Protein AF-0000000080700670 (afdb_homodimer)

InterPro domains:
  IPR000760 Inositol monophosphatase-like [PF00459] (9-253)
  IPR000760 Inositol monophosphatase-like [PR00377] (38-58)
  IPR000760 Inositol monophosphatase-like [PR00377] (60-76)
  IPR000760 Inositol monophosphatase-like [PR00377] (82-98)
  IPR000760 Inositol monophosphatase-like [PR00377] (174-195)
  IPR000760 Inositol monophosphatase-like [PR00377] (205-229)

Sequence (518 aa):
MLEARAALVKEWVEEAASYIHDQLNSEIQIESKSNRKDLVTNVDKEVELLFRNKIAANFPDDRYIGEEKMGDTPSSLAGGVWIVDPIDGTANFVLQQNHFAIMVAYYEDGLGKLGVVYDVMNDDYFEAIADQGIKRNGQVFQPPFKDKSLKDSLIAVNGGMIMTDAYKVQQLVKESMGLRIYGSAGIEIIALLKGEIAAYVSPRLQPWDIAAGQVLANEVGIQVSQFTGEPVDLLNQNRVLAAYPSAYRRMIENLKGPRMLEARAALVKEWVEEAASYIHDQLNSEIQIESKSNRKDLVTNVDKEVELLFRNKIAANFPDDRYIGEEKMGDTPSSLAGGVWIVDPIDGTANFVLQQNHFAIMVAYYEDGLGKLGVVYDVMNDDYFEAIADQGIKRNGQVFQPPFKDKSLKDSLIAVNGGMIMTDAYKVQQLVKESMGLRIYGSAGIEIIALLKGEIAAYVSPRLQPWDIAAGQVLANEVGIQVSQFTGEPVDLLNQNRVLAAYPSAYRRMIENLKGPR

Radius of gyration: 23.35 Å; Cα contacts (8 Å, |Δi|>4): 1159; chains: 2; bounding box: 47×71×57 Å

Structure (mmCIF, N/CA/C/O backbone):
data_AF-0000000080700670-model_v1
#
loop_
_entity.id
_entity.type
_entity.pdbx_description
1 polymer 'Inositol monophosphatase family protein'
#
loop_
_atom_site.group_PDB
_atom_site.id
_atom_site.type_symbol
_atom_site.label_atom_id
_atom_site.label_alt_id
_atom_site.label_comp_id
_atom_site.label_asym_id
_atom_site.label_entity_id
_atom_site.label_seq_id
_atom_site.pdbx_PDB_ins_code
_atom_site.Cartn_x
_atom_site.Cartn_y
_atom_site.Cartn_z
_atom_site.occupancy
_atom_site.B_iso_or_equiv
_atom_site.auth_seq_id
_atom_site.auth_comp_id
_atom_site.auth_asym_id
_atom_site.auth_atom_id
_atom_site.pdbx_PDB_model_num
ATOM 1 N N . MET A 1 1 ? 9.688 22.609 27.062 1 88.94 1 MET A N 1
ATOM 2 C CA . MET A 1 1 ? 8.297 22.969 26.797 1 88.94 1 MET A CA 1
ATOM 3 C C . MET A 1 1 ? 7.723 22.141 25.656 1 88.94 1 MET A C 1
ATOM 5 O O . MET A 1 1 ? 6.758 21.406 25.844 1 88.94 1 MET A O 1
ATOM 9 N N . LEU A 1 2 ? 8.453 21.969 24.562 1 96.12 2 LEU A N 1
ATOM 10 C CA . LEU A 1 2 ? 7.934 21.203 23.438 1 96.12 2 LEU A CA 1
ATOM 11 C C . LEU A 1 2 ? 7.949 19.719 23.734 1 96.12 2 LEU A C 1
ATOM 13 O O . LEU A 1 2 ? 7.055 18.984 23.297 1 96.12 2 LEU A O 1
ATOM 17 N N . GLU A 1 3 ? 8.867 19.297 24.578 1 96.94 3 GLU A N 1
ATOM 18 C CA . GLU A 1 3 ? 8.953 17.891 24.969 1 96.94 3 GLU A CA 1
ATOM 19 C C . GLU A 1 3 ? 7.746 17.453 25.781 1 96.94 3 GLU A C 1
ATOM 21 O O . GLU A 1 3 ? 7.258 16.328 25.641 1 96.94 3 GLU A O 1
ATOM 26 N N . ALA A 1 4 ? 7.375 18.297 26.625 1 97.06 4 ALA A N 1
ATOM 27 C CA . ALA A 1 4 ? 6.188 18.016 27.438 1 97.06 4 ALA A CA 1
ATOM 28 C C . ALA A 1 4 ? 4.941 17.922 26.547 1 97.06 4 ALA A C 1
ATOM 30 O O . ALA A 1 4 ? 4.082 17.062 26.781 1 97.06 4 ALA A O 1
ATOM 31 N N . ARG A 1 5 ? 4.832 18.859 25.562 1 97.94 5 ARG A N 1
ATOM 32 C CA . ARG A 1 5 ? 3.734 18.797 24.609 1 97.94 5 ARG A CA 1
ATOM 33 C C . ARG A 1 5 ? 3.748 17.484 23.844 1 97.94 5 ARG A C 1
ATOM 35 O O . ARG A 1 5 ? 2.703 16.859 23.656 1 97.94 5 ARG A O 1
ATOM 42 N N . ALA A 1 6 ? 4.945 17.094 23.469 1 98.5 6 ALA A N 1
ATOM 43 C CA . ALA A 1 6 ? 5.098 15.852 22.719 1 98.5 6 ALA A CA 1
ATOM 44 C C . ALA A 1 6 ? 4.656 14.641 23.531 1 98.5 6 ALA A C 1
ATOM 46 O O . ALA A 1 6 ? 4.035 13.719 23.016 1 98.5 6 ALA A O 1
ATOM 47 N N . ALA A 1 7 ? 5.004 14.641 24.781 1 98.38 7 ALA A N 1
ATOM 48 C CA . ALA A 1 7 ? 4.621 13.539 25.672 1 98.38 7 ALA A CA 1
ATOM 49 C C . ALA A 1 7 ? 3.105 13.453 25.812 1 98.38 7 ALA A C 1
ATOM 51 O O . ALA A 1 7 ? 2.541 12.352 25.828 1 98.38 7 ALA A O 1
ATOM 52 N N . LEU A 1 8 ? 2.492 14.562 25.922 1 98.62 8 LEU A N 1
ATOM 53 C CA . LEU A 1 8 ? 1.036 14.602 26 1 98.62 8 LEU A CA 1
ATOM 54 C C . LEU A 1 8 ? 0.407 14.094 24.703 1 98.62 8 LEU A C 1
ATOM 56 O O . LEU A 1 8 ? -0.545 13.312 24.734 1 98.62 8 LEU A O 1
ATOM 60 N N . VAL A 1 9 ? 0.936 14.547 23.578 1 98.81 9 VAL A N 1
ATOM 61 C CA . VAL A 1 9 ? 0.408 14.125 22.281 1 98.81 9 VAL A CA 1
ATOM 62 C C . VAL A 1 9 ? 0.492 12.609 22.156 1 98.81 9 VAL A C 1
ATOM 64 O O . VAL A 1 9 ? -0.44 11.969 21.672 1 98.81 9 VAL A O 1
ATOM 67 N N . LYS A 1 10 ? 1.6 12.062 22.578 1 98.75 10 LYS A N 1
ATOM 68 C CA . LYS A 1 10 ? 1.752 10.609 22.531 1 98.75 10 LYS A CA 1
ATOM 69 C C . LYS A 1 10 ? 0.648 9.906 23.312 1 98.75 10 LYS A C 1
ATOM 71 O O . LYS A 1 10 ? 0.048 8.945 22.828 1 98.75 10 LYS A O 1
ATOM 76 N N . GLU A 1 11 ? 0.384 10.414 24.469 1 98.69 11 GLU A N 1
ATOM 77 C CA . GLU A 1 11 ? -0.686 9.867 25.297 1 98.69 11 GLU A CA 1
ATOM 78 C C . GLU A 1 11 ? -2.039 9.984 24.609 1 98.69 11 GLU A C 1
ATOM 80 O O . GLU A 1 11 ? -2.838 9.047 24.625 1 98.69 11 GLU A O 1
ATOM 85 N N . TRP A 1 12 ? -2.271 11.148 24.031 1 98.88 12 TRP A N 1
ATOM 86 C CA . TRP A 1 12 ? -3.547 11.398 23.359 1 98.88 12 TRP A CA 1
ATOM 87 C C . TRP A 1 12 ? -3.715 10.492 22.156 1 98.88 12 TRP A C 1
ATOM 89 O O . TRP A 1 12 ? -4.805 9.969 21.906 1 98.88 12 TRP A O 1
ATOM 99 N N . VAL A 1 13 ? -2.643 10.281 21.391 1 98.88 13 VAL A N 1
ATOM 100 C CA . VAL A 1 13 ? -2.674 9.43 20.219 1 98.88 13 VAL A CA 1
ATOM 101 C C . VAL A 1 13 ? -2.93 7.98 20.625 1 98.88 13 VAL A C 1
ATOM 103 O O . VAL A 1 13 ? -3.701 7.27 19.984 1 98.88 13 VAL A O 1
ATOM 106 N N . GLU A 1 14 ? -2.32 7.547 21.688 1 98.69 14 GLU A N 1
ATOM 107 C CA . GLU A 1 14 ? -2.537 6.195 22.203 1 98.69 14 GLU A CA 1
ATOM 108 C C . GLU A 1 14 ? -3.988 5.992 22.625 1 98.69 14 GLU A C 1
ATOM 110 O O . GLU A 1 14 ? -4.578 4.941 22.359 1 98.69 14 GLU A O 1
ATOM 115 N N . GLU A 1 15 ? -4.504 6.977 23.297 1 98.75 15 GLU A N 1
ATOM 116 C CA . GLU A 1 15 ? -5.906 6.922 23.688 1 98.75 15 GLU A CA 1
ATOM 117 C C . GLU A 1 15 ? -6.824 6.867 22.469 1 98.75 15 GLU A C 1
ATOM 119 O O . GLU A 1 15 ? -7.762 6.066 22.438 1 98.75 15 GLU A O 1
ATOM 124 N N . ALA A 1 16 ? -6.57 7.742 21.531 1 98.81 16 ALA A N 1
ATOM 125 C CA . ALA A 1 16 ? -7.352 7.762 20.297 1 98.81 16 ALA A CA 1
ATOM 126 C C . ALA A 1 16 ? -7.258 6.426 19.562 1 98.81 16 ALA A C 1
ATOM 128 O O . ALA A 1 16 ? -8.266 5.902 19.078 1 98.81 16 ALA A O 1
ATOM 129 N N . ALA A 1 17 ? -6.051 5.879 19.484 1 98.69 17 ALA A N 1
ATOM 130 C CA . ALA A 1 17 ? -5.824 4.605 18.812 1 98.69 17 ALA A CA 1
ATOM 131 C C . ALA A 1 17 ? -6.602 3.477 19.484 1 98.69 17 ALA A C 1
ATOM 133 O O . ALA A 1 17 ? -7.188 2.629 18.812 1 98.69 17 ALA A O 1
ATOM 134 N N . SER A 1 18 ? -6.57 3.449 20.781 1 98.38 18 SER A N 1
ATOM 135 C CA . SER A 1 18 ? -7.332 2.453 21.516 1 98.38 18 SER A CA 1
ATOM 136 C C . SER A 1 18 ? -8.82 2.549 21.219 1 98.38 18 SER A C 1
ATOM 138 O O . SER A 1 18 ? -9.484 1.532 21 1 98.38 18 SER A O 1
ATOM 140 N N . TYR A 1 19 ? -9.328 3.75 21.25 1 98.31 19 TYR A N 1
ATOM 141 C CA . TYR A 1 19 ? -10.727 3.98 20.922 1 98.31 19 TYR A CA 1
ATOM 142 C C . TYR A 1 19 ? -11.039 3.492 19.516 1 98.31 19 TYR A C 1
ATOM 144 O O . TYR A 1 19 ? -12.039 2.807 19.281 1 98.31 19 TYR A O 1
ATOM 152 N N . ILE A 1 20 ? -10.195 3.793 18.531 1 98.56 20 ILE A N 1
ATOM 153 C CA . ILE A 1 20 ? -10.391 3.408 17.141 1 98.56 20 ILE A CA 1
ATOM 154 C C . ILE A 1 20 ? -10.422 1.886 17.031 1 98.56 20 ILE A C 1
ATOM 156 O O . ILE A 1 20 ? -11.297 1.327 16.359 1 98.56 20 ILE A O 1
ATOM 160 N N . HIS A 1 21 ? -9.469 1.195 17.656 1 97.94 21 HIS A N 1
ATOM 161 C CA . HIS A 1 21 ? -9.43 -0.262 17.641 1 97.94 21 HIS A CA 1
ATOM 162 C C . HIS A 1 21 ? -10.734 -0.859 18.156 1 97.94 21 HIS A C 1
ATOM 164 O O . HIS A 1 21 ? -11.242 -1.825 17.578 1 97.94 21 HIS A O 1
ATOM 170 N N . ASP A 1 22 ? -11.258 -0.253 19.188 1 96.94 22 ASP A N 1
ATOM 171 C CA . ASP A 1 22 ? -12.523 -0.726 19.75 1 96.94 22 ASP A CA 1
ATOM 172 C C . ASP A 1 22 ? -13.664 -0.574 18.75 1 96.94 22 ASP A C 1
ATOM 174 O O . ASP A 1 22 ? -14.57 -1.409 18.703 1 96.94 22 ASP A O 1
ATOM 178 N N . GLN A 1 23 ? -13.562 0.465 18.016 1 96.12 23 GLN A N 1
ATOM 179 C CA . GLN A 1 23 ? -14.648 0.773 17.094 1 96.12 23 GLN A CA 1
ATOM 180 C C . GLN A 1 23 ? -14.602 -0.133 15.867 1 96.12 23 GLN A C 1
ATOM 182 O O . GLN A 1 23 ? -15.609 -0.308 15.172 1 96.12 23 GLN A O 1
ATOM 187 N N . LEU A 1 24 ? -13.477 -0.738 15.562 1 93.62 24 LEU A N 1
ATOM 188 C CA . LEU A 1 24 ? -13.328 -1.586 14.383 1 93.62 24 LEU A CA 1
ATOM 189 C C . LEU A 1 24 ? -14.211 -2.82 14.492 1 93.62 24 LEU A C 1
ATOM 191 O O . LEU A 1 24 ? -14.578 -3.418 13.469 1 93.62 24 LEU A O 1
ATOM 195 N N . ASN A 1 25 ? -14.602 -3.186 15.625 1 89.75 25 ASN A N 1
ATOM 196 C CA . ASN A 1 25 ? -15.438 -4.359 15.852 1 89.75 25 ASN A CA 1
ATOM 197 C C . ASN A 1 25 ? -16.891 -3.969 16.109 1 89.75 25 ASN A C 1
ATOM 199 O O . ASN A 1 25 ? -17.703 -4.809 16.484 1 89.75 25 ASN A O 1
ATOM 203 N N . SER A 1 26 ? -17.156 -2.686 15.914 1 90.5 26 SER A N 1
ATOM 204 C CA . SER A 1 26 ? -18.5 -2.186 16.141 1 90.5 26 SER A CA 1
ATOM 205 C C . SER A 1 26 ? -19.109 -1.621 14.852 1 90.5 26 SER A C 1
ATOM 207 O O . SER A 1 26 ? -18.453 -1.623 13.805 1 90.5 26 SER A O 1
ATOM 209 N N . GLU A 1 27 ? -20.359 -1.234 15.023 1 91.62 27 GLU A N 1
ATOM 210 C CA . GLU A 1 27 ? -21 -0.6 13.883 1 91.62 27 GLU A CA 1
ATOM 211 C C . GLU A 1 27 ? -20.516 0.838 13.703 1 91.62 27 GLU A C 1
ATOM 213 O O . GLU A 1 27 ? -20.641 1.657 14.617 1 91.62 27 GLU A O 1
ATOM 218 N N . ILE A 1 28 ? -19.984 1.096 12.594 1 94.75 28 ILE A N 1
ATOM 219 C CA . ILE A 1 28 ? -19.469 2.422 12.266 1 94.75 28 ILE A CA 1
ATOM 220 C C . ILE A 1 28 ? -20.5 3.164 11.398 1 94.75 28 ILE A C 1
ATOM 222 O O . ILE A 1 28 ? -21.016 2.609 10.438 1 94.75 28 ILE A O 1
ATOM 226 N N . GLN A 1 29 ? -20.812 4.352 11.812 1 96.5 29 GLN A N 1
ATOM 227 C CA . GLN A 1 29 ? -21.688 5.199 11.008 1 96.5 29 GLN A CA 1
ATOM 228 C C . GLN A 1 29 ? -20.906 5.957 9.945 1 96.5 29 GLN A C 1
ATOM 230 O O . GLN A 1 29 ? -19.984 6.715 10.266 1 96.5 29 GLN A O 1
ATOM 235 N N . ILE A 1 30 ? -21.344 5.805 8.742 1 96.25 30 ILE A N 1
ATOM 236 C CA . ILE A 1 30 ? -20.609 6.371 7.617 1 96.25 30 ILE A CA 1
ATOM 237 C C . ILE A 1 30 ? -21.453 7.449 6.934 1 96.25 30 ILE A C 1
ATOM 239 O O . ILE A 1 30 ? -22.656 7.262 6.719 1 96.25 30 ILE A O 1
ATOM 243 N N . GLU A 1 31 ? -20.812 8.547 6.668 1 95.5 31 GLU A N 1
ATOM 244 C CA . GLU A 1 31 ? -21.406 9.641 5.914 1 95.5 31 GLU A CA 1
ATOM 245 C C . GLU A 1 31 ? -20.484 10.109 4.793 1 95.5 31 GLU A C 1
ATOM 247 O O . GLU A 1 31 ? -19.297 9.781 4.781 1 95.5 31 GLU A O 1
ATOM 252 N N . SER A 1 32 ? -21.062 10.812 3.893 1 94.12 32 SER A N 1
ATOM 253 C CA . SER A 1 32 ? -20.266 11.406 2.82 1 94.12 32 SER A CA 1
ATOM 254 C C . SER A 1 32 ? -20.141 12.914 3 1 94.12 32 SER A C 1
ATOM 256 O O . SER A 1 32 ? -21.094 13.578 3.402 1 94.12 32 SER A O 1
ATOM 258 N N . LYS A 1 33 ? -18.953 13.484 2.732 1 92.88 33 LYS A N 1
ATOM 259 C CA . LYS A 1 33 ? -18.719 14.922 2.777 1 92.88 33 LYS A CA 1
ATOM 260 C C . LYS A 1 33 ? -19.047 15.578 1.436 1 92.88 33 LYS A C 1
ATOM 262 O O . LYS A 1 33 ? -20.219 15.75 1.094 1 92.88 33 LYS A O 1
ATOM 267 N N . SER A 1 34 ? -18.156 15.734 0.579 1 87.62 34 SER A N 1
ATOM 268 C CA . SER A 1 34 ? -18.312 16.469 -0.677 1 87.62 34 SER A CA 1
ATOM 269 C C . SER A 1 34 ? -18.859 15.555 -1.773 1 87.62 34 SER A C 1
ATOM 271 O O . SER A 1 34 ? -19.547 16.016 -2.689 1 87.62 34 SER A O 1
ATOM 273 N N . ASN A 1 35 ? -18.516 14.258 -1.795 1 92.12 35 ASN A N 1
ATOM 274 C CA . ASN A 1 35 ? -18.969 13.25 -2.744 1 92.12 35 ASN A CA 1
ATOM 275 C C . ASN A 1 35 ? -18.969 11.852 -2.129 1 92.12 35 ASN A C 1
ATOM 277 O O . ASN A 1 35 ? -18.578 11.68 -0.968 1 92.12 35 ASN A O 1
ATOM 281 N N . ARG A 1 36 ? -19.359 10.883 -2.883 1 92.94 36 ARG A N 1
ATOM 282 C CA . ARG A 1 36 ? -19.562 9.539 -2.361 1 92.94 36 ARG A CA 1
ATOM 283 C C . ARG A 1 36 ? -18.25 8.93 -1.886 1 92.94 36 ARG A C 1
ATOM 285 O O . ARG A 1 36 ? -18.25 8.023 -1.045 1 92.94 36 ARG A O 1
ATOM 292 N N . LYS A 1 37 ? -17.188 9.414 -2.441 1 95.44 37 LYS A N 1
ATOM 293 C CA . LYS A 1 37 ? -15.883 8.828 -2.115 1 95.44 37 LYS A CA 1
ATOM 294 C C . LYS A 1 37 ? -15.234 9.547 -0.941 1 95.44 37 LYS A C 1
ATOM 296 O O . LYS A 1 37 ? -14.234 9.078 -0.396 1 95.44 37 LYS A O 1
ATOM 301 N N . ASP A 1 38 ? -15.711 10.711 -0.602 1 94.31 38 ASP A N 1
ATOM 302 C CA . ASP A 1 38 ? -15.25 11.523 0.517 1 94.31 38 ASP A CA 1
ATOM 303 C C . ASP A 1 38 ? -16.016 11.18 1.797 1 94.31 38 ASP A C 1
ATOM 305 O O . ASP A 1 38 ? -17.016 11.812 2.111 1 94.31 38 ASP A O 1
ATOM 309 N N . LEU A 1 39 ? -15.438 10.242 2.572 1 96.81 39 LEU A N 1
ATOM 310 C CA . LEU A 1 39 ? -16.172 9.648 3.682 1 96.81 39 LEU A CA 1
ATOM 311 C C . LEU A 1 39 ? -15.789 10.305 5.004 1 96.81 39 LEU A C 1
ATOM 313 O O . LEU A 1 39 ? -14.672 10.805 5.152 1 96.81 39 LEU A O 1
ATOM 317 N N . VAL A 1 40 ? -16.672 10.297 5.859 1 97 40 VAL A N 1
ATOM 318 C CA . VAL A 1 40 ? -16.469 10.617 7.27 1 97 40 VAL A CA 1
ATOM 319 C C . VAL A 1 40 ? -17.281 9.672 8.141 1 97 40 VAL A C 1
ATOM 321 O O . VAL A 1 40 ? -18.344 9.18 7.719 1 97 40 VAL A O 1
ATOM 324 N N . THR A 1 41 ? -16.766 9.328 9.305 1 97.75 41 THR A N 1
ATOM 325 C CA . THR A 1 41 ? -17.484 8.453 10.211 1 97.75 41 THR A CA 1
ATOM 326 C C . THR A 1 41 ? -17.656 9.109 11.578 1 97.75 41 THR A C 1
ATOM 328 O O . THR A 1 41 ? -17.047 10.141 11.859 1 97.75 41 THR A O 1
ATOM 331 N N . ASN A 1 42 ? -18.484 8.516 12.414 1 97.38 42 ASN A N 1
ATOM 332 C CA . ASN A 1 42 ? -18.609 8.953 13.805 1 97.38 42 ASN A CA 1
ATOM 333 C C . ASN A 1 42 ? -17.266 8.859 14.531 1 97.38 42 ASN A C 1
ATOM 335 O O . ASN A 1 42 ? -16.984 9.664 15.43 1 97.38 42 ASN A O 1
ATOM 339 N N . VAL A 1 43 ? -16.469 7.941 14.117 1 98.25 43 VAL A N 1
ATOM 340 C CA . VAL A 1 43 ? -15.18 7.738 14.766 1 98.25 43 VAL A CA 1
ATOM 341 C C . VAL A 1 43 ? -14.273 8.938 14.492 1 98.25 43 VAL A C 1
ATOM 343 O O . VAL A 1 43 ? -13.594 9.422 15.406 1 98.25 43 VAL A O 1
ATOM 346 N N . ASP A 1 44 ? -14.25 9.398 13.242 1 98.31 44 ASP A N 1
ATOM 347 C CA . ASP A 1 44 ? -13.5 10.609 12.906 1 98.31 44 ASP A CA 1
ATOM 348 C C . ASP A 1 44 ? -13.883 11.766 13.828 1 98.31 44 ASP A C 1
ATOM 350 O O . ASP A 1 44 ? -13.016 12.453 14.367 1 98.31 44 ASP A O 1
ATOM 354 N N . LYS A 1 45 ? -15.141 11.961 14 1 97.69 45 LYS A N 1
ATOM 355 C CA . LYS A 1 45 ? -15.672 13.07 14.781 1 97.69 45 LYS A CA 1
ATOM 356 C C . LYS A 1 45 ? -15.336 12.906 16.266 1 97.69 45 LYS A C 1
ATOM 358 O O . LYS A 1 45 ? -14.922 13.867 16.922 1 97.69 45 LYS A O 1
ATOM 363 N N . GLU A 1 46 ? -15.508 11.719 16.766 1 97.75 46 GLU A N 1
ATOM 364 C CA . GLU A 1 46 ? -15.227 11.461 18.172 1 97.75 46 GLU A CA 1
ATOM 365 C C . GLU A 1 46 ? -13.742 11.641 18.484 1 97.75 46 GLU A C 1
ATOM 367 O O . GLU A 1 46 ? -13.383 12.172 19.531 1 97.75 46 GLU A O 1
ATOM 372 N N . VAL A 1 47 ? -12.914 11.203 17.594 1 98.5 47 VAL A N 1
ATOM 373 C CA . VAL A 1 47 ? -11.477 11.352 17.797 1 98.5 47 VAL A CA 1
ATOM 374 C C . VAL A 1 47 ? -11.086 12.828 17.719 1 98.5 47 VAL A C 1
ATOM 376 O O . VAL A 1 47 ? -10.242 13.289 18.484 1 98.5 47 VAL A O 1
ATOM 379 N N . GLU A 1 48 ? -11.664 13.555 16.766 1 97.94 48 GLU A N 1
ATOM 380 C CA . GLU A 1 48 ? -11.406 14.992 16.719 1 97.94 48 GLU A CA 1
ATOM 381 C C . GLU A 1 48 ? -11.789 15.664 18.031 1 97.94 48 GLU A C 1
ATOM 383 O O . GLU A 1 48 ? -11.039 16.484 18.562 1 97.94 48 GLU A O 1
ATOM 388 N N . LEU A 1 49 ? -12.938 15.336 18.578 1 97.56 49 LEU A N 1
ATOM 389 C CA . LEU A 1 49 ? -13.398 15.914 19.828 1 97.56 49 LEU A CA 1
ATOM 390 C C . LEU A 1 49 ? -12.43 15.586 20.969 1 97.56 49 LEU A C 1
ATOM 392 O O . LEU A 1 49 ? -12.188 16.422 21.844 1 97.56 49 LEU A O 1
ATOM 396 N N . LEU A 1 50 ? -11.953 14.383 20.922 1 98.19 50 LEU A N 1
ATOM 397 C CA . LEU A 1 50 ? -10.961 13.984 21.922 1 98.19 50 LEU A CA 1
ATOM 398 C C . LEU A 1 50 ? -9.758 14.922 21.906 1 98.19 50 LEU A C 1
ATOM 400 O O . LEU A 1 50 ? -9.375 15.461 22.938 1 98.19 50 LEU A O 1
ATOM 404 N N . PHE A 1 51 ? -9.188 15.156 20.75 1 98.44 51 PHE A N 1
ATOM 405 C CA . PHE A 1 51 ? -8.016 16.016 20.625 1 98.44 51 PHE A CA 1
ATOM 406 C C . PHE A 1 51 ? -8.352 17.453 20.984 1 98.44 51 PHE A C 1
ATOM 408 O O . PHE A 1 51 ? -7.586 18.125 21.688 1 98.44 51 PHE A O 1
ATOM 415 N N . ARG A 1 52 ? -9.484 17.938 20.516 1 97.38 52 ARG A N 1
ATOM 416 C CA . ARG A 1 52 ? -9.898 19.297 20.828 1 97.38 52 ARG A CA 1
ATOM 417 C C . ARG A 1 52 ? -10.016 19.516 22.328 1 97.38 52 ARG A C 1
ATOM 419 O O . ARG A 1 52 ? -9.539 20.516 22.859 1 97.38 52 ARG A O 1
ATOM 426 N N . ASN A 1 53 ? -10.664 18.562 22.984 1 97.75 53 ASN A N 1
ATOM 427 C CA . ASN A 1 53 ? -10.859 18.656 24.422 1 97.75 53 ASN A CA 1
ATOM 428 C C . ASN A 1 53 ? -9.531 18.625 25.172 1 97.75 53 ASN A C 1
ATOM 430 O O . ASN A 1 53 ? -9.312 19.406 26.109 1 97.75 53 ASN A O 1
ATOM 434 N N . LYS A 1 54 ? -8.656 17.703 24.766 1 98.31 54 LYS A N 1
ATOM 435 C CA . LYS A 1 54 ? -7.344 17.594 25.391 1 98.31 54 LYS A CA 1
ATOM 436 C C . LYS A 1 54 ? -6.543 18.891 25.203 1 98.31 54 LYS A C 1
ATOM 438 O O . LYS A 1 54 ? -5.918 19.375 26.141 1 98.31 54 LYS A O 1
ATOM 443 N N . ILE A 1 55 ? -6.574 19.469 24.016 1 97.75 55 ILE A N 1
ATOM 444 C CA . ILE A 1 55 ? -5.801 20.656 23.703 1 97.75 55 ILE A CA 1
ATOM 445 C C . ILE A 1 55 ? -6.375 21.859 24.469 1 97.75 55 ILE A C 1
ATOM 447 O O . ILE A 1 55 ? -5.625 22.641 25.047 1 97.75 55 ILE A O 1
ATOM 451 N N . ALA A 1 56 ? -7.668 21.984 24.484 1 96.75 56 ALA A N 1
ATOM 452 C CA . ALA A 1 56 ? -8.312 23.078 25.203 1 96.75 56 ALA A CA 1
ATOM 453 C C . ALA A 1 56 ? -7.996 23.031 26.688 1 96.75 56 ALA A C 1
ATOM 455 O O . ALA A 1 56 ? -7.801 24.078 27.328 1 96.75 56 ALA A O 1
ATOM 456 N N . ALA A 1 57 ? -7.938 21.844 27.234 1 98.12 57 ALA A N 1
ATOM 457 C CA . ALA A 1 57 ? -7.707 21.656 28.656 1 98.12 57 ALA A CA 1
ATOM 458 C C . ALA A 1 57 ? -6.258 21.969 29.031 1 98.12 57 ALA A C 1
ATOM 460 O O . ALA A 1 57 ? -5.98 22.516 30.094 1 98.12 57 ALA A O 1
ATOM 461 N N . ASN A 1 58 ? -5.336 21.656 28.172 1 98.12 58 ASN A N 1
ATOM 462 C CA . ASN A 1 58 ? -3.918 21.766 28.5 1 98.12 58 ASN A CA 1
ATOM 463 C C . ASN A 1 58 ? -3.307 23.047 27.953 1 98.12 58 ASN A C 1
ATOM 465 O O . ASN A 1 58 ? -2.342 23.578 28.516 1 98.12 58 ASN A O 1
ATOM 469 N N . PHE A 1 59 ? -3.865 23.516 26.828 1 98 59 PHE A N 1
ATOM 470 C CA . PHE A 1 59 ? -3.35 24.688 26.141 1 98 59 PHE A CA 1
ATOM 471 C C . PHE A 1 59 ? -4.488 25.609 25.703 1 98 59 PHE A C 1
ATOM 473 O O . PHE A 1 59 ? -4.691 25.812 24.5 1 98 59 PHE A O 1
ATOM 480 N N . PRO A 1 60 ? -5.113 26.297 26.625 1 97.19 60 PRO A N 1
ATOM 481 C CA . PRO A 1 60 ? -6.34 27.047 26.344 1 97.19 60 PRO A CA 1
ATOM 482 C C . PRO A 1 60 ? -6.117 28.203 25.359 1 97.19 60 PRO A C 1
ATOM 484 O O . PRO A 1 60 ? -7.062 28.641 24.703 1 97.19 60 PRO A O 1
ATOM 487 N N . ASP A 1 61 ? -4.906 28.672 25.219 1 96.88 61 ASP A N 1
ATOM 488 C CA . ASP A 1 61 ? -4.637 29.812 24.344 1 96.88 61 ASP A CA 1
ATOM 489 C C . ASP A 1 61 ? -4.344 29.359 22.922 1 96.88 61 ASP A C 1
ATOM 491 O O . ASP A 1 61 ? -4.301 30.172 22 1 96.88 61 ASP A O 1
ATOM 495 N N . ASP A 1 62 ? -4.094 28.094 22.734 1 97.19 62 ASP A N 1
ATOM 496 C CA . ASP A 1 62 ? -3.812 27.562 21.406 1 97.19 62 ASP A CA 1
ATOM 497 C C . ASP A 1 62 ? -5.098 27.406 20.594 1 97.19 62 ASP A C 1
ATOM 499 O O . ASP A 1 62 ? -6.188 27.312 21.172 1 97.19 62 ASP A O 1
ATOM 503 N N . ARG A 1 63 ? -4.93 27.438 19.312 1 96.5 63 ARG A N 1
ATOM 504 C CA . ARG A 1 63 ? -6.059 27.281 18.406 1 96.5 63 ARG A CA 1
ATOM 505 C C . ARG A 1 63 ? -5.977 25.938 17.672 1 96.5 63 ARG A C 1
ATOM 507 O O . ARG A 1 63 ? -4.988 25.219 17.781 1 96.5 63 ARG A O 1
ATOM 514 N N . TYR A 1 64 ? -7.148 25.625 16.984 1 96.31 64 TYR A N 1
ATOM 515 C CA . TYR A 1 64 ? -7.273 24.266 16.438 1 96.31 64 TYR A CA 1
ATOM 516 C C . TYR A 1 64 ? -7.832 24.297 15.016 1 96.31 64 TYR A C 1
ATOM 518 O O . TYR A 1 64 ? -8.875 24.906 14.773 1 96.31 64 TYR A O 1
ATOM 526 N N . ILE A 1 65 ? -7.082 23.719 14.102 1 95.38 65 ILE A N 1
ATOM 527 C CA . ILE A 1 65 ? -7.559 23.453 12.75 1 95.38 65 ILE A CA 1
ATOM 528 C C . ILE A 1 65 ? -7.773 21.953 12.57 1 95.38 65 ILE A C 1
ATOM 530 O O . ILE A 1 65 ? -6.844 21.156 12.734 1 95.38 65 ILE A O 1
ATOM 534 N N . GLY A 1 66 ? -9.008 21.578 12.211 1 93.31 66 GLY A N 1
ATOM 535 C CA . GLY A 1 66 ? -9.305 20.156 12.062 1 93.31 66 GLY A CA 1
ATOM 536 C C . GLY A 1 66 ? -10.156 19.844 10.844 1 93.31 66 GLY A C 1
ATOM 537 O O . GLY A 1 66 ? -10.828 20.734 10.312 1 93.31 66 GLY A O 1
ATOM 538 N N . GLU A 1 67 ? -10.133 18.641 10.438 1 88.5 67 GLU A N 1
ATOM 539 C CA . GLU A 1 67 ? -10.828 18.156 9.25 1 88.5 67 GLU A CA 1
ATOM 540 C C . GLU A 1 67 ? -12.344 18.203 9.445 1 88.5 67 GLU A C 1
ATOM 542 O O . GLU A 1 67 ? -13.078 18.625 8.547 1 88.5 67 GLU A O 1
ATOM 547 N N . GLU A 1 68 ? -12.844 17.781 10.633 1 87.5 68 GLU A N 1
ATOM 548 C CA . GLU A 1 68 ? -14.266 17.531 10.82 1 87.5 68 GLU A CA 1
ATOM 549 C C . GLU A 1 68 ? -14.992 18.766 11.328 1 87.5 68 GLU A C 1
ATOM 551 O O . GLU A 1 68 ? -16.203 18.75 11.547 1 87.5 68 GLU A O 1
ATOM 556 N N . LYS A 1 69 ? -14.328 19.875 11.539 1 83.12 69 LYS A N 1
ATOM 557 C CA . LYS A 1 69 ? -14.883 21.172 11.867 1 83.12 69 LYS A CA 1
ATOM 55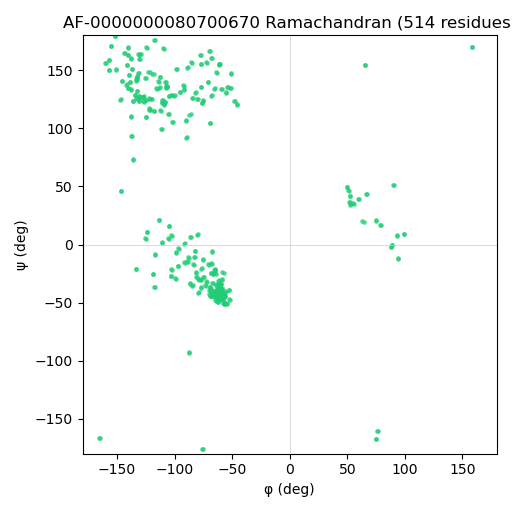8 C C . LYS A 1 69 ? -15.844 21.094 13.047 1 83.12 69 LYS A C 1
ATOM 560 O O . LYS A 1 69 ? -16.953 21.625 12.984 1 83.12 69 LYS A O 1
ATOM 565 N N . MET A 1 70 ? -15.352 20.375 14.039 1 83.44 70 MET A N 1
ATOM 566 C CA . MET A 1 70 ? -16.156 20.234 15.25 1 83.44 70 MET A CA 1
ATOM 567 C C . MET A 1 70 ? -16.031 21.469 16.141 1 83.44 70 MET A C 1
ATOM 569 O O . MET A 1 70 ? -16.469 21.453 17.281 1 83.44 70 MET A O 1
ATOM 573 N N . GLY A 1 71 ? -15.406 22.547 15.68 1 82.81 71 GLY A N 1
ATOM 574 C CA . GLY A 1 71 ? -15.195 23.812 16.375 1 82.81 71 GLY A CA 1
ATOM 575 C C . GLY A 1 71 ? -14.758 24.938 15.453 1 82.81 71 GLY A C 1
ATOM 576 O O . GLY A 1 71 ? -14.828 24.812 14.234 1 82.81 71 GLY A O 1
ATOM 577 N N . ASP A 1 72 ? -14.312 25.953 16.125 1 85.88 72 ASP A N 1
ATOM 578 C CA . ASP A 1 72 ? -13.875 27.109 15.352 1 85.88 72 ASP A CA 1
ATOM 579 C C . ASP A 1 72 ? -12.578 26.812 14.609 1 85.88 72 ASP A C 1
ATOM 581 O O . ASP A 1 72 ? -11.711 26.094 15.117 1 85.88 72 ASP A O 1
ATOM 585 N N . THR A 1 73 ? -12.57 27.328 13.367 1 87.56 73 THR A N 1
ATOM 586 C CA . THR A 1 73 ? -11.352 27.219 12.57 1 87.56 73 THR A CA 1
ATOM 587 C C . THR A 1 73 ? -10.68 28.578 12.414 1 87.56 73 THR A C 1
ATOM 589 O O . THR A 1 73 ? -11.266 29.516 11.859 1 87.56 73 THR A O 1
ATOM 592 N N . PRO A 1 74 ? -9.516 28.609 12.875 1 90.94 74 PRO A N 1
ATOM 593 C CA . PRO A 1 74 ? -8.836 29.906 12.781 1 90.94 74 PRO A CA 1
ATOM 594 C C . PRO A 1 74 ? -8.531 30.312 11.344 1 90.94 74 PRO A C 1
ATOM 596 O O . PRO A 1 74 ? -8.383 29.453 10.469 1 90.94 74 PRO A O 1
ATOM 599 N N . SER A 1 75 ? -8.305 31.609 11.148 1 92.5 75 SER A N 1
ATOM 600 C CA . SER A 1 75 ? -8 32.156 9.836 1 92.5 75 SER A CA 1
ATOM 601 C C . SER A 1 75 ? -6.559 32.625 9.758 1 92.5 75 SER A C 1
ATOM 603 O O . SER A 1 75 ? -6.156 33.25 8.758 1 92.5 75 SER A O 1
ATOM 605 N N . SER A 1 76 ? -5.898 32.438 10.812 1 94.81 76 SER A N 1
ATOM 606 C CA . SER A 1 76 ? -4.492 32.844 10.836 1 94.81 76 SER A CA 1
ATOM 607 C C . SER A 1 76 ? -3.658 31.844 11.641 1 94.81 76 SER A C 1
ATOM 609 O O . SER A 1 76 ? -4.199 31.062 12.43 1 94.81 76 SER A O 1
ATOM 611 N N . LEU A 1 77 ? -2.414 31.938 11.461 1 97 77 LEU A N 1
ATOM 612 C CA . LEU A 1 77 ? -1.498 31.047 12.148 1 97 77 LEU A CA 1
ATOM 613 C C . LEU A 1 77 ? -0.781 31.766 13.289 1 97 77 LEU A C 1
ATOM 615 O O . LEU A 1 77 ? 0.24 31.281 13.781 1 97 77 LEU A O 1
ATOM 619 N N . ALA A 1 78 ? -1.298 32.906 13.68 1 96.88 78 ALA A N 1
ATOM 620 C CA . ALA A 1 78 ? -0.713 33.625 14.797 1 96.88 78 ALA A CA 1
ATOM 621 C C . ALA A 1 78 ? -0.851 32.844 16.109 1 96.88 78 ALA A C 1
ATOM 623 O O . ALA A 1 78 ? -1.913 32.281 16.391 1 96.88 78 ALA A O 1
ATOM 624 N N . GLY A 1 79 ? 0.243 32.781 16.875 1 97.62 79 GLY A N 1
ATOM 625 C CA . GLY A 1 79 ? 0.236 32.031 18.125 1 97.62 79 GLY A CA 1
ATOM 626 C C . GLY A 1 79 ? 0.325 30.547 17.922 1 97.62 79 GLY A C 1
ATOM 627 O O . GLY A 1 79 ? 0.94 30.078 16.953 1 97.62 79 GLY A O 1
ATOM 628 N N . GLY A 1 80 ? -0.069 29.797 18.938 1 97.94 80 GLY A N 1
ATOM 629 C CA . GLY A 1 80 ? -0.059 28.344 18.859 1 97.94 80 GLY A CA 1
ATOM 630 C C . GLY A 1 80 ? -1.258 27.781 18.109 1 97.94 80 GLY A C 1
ATOM 631 O O . GLY A 1 80 ? -2.402 28.094 18.438 1 97.94 80 GLY A O 1
ATOM 632 N N . VAL A 1 81 ? -1.018 27 17.109 1 98.5 81 VAL A N 1
ATOM 633 C CA . VAL A 1 81 ? -2.088 26.391 16.328 1 98.5 81 VAL A CA 1
ATOM 634 C C . VAL A 1 81 ? -1.828 24.891 16.172 1 98.5 81 VAL A C 1
ATOM 636 O O . VAL A 1 81 ? -0.754 24.484 15.727 1 98.5 81 VAL A O 1
ATOM 639 N N . TRP A 1 82 ? -2.797 24.094 16.594 1 98.56 82 TRP A N 1
ATOM 640 C CA . TRP A 1 82 ? -2.789 22.656 16.359 1 98.56 82 TRP A CA 1
ATOM 641 C C . TRP A 1 82 ? -3.521 22.312 15.07 1 98.56 82 TRP A C 1
ATOM 643 O O . TRP A 1 82 ? -4.57 22.891 14.773 1 98.56 82 TRP A O 1
ATOM 653 N N . ILE A 1 83 ? -2.938 21.5 14.266 1 98.56 83 ILE A N 1
ATOM 654 C CA . ILE A 1 83 ? -3.539 21 13.031 1 98.56 83 ILE A CA 1
ATOM 655 C C . ILE A 1 83 ? -3.613 19.484 13.062 1 98.56 83 ILE A C 1
ATOM 657 O O . ILE A 1 83 ? -2.582 18.797 13.094 1 98.56 83 ILE A O 1
ATOM 661 N N . VAL A 1 84 ? -4.852 18.906 13.031 1 98.5 84 VAL A N 1
ATOM 662 C CA . VAL A 1 84 ? -5.012 17.5 13.352 1 98.5 84 VAL A CA 1
ATOM 663 C C . VAL A 1 84 ? -5.918 16.828 12.32 1 98.5 84 VAL A C 1
ATOM 665 O O . VAL A 1 84 ? -6.957 17.375 11.953 1 98.5 84 VAL A O 1
ATOM 668 N N . ASP A 1 85 ? -5.488 15.75 11.758 1 98.69 85 ASP A N 1
ATOM 669 C CA . ASP A 1 85 ? -6.32 14.789 11.047 1 98.69 85 ASP A CA 1
ATOM 670 C C . ASP A 1 85 ? -6.605 13.562 11.906 1 98.69 85 ASP A C 1
ATOM 672 O O . ASP A 1 85 ? -5.727 12.727 12.109 1 98.69 85 ASP A O 1
ATOM 676 N N . PRO A 1 86 ? -7.793 13.438 12.414 1 98.31 86 PRO A N 1
ATOM 677 C CA . PRO A 1 86 ? -8.102 12.312 13.297 1 98.31 86 PRO A CA 1
ATOM 678 C C . PRO A 1 86 ? -7.875 10.953 12.633 1 98.31 86 PRO A C 1
ATOM 680 O O . PRO A 1 86 ? -7.324 10.039 13.25 1 98.31 86 PRO A O 1
ATOM 683 N N . ILE A 1 87 ? -8.352 10.82 11.453 1 98.5 87 ILE A N 1
ATOM 684 C CA . ILE A 1 87 ? -8.164 9.617 10.648 1 98.5 87 ILE A CA 1
ATOM 685 C C . ILE A 1 87 ? -7.848 10.008 9.203 1 98.5 87 ILE A C 1
ATOM 687 O O . ILE A 1 87 ? -8.758 10.242 8.406 1 98.5 87 ILE A O 1
ATOM 691 N N . ASP A 1 88 ? -6.609 10.086 8.914 1 98.62 88 ASP A N 1
ATOM 692 C CA . ASP A 1 88 ? -6.215 10.25 7.52 1 98.62 88 ASP A CA 1
ATOM 693 C C . ASP A 1 88 ? -6.359 8.938 6.75 1 98.62 88 ASP A C 1
ATOM 695 O O . ASP A 1 88 ? -5.73 7.934 7.098 1 98.62 88 ASP A O 1
ATOM 699 N N . GLY A 1 89 ? -7.109 8.969 5.68 1 98.25 89 GLY A N 1
ATOM 700 C CA . GLY A 1 89 ? -7.465 7.746 4.977 1 98.25 89 GLY A CA 1
ATOM 701 C C . GLY A 1 89 ? -8.742 7.113 5.492 1 98.25 89 GLY A C 1
ATOM 702 O O . GLY A 1 89 ? -8.773 5.922 5.805 1 98.25 89 GLY A O 1
ATOM 703 N N . THR A 1 90 ? -9.797 7.953 5.559 1 98.25 90 THR A N 1
ATOM 704 C CA . THR A 1 90 ? -11.086 7.465 6.043 1 98.25 90 THR A CA 1
ATOM 705 C C . THR A 1 90 ? -11.594 6.328 5.164 1 98.25 90 THR A C 1
ATOM 707 O O . THR A 1 90 ? -12.164 5.355 5.668 1 98.25 90 THR A O 1
ATOM 710 N N . ALA A 1 91 ? -11.406 6.414 3.869 1 98.06 91 ALA A N 1
ATOM 711 C CA . ALA A 1 91 ? -11.797 5.324 2.982 1 98.06 91 ALA A CA 1
ATOM 712 C C . ALA A 1 91 ? -11.07 4.031 3.352 1 98.06 91 ALA A C 1
ATOM 714 O O . ALA A 1 91 ? -11.68 2.959 3.385 1 98.06 91 ALA A O 1
ATOM 715 N N . ASN A 1 92 ? -9.781 4.152 3.602 1 98.62 92 ASN A N 1
ATOM 716 C CA . ASN A 1 92 ? -9.023 2.988 4.051 1 98.62 92 ASN A CA 1
ATOM 717 C C . ASN A 1 92 ? -9.562 2.439 5.367 1 98.62 92 ASN A C 1
ATOM 719 O O . ASN A 1 92 ? -9.695 1.226 5.531 1 98.62 92 ASN A O 1
ATOM 723 N N . PHE A 1 93 ? -9.867 3.387 6.285 1 98.62 93 PHE A N 1
ATOM 724 C CA . PHE A 1 93 ? -10.422 3.008 7.578 1 98.62 93 PHE A CA 1
ATOM 725 C C . PHE A 1 93 ? -11.711 2.213 7.41 1 98.62 93 PHE A C 1
ATOM 727 O O . PHE A 1 93 ? -11.867 1.14 7.992 1 98.62 93 PHE A O 1
ATOM 734 N N . VAL A 1 94 ? -12.531 2.646 6.566 1 97.5 94 VAL A N 1
ATOM 735 C CA . VAL A 1 94 ? -13.859 2.082 6.387 1 97.5 94 VAL A CA 1
ATOM 736 C C . VAL A 1 94 ? -13.773 0.808 5.551 1 97.5 94 VAL A C 1
ATOM 738 O O . VAL A 1 94 ? -14.391 -0.206 5.883 1 97.5 94 VAL A O 1
ATOM 741 N N . LEU A 1 95 ? -12.969 0.813 4.527 1 97.81 95 LEU A N 1
ATOM 742 C CA . LEU A 1 95 ? -13.086 -0.21 3.494 1 97.81 95 LEU A CA 1
ATOM 743 C C . LEU A 1 95 ? -12.008 -1.271 3.65 1 97.81 95 LEU A C 1
ATOM 745 O O . LEU A 1 95 ? -12.125 -2.375 3.117 1 97.81 95 LEU A O 1
ATOM 749 N N . GLN A 1 96 ? -10.922 -0.904 4.336 1 98.19 96 GLN A N 1
ATOM 750 C CA . GLN A 1 96 ? -9.812 -1.842 4.473 1 98.19 96 GLN A CA 1
ATOM 751 C C . GLN A 1 96 ? -9.562 -2.184 5.941 1 98.19 96 GLN A C 1
ATOM 753 O O . GLN A 1 96 ? -8.93 -3.199 6.246 1 98.19 96 GLN A O 1
ATOM 758 N N . GLN A 1 97 ? -9.945 -1.282 6.793 1 97.88 97 GLN A N 1
ATOM 759 C CA . GLN A 1 97 ? -9.562 -1.354 8.203 1 97.88 97 GLN A CA 1
ATOM 760 C C . GLN A 1 97 ? -8.055 -1.499 8.352 1 97.88 97 GLN A C 1
ATOM 762 O O . GLN A 1 97 ? -7.578 -2.318 9.148 1 97.88 97 GLN A O 1
ATOM 767 N N . ASN A 1 98 ? -7.344 -0.877 7.469 1 98.12 98 ASN A N 1
ATOM 768 C CA . ASN A 1 98 ? -5.887 -0.859 7.387 1 98.12 98 ASN A CA 1
ATOM 769 C C . ASN A 1 98 ? -5.383 0.365 6.625 1 98.12 98 ASN A C 1
ATOM 771 O O . ASN A 1 98 ? -6.164 1.053 5.965 1 98.12 98 ASN A O 1
ATOM 775 N N . HIS A 1 99 ? -4.117 0.779 6.82 1 98.5 99 HIS A N 1
ATOM 776 C CA . HIS A 1 99 ? -3.441 1.804 6.035 1 98.5 99 HIS A CA 1
ATOM 777 C C . HIS A 1 99 ? -4.074 3.174 6.254 1 98.5 99 HIS A C 1
ATOM 779 O O . HIS A 1 99 ? -4.359 3.893 5.289 1 98.5 99 HIS A O 1
ATOM 785 N N . PHE A 1 100 ? -4.359 3.482 7.5 1 98.81 100 PHE A N 1
ATOM 786 C CA . PHE A 1 100 ? -4.785 4.828 7.867 1 98.81 100 PHE A CA 1
ATOM 787 C C . PHE A 1 100 ? -3.971 5.352 9.047 1 98.81 100 PHE A C 1
ATOM 789 O O . PHE A 1 100 ? -3.283 4.586 9.719 1 98.81 100 PHE A O 1
ATOM 796 N N . ALA A 1 101 ? -4.047 6.68 9.227 1 98.94 101 ALA A N 1
ATOM 797 C CA . ALA A 1 101 ? -3.121 7.273 10.188 1 98.94 101 ALA A CA 1
ATOM 798 C C . ALA A 1 101 ? -3.803 8.375 10.992 1 98.94 101 ALA A C 1
ATOM 800 O O . ALA A 1 101 ? -4.809 8.945 10.555 1 98.94 101 ALA A O 1
ATOM 801 N N . ILE A 1 102 ? -3.295 8.609 12.18 1 98.94 102 ILE A N 1
ATOM 802 C CA . ILE A 1 102 ? -3.539 9.844 12.93 1 98.94 102 ILE A CA 1
ATOM 803 C C . ILE A 1 102 ? -2.402 10.828 12.688 1 98.94 102 ILE A C 1
ATOM 805 O O . ILE A 1 102 ? -1.227 10.461 12.734 1 98.94 102 ILE A O 1
ATOM 809 N N . MET A 1 103 ? -2.742 12.047 12.375 1 98.94 103 MET A N 1
ATOM 810 C CA . MET A 1 103 ? -1.731 13.07 12.133 1 98.94 103 MET A CA 1
ATOM 811 C C . MET A 1 103 ? -1.968 14.289 13.023 1 98.94 103 MET A C 1
ATOM 813 O O . MET A 1 103 ? -3.061 14.859 13.023 1 98.94 103 MET A O 1
ATOM 817 N N . VAL A 1 104 ? -0.96 14.688 13.805 1 98.94 104 VAL A N 1
ATOM 818 C CA . VAL A 1 104 ? -1.043 15.805 14.734 1 98.94 104 VAL A CA 1
ATOM 819 C C . VAL A 1 104 ? 0.156 16.734 14.539 1 98.94 104 VAL A C 1
ATOM 821 O O . VAL A 1 104 ? 1.305 16.281 14.562 1 98.94 104 VAL A O 1
ATOM 824 N N . ALA A 1 105 ? -0.143 17.969 14.359 1 98.88 105 ALA A N 1
ATOM 825 C CA . ALA A 1 105 ? 0.929 18.953 14.242 1 98.88 105 ALA A CA 1
ATOM 826 C C . ALA A 1 105 ? 0.677 20.156 15.148 1 98.88 105 ALA A C 1
ATOM 828 O O . ALA A 1 105 ? -0.474 20.484 15.43 1 98.88 105 ALA A O 1
ATOM 829 N N . TYR A 1 106 ? 1.761 20.734 15.641 1 98.88 106 TYR A N 1
ATOM 830 C CA . TYR A 1 106 ? 1.728 22 16.375 1 98.88 106 TYR A CA 1
ATOM 831 C C . TYR A 1 106 ? 2.623 23.031 15.703 1 98.88 106 TYR A C 1
ATOM 833 O O . TYR A 1 106 ? 3.793 22.766 15.43 1 98.88 106 TYR A O 1
ATOM 841 N N . TYR A 1 107 ? 2.004 24.141 15.414 1 98.75 107 TYR A N 1
ATOM 842 C CA . TYR A 1 107 ? 2.715 25.266 14.82 1 98.75 107 TYR A CA 1
ATOM 843 C C . TYR A 1 107 ? 2.664 26.484 15.734 1 98.75 107 TYR A C 1
ATOM 845 O O . TYR A 1 107 ? 1.678 26.703 16.453 1 98.75 107 TYR A O 1
ATOM 853 N N . GLU A 1 108 ? 3.707 27.281 15.727 1 98.31 108 GLU A N 1
ATOM 854 C CA . GLU A 1 108 ? 3.779 28.594 16.375 1 98.31 108 GLU A CA 1
ATOM 855 C C . GLU A 1 108 ? 4.105 29.688 15.359 1 98.31 108 GLU A C 1
ATOM 857 O O . GLU A 1 108 ? 5.199 29.703 14.789 1 98.31 108 GLU A O 1
ATOM 862 N N . ASP A 1 109 ? 3.15 30.594 15.195 1 98.06 109 ASP A N 1
ATOM 863 C CA . ASP A 1 109 ? 3.316 31.688 14.242 1 98.06 109 ASP A CA 1
ATOM 864 C C . ASP A 1 109 ? 3.73 31.156 12.867 1 98.06 109 ASP A C 1
ATOM 866 O O . ASP A 1 109 ? 4.656 31.688 12.25 1 98.06 109 ASP A O 1
ATOM 870 N N . GLY A 1 110 ? 3.17 30.016 12.539 1 97.56 110 GLY A N 1
ATOM 871 C CA . GLY A 1 110 ? 3.354 29.453 11.211 1 97.56 110 GLY A CA 1
ATOM 872 C C . GLY A 1 110 ? 4.578 28.562 11.094 1 97.56 110 GLY A C 1
ATOM 873 O O . GLY A 1 110 ? 4.836 27.984 10.039 1 97.56 110 GLY A O 1
ATOM 874 N N . LEU A 1 111 ? 5.289 28.422 12.148 1 98.38 111 LEU A N 1
ATOM 875 C CA . LEU A 1 111 ? 6.48 27.578 12.148 1 98.38 111 LEU A CA 1
ATOM 876 C C . LEU A 1 111 ? 6.203 26.234 12.805 1 98.38 111 LEU A C 1
ATOM 878 O O . LEU A 1 111 ? 5.688 26.172 13.922 1 98.38 111 LEU A O 1
ATOM 882 N N . GLY A 1 112 ? 6.539 25.188 12.125 1 98.69 112 GLY A N 1
ATOM 883 C CA . GLY A 1 112 ? 6.301 23.844 12.648 1 98.69 112 GLY A CA 1
ATOM 884 C C . GLY A 1 112 ? 7.164 23.516 13.852 1 98.69 112 GLY A C 1
ATOM 885 O O . GLY A 1 112 ? 8.391 23.656 13.805 1 98.69 112 GLY A O 1
ATOM 886 N N . LYS A 1 113 ? 6.516 23.062 14.938 1 98.88 113 LYS A N 1
ATOM 887 C CA . LYS A 1 113 ? 7.246 22.797 16.172 1 98.88 113 LYS A CA 1
ATOM 888 C C . LYS A 1 113 ? 7.18 21.328 16.547 1 98.88 113 LYS A C 1
ATOM 890 O O . LYS A 1 113 ? 8.102 20.797 17.156 1 98.88 113 LYS A O 1
ATOM 895 N N . LEU A 1 114 ? 6.031 20.734 16.281 1 98.88 114 LEU A N 1
ATOM 896 C CA . LEU A 1 114 ? 5.785 19.328 16.594 1 98.88 114 LEU A CA 1
ATOM 897 C C . LEU A 1 114 ? 4.996 18.672 15.469 1 98.88 114 LEU A C 1
ATOM 899 O O . LEU A 1 114 ? 4.047 19.25 14.945 1 98.88 114 LEU A O 1
ATOM 903 N N . GLY A 1 115 ? 5.395 17.469 15.039 1 98.94 115 GLY A N 1
ATOM 904 C CA . GLY A 1 115 ? 4.676 16.656 14.07 1 98.94 115 GLY A CA 1
ATOM 905 C C . GLY A 1 115 ? 4.637 15.188 14.43 1 98.94 115 GLY A C 1
ATOM 906 O O . GLY A 1 115 ? 5.648 14.617 14.836 1 98.94 115 GLY A O 1
ATOM 907 N N . VAL A 1 116 ? 3.436 14.602 14.328 1 98.94 116 VAL A N 1
ATOM 908 C CA . VAL A 1 116 ? 3.244 13.18 14.602 1 98.94 116 VAL A CA 1
ATOM 909 C C . VAL A 1 116 ? 2.414 12.539 13.492 1 98.94 116 VAL A C 1
ATOM 911 O O . VAL A 1 116 ? 1.372 13.078 13.102 1 98.94 116 VAL A O 1
ATOM 914 N N . VAL A 1 117 ? 2.939 11.516 12.93 1 99 117 VAL A N 1
ATOM 915 C CA . VAL A 1 117 ? 2.174 10.625 12.062 1 99 117 VAL A CA 1
ATOM 916 C C . VAL A 1 117 ? 2.178 9.211 12.641 1 99 117 VAL A C 1
ATOM 918 O O . VAL A 1 117 ? 3.242 8.641 12.898 1 99 117 VAL A O 1
ATOM 921 N N . TYR A 1 118 ? 0.978 8.664 12.844 1 98.94 118 TYR A N 1
ATOM 922 C CA . TYR A 1 118 ? 0.852 7.359 13.484 1 98.94 118 TYR A CA 1
ATOM 923 C C . TYR A 1 118 ? 0.051 6.402 12.602 1 98.94 118 TYR A C 1
ATOM 925 O O . TYR A 1 118 ? -1.139 6.621 12.367 1 98.94 118 TYR A O 1
ATOM 933 N N . ASP A 1 119 ? 0.731 5.379 12.023 1 98.88 119 ASP A N 1
ATOM 934 C CA . ASP A 1 119 ? 0.051 4.254 11.383 1 98.88 119 ASP A CA 1
ATOM 935 C C . ASP A 1 119 ? -0.647 3.377 12.422 1 98.88 119 ASP A C 1
ATOM 937 O O . ASP A 1 119 ? -0.001 2.582 13.109 1 98.88 119 ASP A O 1
ATOM 941 N N . VAL A 1 120 ? -1.921 3.469 12.508 1 98.88 120 VAL A N 1
ATOM 942 C CA . VAL A 1 120 ? -2.695 2.945 13.625 1 98.88 120 VAL A CA 1
ATOM 943 C C . VAL A 1 120 ? -2.611 1.421 13.648 1 98.88 120 VAL A C 1
ATOM 945 O O . VAL A 1 120 ? -2.365 0.819 14.695 1 98.88 120 VAL A O 1
ATOM 948 N N . MET A 1 121 ? -2.732 0.838 12.539 1 98.06 121 MET A N 1
ATOM 949 C CA . MET A 1 121 ? -2.885 -0.613 12.492 1 98.06 121 MET A CA 1
ATOM 950 C C . MET A 1 121 ? -1.532 -1.307 12.617 1 98.06 121 MET A C 1
ATOM 952 O O . MET A 1 121 ? -1.46 -2.461 13.039 1 98.06 121 MET A O 1
ATOM 956 N N . ASN A 1 122 ? -0.472 -0.608 12.266 1 97.44 122 ASN A N 1
ATOM 957 C CA . ASN A 1 122 ? 0.851 -1.218 12.352 1 97.44 122 ASN A CA 1
ATOM 958 C C . ASN A 1 122 ? 1.643 -0.683 13.539 1 97.44 122 ASN A C 1
ATOM 960 O O . ASN A 1 122 ? 2.82 -1.005 13.703 1 97.44 122 ASN A O 1
ATOM 964 N N . ASP A 1 123 ? 1.035 0.113 14.336 1 98.12 123 ASP A N 1
ATOM 965 C CA . ASP A 1 123 ? 1.671 0.686 15.516 1 98.12 123 ASP A CA 1
ATOM 966 C C . ASP A 1 123 ? 3.023 1.302 15.172 1 98.12 123 ASP A C 1
ATOM 968 O O . ASP A 1 123 ? 4.043 0.957 15.773 1 98.12 123 ASP A O 1
ATOM 972 N N . ASP A 1 124 ? 3.059 2.078 14.203 1 98.69 124 ASP A N 1
ATOM 973 C CA . ASP A 1 124 ? 4.25 2.764 13.711 1 98.69 124 ASP A CA 1
ATOM 974 C C . ASP A 1 124 ? 4.16 4.27 13.953 1 98.69 124 ASP A C 1
ATOM 976 O O . ASP A 1 124 ? 3.465 4.98 13.227 1 98.69 124 ASP A O 1
ATOM 980 N N . TYR A 1 125 ? 4.809 4.754 15.016 1 98.88 125 TYR A N 1
ATOM 981 C CA . TYR A 1 125 ? 4.68 6.105 15.555 1 98.88 125 TYR A CA 1
ATOM 982 C C . TYR A 1 125 ? 5.906 6.945 15.211 1 98.88 125 TYR A C 1
ATOM 984 O O . TYR A 1 125 ? 7 6.699 15.727 1 98.88 125 TYR A O 1
ATOM 992 N N . PHE A 1 126 ? 5.711 7.965 14.359 1 98.94 126 PHE A N 1
ATOM 993 C CA . PHE A 1 126 ? 6.766 8.914 14.016 1 98.94 126 PHE A CA 1
ATOM 994 C C . PHE A 1 126 ? 6.52 10.258 14.68 1 98.94 126 PHE A C 1
ATOM 996 O O . PHE A 1 126 ? 5.395 10.766 14.672 1 98.94 126 PHE A O 1
ATOM 1003 N N . GLU A 1 127 ? 7.555 10.805 15.219 1 98.88 127 GLU A N 1
ATOM 1004 C CA . GLU A 1 127 ? 7.469 12.078 15.93 1 98.88 127 GLU A CA 1
ATOM 1005 C C . GLU A 1 127 ? 8.656 12.969 15.602 1 98.88 127 GLU A C 1
ATOM 1007 O O . GLU A 1 127 ? 9.789 12.5 15.492 1 98.88 127 GLU A O 1
ATOM 1012 N N . ALA A 1 128 ? 8.367 14.219 15.453 1 98.81 128 ALA A N 1
ATOM 1013 C CA . ALA A 1 128 ? 9.414 15.219 15.305 1 98.81 128 ALA A CA 1
ATOM 1014 C C . ALA A 1 128 ? 9.164 16.422 16.219 1 98.81 128 ALA A C 1
ATOM 1016 O O . ALA A 1 128 ? 8.031 16.875 16.359 1 98.81 128 ALA A O 1
ATOM 1017 N N . ILE A 1 129 ? 10.133 16.828 16.906 1 98.62 129 ILE A N 1
ATOM 1018 C CA . ILE A 1 129 ? 10.234 18.125 17.562 1 98.62 129 ILE A CA 1
ATOM 1019 C C . ILE A 1 129 ? 11.242 19 16.828 1 98.62 129 ILE A C 1
ATOM 1021 O O . ILE A 1 129 ? 12.328 18.531 16.453 1 98.62 129 ILE A O 1
ATOM 1025 N N . ALA A 1 130 ? 10.875 20.234 16.609 1 98.12 130 ALA A N 1
ATOM 1026 C CA . ALA A 1 130 ? 11.703 21.125 15.805 1 98.12 130 ALA A CA 1
ATOM 1027 C C . ALA A 1 130 ? 13.164 21.078 16.25 1 98.12 130 ALA A C 1
ATOM 1029 O O . ALA A 1 130 ? 13.461 21.188 17.438 1 98.12 130 ALA A O 1
ATOM 1030 N N . ASP A 1 131 ? 14.016 20.766 15.328 1 97.75 131 ASP A N 1
ATOM 1031 C CA . ASP A 1 131 ? 15.469 20.812 15.43 1 97.75 131 ASP A CA 1
ATOM 1032 C C . ASP A 1 131 ? 15.992 19.641 16.266 1 97.75 131 ASP A C 1
ATOM 1034 O O . ASP A 1 131 ? 17.109 19.703 16.781 1 97.75 131 ASP A O 1
ATOM 1038 N N . GLN A 1 132 ? 15.188 18.578 16.391 1 98.06 132 GLN A N 1
ATOM 1039 C CA . GLN A 1 132 ? 15.664 17.469 17.203 1 98.06 132 GLN A CA 1
ATOM 1040 C C . GLN A 1 132 ? 15.664 16.156 16.422 1 98.06 132 GLN A C 1
ATOM 1042 O O . GLN A 1 132 ? 15.828 15.078 16.984 1 98.06 132 GLN A O 1
ATOM 1047 N N . GLY A 1 133 ? 15.477 16.203 15.156 1 98.19 133 GLY A N 1
ATOM 1048 C CA . GLY A 1 133 ? 15.367 14.977 14.383 1 98.19 133 GLY A CA 1
ATOM 1049 C C . GLY A 1 133 ? 14.039 14.273 14.57 1 98.19 133 GLY A C 1
ATOM 1050 O O . GLY A 1 133 ? 13.062 14.883 15.016 1 98.19 133 GLY A O 1
ATOM 1051 N N . ILE A 1 134 ? 13.953 13.062 14.125 1 98.44 134 ILE A N 1
ATOM 1052 C CA . ILE A 1 134 ? 12.695 12.344 14.258 1 98.44 134 ILE A CA 1
ATOM 1053 C C . ILE A 1 134 ? 12.914 11.062 15.055 1 98.44 134 ILE A C 1
ATOM 1055 O O . ILE A 1 134 ? 14.023 10.539 15.109 1 98.44 134 ILE A O 1
ATOM 1059 N N . LYS A 1 135 ? 11.891 10.664 15.797 1 98.81 135 LYS A N 1
ATOM 1060 C CA . LYS A 1 135 ? 11.844 9.383 16.5 1 98.81 135 LYS A CA 1
ATOM 1061 C C . LYS A 1 135 ? 10.773 8.469 15.891 1 98.81 135 LYS A C 1
ATOM 1063 O O . LYS A 1 135 ? 9.75 8.953 15.391 1 98.81 135 LYS A O 1
ATOM 1068 N N . ARG A 1 136 ? 11.086 7.215 15.875 1 98.81 136 ARG A N 1
ATOM 1069 C CA . ARG A 1 136 ? 10.148 6.152 15.523 1 98.81 136 ARG A CA 1
ATOM 1070 C C . ARG A 1 136 ? 9.938 5.199 16.688 1 98.81 136 ARG A C 1
ATOM 1072 O O . ARG A 1 136 ? 10.891 4.57 17.172 1 98.81 136 ARG A O 1
ATOM 1079 N N . ASN A 1 137 ? 8.758 5.207 17.156 1 98.62 137 ASN A N 1
ATOM 1080 C CA . ASN A 1 137 ? 8.422 4.391 18.328 1 98.62 137 ASN A CA 1
ATOM 1081 C C . ASN A 1 137 ? 9.383 4.652 19.484 1 98.62 137 ASN A C 1
ATOM 1083 O O . ASN A 1 137 ? 9.883 3.711 20.094 1 98.62 137 ASN A O 1
ATOM 1087 N N . GLY A 1 138 ? 9.656 5.871 19.641 1 98.06 138 GLY A N 1
ATOM 1088 C CA . GLY A 1 138 ? 10.406 6.324 20.797 1 98.06 138 GLY A CA 1
ATOM 1089 C C . GLY A 1 138 ? 11.906 6.281 20.594 1 98.06 138 GLY A C 1
ATOM 1090 O O . GLY A 1 138 ? 12.664 6.766 21.438 1 98.06 138 GLY A O 1
ATOM 1091 N N . GLN A 1 139 ? 12.367 5.816 19.453 1 98.5 139 GLN A N 1
ATOM 1092 C CA . GLN A 1 139 ? 13.797 5.715 19.172 1 98.5 139 GLN A CA 1
ATOM 1093 C C . GLN A 1 139 ? 14.195 6.664 18.047 1 98.5 139 GLN A C 1
ATOM 1095 O O . GLN A 1 139 ? 13.438 6.855 17.078 1 98.5 139 GLN A O 1
ATOM 1100 N N . VAL A 1 140 ? 15.352 7.23 18.266 1 98.44 140 VAL A N 1
ATOM 1101 C CA . VAL A 1 140 ? 15.859 8.094 17.203 1 98.44 140 VAL A CA 1
ATOM 1102 C C . VAL A 1 140 ? 15.844 7.352 15.875 1 98.44 140 VAL A C 1
ATOM 1104 O O . VAL A 1 140 ? 16.234 6.184 15.805 1 98.44 140 VAL A O 1
ATOM 1107 N N . PHE A 1 141 ? 15.375 8.016 14.891 1 98.38 141 PHE A N 1
ATOM 1108 C CA . PHE A 1 141 ? 15.266 7.395 13.57 1 98.38 141 PHE A CA 1
ATOM 1109 C C . PHE A 1 141 ? 15.945 8.25 12.516 1 98.38 141 PHE A C 1
ATOM 1111 O O . PHE A 1 141 ? 15.672 9.445 12.398 1 98.38 141 PHE A O 1
ATOM 1118 N N . GLN A 1 142 ? 16.812 7.676 11.766 1 96.81 142 GLN A N 1
ATOM 1119 C CA . GLN A 1 142 ? 17.391 8.289 10.578 1 96.81 142 GLN A CA 1
ATOM 1120 C C . GLN A 1 142 ? 16.922 7.59 9.312 1 96.81 142 GLN A C 1
ATOM 1122 O O . GLN A 1 142 ? 17.047 6.367 9.18 1 96.81 142 GLN A O 1
ATOM 1127 N N . PRO A 1 143 ? 16.359 8.375 8.43 1 96.69 143 PRO A N 1
ATOM 1128 C CA . PRO A 1 143 ? 16.047 7.719 7.156 1 96.69 143 PRO A CA 1
ATOM 1129 C C . PRO A 1 143 ? 17.234 6.965 6.566 1 96.69 143 PRO A C 1
ATOM 1131 O O . PRO A 1 143 ? 18.375 7.398 6.719 1 96.69 143 PRO A O 1
ATOM 1134 N N . PRO A 1 144 ? 16.969 5.871 5.875 1 95.75 144 PRO A N 1
ATOM 1135 C CA . PRO A 1 144 ? 18.062 5.035 5.359 1 95.75 144 PRO A CA 1
ATOM 1136 C C . PRO A 1 144 ? 18.859 5.723 4.262 1 95.75 144 PRO A C 1
ATOM 1138 O O . PRO A 1 144 ? 19.984 5.293 3.947 1 95.75 144 PRO A O 1
ATOM 1141 N N . PHE A 1 145 ? 18.266 6.824 3.693 1 96.12 145 PHE A N 1
ATOM 1142 C CA . PHE A 1 145 ? 18.938 7.555 2.627 1 96.12 145 PHE A CA 1
ATOM 1143 C C . PHE A 1 145 ? 18.891 9.055 2.881 1 96.12 145 PHE A C 1
ATOM 1145 O O . PHE A 1 145 ? 17.875 9.578 3.346 1 96.12 145 PHE A O 1
ATOM 1152 N N . LYS A 1 146 ? 19.984 9.672 2.568 1 96.56 146 LYS A N 1
ATOM 1153 C CA . LYS A 1 146 ? 19.984 11.133 2.604 1 96.56 146 LYS A CA 1
ATOM 1154 C C . LYS A 1 146 ? 19.359 11.711 1.345 1 96.56 146 LYS A C 1
ATOM 1156 O O . LYS A 1 146 ? 18.844 12.836 1.363 1 96.56 146 LYS A O 1
ATOM 1161 N N . ASP A 1 147 ? 19.469 10.938 0.286 1 98.25 147 ASP A N 1
ATOM 1162 C CA . ASP A 1 147 ? 18.953 11.359 -1.006 1 98.25 147 ASP A CA 1
ATOM 1163 C C . ASP A 1 147 ? 18.531 10.156 -1.854 1 98.25 147 ASP A C 1
ATOM 1165 O O . ASP A 1 147 ? 19.031 9.055 -1.658 1 98.25 147 ASP A O 1
ATOM 1169 N N . LYS A 1 148 ? 17.531 10.375 -2.717 1 98.19 148 LYS A N 1
ATOM 1170 C CA . LYS A 1 148 ? 17.047 9.383 -3.674 1 98.19 148 LYS A CA 1
ATOM 1171 C C . LYS A 1 148 ? 16.703 10.039 -5.012 1 98.19 148 LYS A C 1
ATOM 1173 O O . LYS A 1 148 ? 16.094 11.109 -5.047 1 98.19 148 LYS A O 1
ATOM 1178 N N . SER A 1 149 ? 17.094 9.359 -6.082 1 98.19 149 SER A N 1
ATOM 1179 C CA . SER A 1 149 ? 16.75 9.852 -7.414 1 98.19 149 SER A CA 1
ATOM 1180 C C . SER A 1 149 ? 15.398 9.32 -7.875 1 98.19 149 SER A C 1
ATOM 1182 O O . SER A 1 149 ? 14.969 8.25 -7.441 1 98.19 149 SER A O 1
ATOM 1184 N N . LEU A 1 150 ? 14.797 10.094 -8.711 1 98.38 150 LEU A N 1
ATOM 1185 C CA . LEU A 1 150 ? 13.539 9.664 -9.312 1 98.38 150 LEU A CA 1
ATOM 1186 C C . LEU A 1 150 ? 13.734 8.367 -10.102 1 98.38 150 LEU A C 1
ATOM 1188 O O . LEU A 1 150 ? 12.969 7.414 -9.93 1 98.38 150 LEU A O 1
ATOM 1192 N N . LYS A 1 151 ? 14.773 8.242 -10.93 1 98.06 151 LYS A N 1
ATOM 1193 C CA . LYS A 1 151 ? 14.984 7.18 -11.906 1 98.06 151 LYS A CA 1
ATOM 1194 C C . LYS A 1 151 ? 15.219 5.84 -11.211 1 98.06 151 LYS A C 1
ATOM 1196 O O . LYS A 1 151 ? 14.922 4.785 -11.773 1 98.06 151 LYS A O 1
ATOM 1201 N N . ASP A 1 152 ? 15.695 5.848 -9.984 1 97.88 152 ASP A N 1
ATOM 1202 C CA . ASP A 1 152 ? 16.062 4.609 -9.305 1 97.88 152 ASP A CA 1
ATOM 1203 C C . ASP A 1 152 ? 15.141 4.34 -8.117 1 97.88 152 ASP A C 1
ATOM 1205 O O . ASP A 1 152 ? 15.523 3.635 -7.18 1 97.88 152 ASP A O 1
ATOM 1209 N N . SER A 1 153 ? 13.922 4.992 -8.172 1 98.75 153 SER A N 1
ATOM 1210 C CA . SER A 1 153 ? 13.055 4.875 -7.012 1 98.75 153 SER A CA 1
ATOM 1211 C C . SER A 1 153 ? 11.594 4.707 -7.43 1 98.75 153 SER A C 1
ATOM 1213 O O . SER A 1 153 ? 11.234 4.98 -8.578 1 98.75 153 SER A O 1
ATOM 1215 N N . LEU A 1 154 ? 10.844 4.258 -6.465 1 98.88 154 LEU A N 1
ATOM 1216 C CA . LEU A 1 154 ? 9.398 4.285 -6.594 1 98.88 154 LEU A CA 1
ATOM 1217 C C . LEU A 1 154 ? 8.836 5.637 -6.168 1 98.88 154 LEU A C 1
ATOM 1219 O O . LEU A 1 154 ? 9.477 6.367 -5.406 1 98.88 154 LEU A O 1
ATOM 1223 N N . ILE A 1 155 ? 7.652 5.961 -6.688 1 98.88 155 ILE A N 1
ATOM 1224 C CA . ILE A 1 155 ? 6.996 7.191 -6.254 1 98.88 155 ILE A CA 1
ATOM 1225 C C . ILE A 1 155 ? 5.508 6.926 -6.023 1 98.88 155 ILE A C 1
ATOM 1227 O O . ILE A 1 155 ? 4.934 6.012 -6.621 1 98.88 155 ILE A O 1
ATOM 1231 N N . ALA A 1 156 ? 4.922 7.652 -5.141 1 98.88 156 ALA A N 1
ATOM 1232 C CA . ALA A 1 156 ? 3.482 7.617 -4.895 1 98.88 156 ALA A CA 1
ATOM 1233 C C . ALA A 1 156 ? 2.799 8.852 -5.473 1 98.88 156 ALA A C 1
ATOM 1235 O O . ALA A 1 156 ? 3.256 9.977 -5.262 1 98.88 156 ALA A O 1
ATOM 1236 N N . VAL A 1 157 ? 1.783 8.602 -6.25 1 98.5 157 VAL A N 1
ATOM 1237 C CA . VAL A 1 157 ? 1.059 9.68 -6.91 1 98.5 157 VAL A CA 1
ATOM 1238 C C . VAL A 1 157 ? -0.445 9.477 -6.738 1 98.5 157 VAL A C 1
ATOM 1240 O O . VAL A 1 157 ? -0.925 8.344 -6.73 1 98.5 157 VAL A O 1
ATOM 1243 N N . ASN A 1 158 ? -1.116 10.555 -6.598 1 98.25 158 ASN A N 1
ATOM 1244 C CA . ASN A 1 158 ? -2.574 10.531 -6.535 1 98.25 158 ASN A CA 1
ATOM 1245 C C . ASN A 1 158 ? -3.174 9.805 -7.742 1 98.25 158 ASN A C 1
ATOM 1247 O O . ASN A 1 158 ? -2.777 10.062 -8.883 1 98.25 158 ASN A O 1
ATOM 1251 N N . GLY A 1 159 ? -4.145 8.961 -7.457 1 97.56 159 GLY A N 1
ATOM 1252 C CA . GLY A 1 159 ? -4.754 8.156 -8.508 1 97.56 159 GLY A CA 1
ATOM 1253 C C . GLY A 1 159 ? -5.434 8.984 -9.578 1 97.56 159 GLY A C 1
ATOM 1254 O O . GLY A 1 159 ? -5.34 8.68 -10.766 1 97.56 159 GLY A O 1
ATOM 1255 N N . GLY A 1 160 ? -6.156 10.023 -9.141 1 96.81 160 GLY A N 1
ATOM 1256 C CA . GLY A 1 160 ? -6.805 10.898 -10.102 1 96.81 160 GLY A CA 1
ATOM 1257 C C . GLY A 1 160 ? -5.828 11.57 -11.047 1 96.81 160 GLY A C 1
ATOM 1258 O O . GLY A 1 160 ? -6.094 11.68 -12.25 1 96.81 160 GLY A O 1
ATOM 1259 N N . MET A 1 161 ? -4.719 11.977 -10.539 1 96.75 161 MET A N 1
ATOM 1260 C CA . MET A 1 161 ? -3.691 12.617 -11.344 1 96.75 161 MET A CA 1
ATOM 1261 C C . MET A 1 161 ? -3.135 11.656 -12.391 1 96.75 161 MET A C 1
ATOM 1263 O O . MET A 1 161 ? -2.922 12.039 -13.539 1 96.75 161 MET A O 1
ATOM 1267 N N . ILE A 1 162 ? -2.922 10.438 -11.969 1 97.62 162 ILE A N 1
ATOM 1268 C CA . ILE A 1 162 ? -2.354 9.438 -12.875 1 97.62 162 ILE A CA 1
ATOM 1269 C C . ILE A 1 162 ? -3.334 9.148 -14 1 97.62 162 ILE A C 1
ATOM 1271 O O . ILE A 1 162 ? -2.941 9.062 -15.172 1 97.62 162 ILE A O 1
ATOM 1275 N N . MET A 1 163 ? -4.598 9.023 -13.664 1 97.5 163 MET A N 1
ATOM 1276 C CA . MET A 1 163 ? -5.613 8.648 -14.648 1 97.5 163 MET A CA 1
ATOM 1277 C C . MET A 1 163 ? -5.793 9.758 -15.68 1 97.5 163 MET A C 1
ATOM 1279 O O . MET A 1 163 ? -6.008 9.477 -16.859 1 97.5 163 MET A O 1
ATOM 1283 N N . THR A 1 164 ? -5.625 11.008 -15.25 1 96.62 164 THR A N 1
ATOM 1284 C CA . THR A 1 164 ? -5.859 12.133 -16.156 1 96.62 164 THR A CA 1
ATOM 1285 C C . THR A 1 164 ? -4.547 12.641 -16.734 1 96.62 164 THR A C 1
ATOM 1287 O O . THR A 1 164 ? -4.547 13.539 -17.578 1 96.62 164 THR A O 1
ATOM 1290 N N . ASP A 1 165 ? -3.42 12.133 -16.266 1 96.81 165 ASP A N 1
ATOM 1291 C CA . ASP A 1 165 ? -2.084 12.625 -16.594 1 96.81 165 ASP A CA 1
ATOM 1292 C C . ASP A 1 165 ? -1.957 14.117 -16.266 1 96.81 165 ASP A C 1
ATOM 1294 O O . ASP A 1 165 ? -1.435 14.883 -17.078 1 96.81 165 ASP A O 1
ATOM 1298 N N . ALA A 1 166 ? -2.641 14.508 -15.188 1 95.5 166 ALA A N 1
ATOM 1299 C CA . ALA A 1 166 ? -2.512 15.898 -14.742 1 95.5 166 ALA A CA 1
ATOM 1300 C C . ALA A 1 166 ? -1.049 16.266 -14.508 1 95.5 166 ALA A C 1
ATOM 1302 O O . ALA A 1 166 ? -0.288 15.477 -13.938 1 95.5 166 ALA A O 1
ATOM 1303 N N . TYR A 1 167 ? -0.598 17.469 -15.117 1 95.12 167 TYR A N 1
ATOM 1304 C CA . TYR A 1 167 ? 0.76 17.984 -14.984 1 95.12 167 TYR A CA 1
ATOM 1305 C C . TYR A 1 167 ? 1.769 17.031 -15.617 1 95.12 167 TYR A C 1
ATOM 1307 O O . TYR A 1 167 ? 2.918 16.953 -15.172 1 95.12 167 TYR A O 1
ATOM 1315 N N . LYS A 1 168 ? 1.276 16.125 -16.516 1 95.06 168 LYS A N 1
ATOM 1316 C CA . LYS A 1 168 ? 2.125 15.164 -17.219 1 95.06 168 LYS A CA 1
ATOM 1317 C C . LYS A 1 168 ? 2.84 14.25 -16.219 1 95.06 168 LYS A C 1
ATOM 1319 O O . LYS A 1 168 ? 4.02 13.938 -16.406 1 95.06 168 LYS A O 1
ATOM 1324 N N . VAL A 1 169 ? 2.146 13.891 -15.227 1 97.25 169 VAL A N 1
ATOM 1325 C CA . VAL A 1 169 ? 2.746 13.125 -14.133 1 97.25 169 VAL A CA 1
ATOM 1326 C C . VAL A 1 169 ? 3.111 11.727 -14.625 1 97.25 169 VAL A C 1
ATOM 1328 O O . VAL A 1 169 ? 3.951 11.055 -14.023 1 97.25 169 VAL A O 1
ATOM 1331 N N . GLN A 1 170 ? 2.455 11.242 -15.664 1 97.75 170 GLN A N 1
ATOM 1332 C CA . GLN A 1 170 ? 2.742 9.898 -16.172 1 97.75 170 GLN A CA 1
ATOM 1333 C C . GLN A 1 170 ? 4.191 9.789 -16.641 1 97.75 170 GLN A C 1
ATOM 1335 O O . GLN A 1 170 ? 4.809 8.727 -16.516 1 97.75 170 GLN A O 1
ATOM 1340 N N . GLN A 1 171 ? 4.707 10.852 -17.172 1 97.12 171 GLN A N 1
ATOM 1341 C CA . GLN A 1 171 ? 6.102 10.852 -17.594 1 97.12 171 GLN A CA 1
ATOM 1342 C C . GLN A 1 171 ? 7.039 10.625 -16.406 1 97.12 171 GLN A C 1
ATOM 1344 O O . GLN A 1 171 ? 8.055 9.938 -16.531 1 97.12 171 GLN A O 1
ATOM 1349 N N . LEU A 1 172 ? 6.727 11.258 -15.297 1 98 172 LEU A N 1
ATOM 1350 C CA . LEU A 1 172 ? 7.527 11.086 -14.094 1 98 172 LEU A CA 1
ATOM 1351 C C . LEU A 1 172 ? 7.465 9.648 -13.594 1 98 172 LEU A C 1
ATOM 1353 O O . LEU A 1 172 ? 8.484 9.094 -13.164 1 98 172 LEU A O 1
ATOM 1357 N N . VAL A 1 173 ? 6.285 9.062 -13.68 1 98.44 173 VAL A N 1
ATOM 1358 C CA . VAL A 1 173 ? 6.133 7.664 -13.273 1 98.44 173 VAL A CA 1
ATOM 1359 C C . VAL A 1 173 ? 6.938 6.762 -14.203 1 98.44 173 VAL A C 1
ATOM 1361 O O . VAL A 1 173 ? 7.625 5.848 -13.75 1 98.44 173 VAL A O 1
ATOM 1364 N N . LYS A 1 174 ? 6.887 7 -15.484 1 97.94 174 LYS A N 1
ATOM 1365 C CA . LYS A 1 174 ? 7.641 6.219 -16.453 1 97.94 174 LYS A CA 1
ATOM 1366 C C . LYS A 1 174 ? 9.141 6.324 -16.203 1 97.94 174 LYS A C 1
ATOM 1368 O O . LYS A 1 174 ? 9.883 5.363 -16.422 1 97.94 174 LYS A O 1
ATOM 1373 N N . GLU A 1 175 ? 9.531 7.488 -15.781 1 97.94 175 GLU A N 1
ATOM 1374 C CA . GLU A 1 175 ? 10.945 7.711 -15.477 1 97.94 175 GLU A CA 1
ATOM 1375 C C . GLU A 1 175 ? 11.352 6.992 -14.195 1 97.94 175 GLU A C 1
ATOM 1377 O O . GLU A 1 175 ? 12.508 6.574 -14.055 1 97.94 175 GLU A O 1
ATOM 1382 N N . SER A 1 176 ? 10.484 6.859 -13.273 1 98.69 176 SER A N 1
ATOM 1383 C CA . SER A 1 176 ? 10.758 6.188 -12.008 1 98.69 176 SER A CA 1
ATOM 1384 C C . SER A 1 176 ? 10.797 4.676 -12.18 1 98.69 176 SER A C 1
ATOM 1386 O O . SER A 1 176 ? 10.711 4.168 -13.297 1 98.69 176 SER A O 1
ATOM 1388 N N . MET A 1 177 ? 10.953 3.932 -11.039 1 98.5 177 MET A N 1
ATOM 1389 C CA . MET A 1 177 ? 10.961 2.471 -11.055 1 98.5 177 MET A CA 1
ATOM 1390 C C . MET A 1 177 ? 9.547 1.919 -10.93 1 98.5 177 MET A C 1
ATOM 1392 O O . MET A 1 177 ? 9.32 0.722 -11.117 1 98.5 177 MET A O 1
ATOM 1396 N N . GLY A 1 178 ? 8.602 2.84 -10.586 1 98.38 178 GLY A N 1
ATOM 1397 C CA . GLY A 1 178 ? 7.238 2.342 -10.492 1 98.38 178 GLY A CA 1
ATOM 1398 C C . GLY A 1 178 ? 6.344 3.217 -9.633 1 98.38 178 GLY A C 1
ATOM 1399 O O . GLY A 1 178 ? 6.824 4.117 -8.938 1 98.38 178 GLY A O 1
ATOM 1400 N N . LEU A 1 179 ? 5.086 2.922 -9.703 1 98.81 179 LEU A N 1
ATOM 1401 C CA . LEU A 1 179 ? 4.023 3.689 -9.062 1 98.81 179 LEU A CA 1
ATOM 1402 C C . LEU A 1 179 ? 3.457 2.941 -7.863 1 98.81 179 LEU A C 1
ATOM 1404 O O . LEU A 1 179 ? 3.264 1.725 -7.918 1 98.81 179 LEU A O 1
ATOM 1408 N N . ARG A 1 180 ? 3.252 3.656 -6.773 1 98.88 180 ARG A N 1
ATOM 1409 C CA . ARG A 1 180 ? 2.525 3.141 -5.617 1 98.88 180 ARG A CA 1
ATOM 1410 C C . ARG A 1 180 ? 1.369 4.062 -5.242 1 98.88 180 ARG A C 1
ATOM 1412 O O . ARG A 1 180 ? 1.476 5.285 -5.367 1 98.88 180 ARG A O 1
ATOM 1419 N N . ILE A 1 181 ? 0.252 3.51 -4.805 1 98.81 181 ILE A N 1
ATOM 1420 C CA . ILE A 1 181 ? -0.918 4.219 -4.293 1 98.81 181 ILE A CA 1
ATOM 1421 C C . ILE A 1 181 ? -1.457 3.498 -3.059 1 98.81 181 ILE A C 1
ATOM 1423 O O . ILE A 1 181 ? -2.047 2.42 -3.168 1 98.81 181 ILE A O 1
ATOM 1427 N N . TYR A 1 182 ? -1.29 4.148 -1.91 1 98.56 182 TYR A N 1
ATOM 1428 C CA . TYR A 1 182 ? -1.672 3.514 -0.653 1 98.56 182 TYR A CA 1
ATOM 1429 C C . TYR A 1 182 ? -2.992 4.074 -0.139 1 98.56 182 TYR A C 1
ATOM 1431 O O . TYR A 1 182 ? -3.664 3.441 0.681 1 98.56 182 TYR A O 1
ATOM 1439 N N . GLY A 1 183 ? -3.34 5.305 -0.468 1 98.25 183 GLY A N 1
ATOM 1440 C CA . GLY A 1 183 ? -4.676 5.816 -0.203 1 98.25 183 GLY A CA 1
ATOM 1441 C C . GLY A 1 183 ? -4.75 6.672 1.049 1 98.25 183 GLY A C 1
ATOM 1442 O O . GLY A 1 183 ? -5.84 7.035 1.496 1 98.25 183 GLY A O 1
ATOM 1443 N N . SER A 1 184 ? -3.604 7.004 1.642 1 98.69 184 SER A N 1
ATOM 1444 C CA . SER A 1 184 ? -3.504 7.836 2.838 1 98.69 184 SER A CA 1
ATOM 1445 C C . SER A 1 184 ? -2.24 8.688 2.818 1 98.69 184 SER A C 1
ATOM 1447 O O . SER A 1 184 ? -1.139 8.164 2.627 1 98.69 184 SER A O 1
ATOM 1449 N N . ALA A 1 185 ? -2.436 10.008 2.959 1 98.75 185 ALA A N 1
ATOM 1450 C CA . ALA A 1 185 ? -1.282 10.906 2.984 1 98.75 185 ALA A CA 1
ATOM 1451 C C . ALA A 1 185 ? -0.306 10.508 4.09 1 98.75 185 ALA A C 1
ATOM 1453 O O . ALA A 1 185 ? 0.907 10.469 3.869 1 98.75 185 ALA A O 1
ATOM 1454 N N . GLY A 1 186 ? -0.851 10.211 5.258 1 98.88 186 GLY A N 1
ATOM 1455 C CA . GLY A 1 186 ? -0.008 9.797 6.371 1 98.88 186 GLY A CA 1
ATOM 1456 C C . GLY A 1 186 ? 0.819 8.562 6.062 1 98.88 186 GLY A C 1
ATOM 1457 O O . GLY A 1 186 ? 2.014 8.523 6.363 1 98.88 186 GLY A O 1
ATOM 1458 N N . ILE A 1 187 ? 0.199 7.594 5.43 1 98.94 187 ILE A N 1
ATOM 1459 C CA . ILE A 1 187 ? 0.878 6.344 5.094 1 98.94 187 ILE A CA 1
ATOM 1460 C C . ILE A 1 187 ? 1.941 6.605 4.031 1 98.94 187 ILE A C 1
ATOM 1462 O O . ILE A 1 187 ? 3.039 6.043 4.09 1 98.94 187 ILE A O 1
ATOM 1466 N N . GLU A 1 188 ? 1.643 7.465 3.109 1 98.81 188 GLU A N 1
ATOM 1467 C CA . GLU A 1 188 ? 2.607 7.805 2.068 1 98.81 188 GLU A CA 1
ATOM 1468 C C . GLU A 1 188 ? 3.779 8.602 2.639 1 98.81 188 GLU A C 1
ATOM 1470 O O . GLU A 1 188 ? 4.926 8.414 2.225 1 98.81 188 GLU A O 1
ATOM 1475 N N . ILE A 1 189 ? 3.529 9.438 3.559 1 98.88 189 ILE A N 1
ATOM 1476 C CA . ILE A 1 189 ? 4.59 10.195 4.215 1 98.88 189 ILE A CA 1
ATOM 1477 C C . ILE A 1 189 ? 5.5 9.242 4.988 1 98.88 189 ILE A C 1
ATOM 1479 O O . ILE A 1 189 ? 6.727 9.375 4.945 1 98.88 189 ILE A O 1
ATOM 1483 N N . ILE A 1 190 ? 4.898 8.281 5.691 1 98.88 190 ILE A N 1
ATOM 1484 C CA . ILE A 1 190 ? 5.691 7.281 6.402 1 98.88 190 ILE A CA 1
ATOM 1485 C C . ILE A 1 190 ? 6.57 6.52 5.414 1 98.88 190 ILE A C 1
ATOM 1487 O O . ILE A 1 190 ? 7.75 6.277 5.676 1 98.88 190 ILE A O 1
ATOM 1491 N N . ALA A 1 191 ? 6 6.137 4.254 1 98.88 191 ALA A N 1
ATOM 1492 C CA . ALA A 1 191 ? 6.777 5.461 3.219 1 98.88 191 ALA A CA 1
ATOM 1493 C C . ALA A 1 191 ? 7.949 6.324 2.76 1 98.88 191 ALA A C 1
ATOM 1495 O O . ALA A 1 191 ? 9.039 5.812 2.49 1 98.88 191 ALA A O 1
ATOM 1496 N N . LEU A 1 192 ? 7.723 7.582 2.688 1 98.75 192 LEU A N 1
ATOM 1497 C CA . LEU A 1 192 ? 8.766 8.531 2.328 1 98.75 192 LEU A CA 1
ATOM 1498 C C . LEU A 1 192 ? 9.867 8.562 3.389 1 98.75 192 LEU A C 1
ATOM 1500 O O . LEU A 1 192 ? 11.047 8.453 3.066 1 98.75 192 LEU A O 1
ATOM 1504 N N . LEU A 1 193 ? 9.484 8.664 4.629 1 98.81 193 LEU A N 1
ATOM 1505 C CA . LEU A 1 193 ? 10.445 8.719 5.73 1 98.81 193 LEU A CA 1
ATOM 1506 C C . LEU A 1 193 ? 11.266 7.441 5.797 1 98.81 193 LEU A C 1
ATOM 1508 O O . LEU A 1 193 ? 12.469 7.488 6.066 1 98.81 193 LEU A O 1
ATOM 1512 N N . LYS A 1 194 ? 10.641 6.348 5.457 1 98.62 194 LYS A N 1
ATOM 1513 C CA . LYS A 1 194 ? 11.297 5.047 5.531 1 98.62 194 LYS A CA 1
ATOM 1514 C C . LYS A 1 194 ? 12.156 4.793 4.297 1 98.62 194 LYS A C 1
ATOM 1516 O O . LYS A 1 194 ? 12.828 3.768 4.203 1 98.62 194 LYS A O 1
ATOM 1521 N N . GLY A 1 195 ? 12.078 5.684 3.377 1 98.5 195 GLY A N 1
ATOM 1522 C CA . GLY A 1 195 ? 12.859 5.543 2.162 1 98.5 195 GLY A CA 1
ATOM 1523 C C . GLY A 1 195 ? 12.266 4.559 1.175 1 98.5 195 GLY A C 1
ATOM 1524 O O . GLY A 1 195 ? 12.938 4.117 0.243 1 98.5 195 GLY A O 1
ATOM 1525 N N . GLU A 1 196 ? 11.047 4.215 1.332 1 98.75 196 GLU A N 1
ATOM 1526 C CA . GLU A 1 196 ? 10.383 3.254 0.456 1 98.75 196 GLU A CA 1
ATOM 1527 C C . GLU A 1 196 ? 10 3.891 -0.878 1 98.75 196 GLU A C 1
ATOM 1529 O O . GLU A 1 196 ? 9.883 3.197 -1.891 1 98.75 196 GLU A O 1
ATOM 1534 N N . ILE A 1 197 ? 9.742 5.164 -0.831 1 98.88 197 ILE A N 1
ATOM 1535 C CA . ILE A 1 197 ? 9.5 5.953 -2.035 1 98.88 197 ILE A CA 1
ATOM 1536 C C . ILE A 1 197 ? 10.359 7.215 -2.004 1 98.88 197 ILE A C 1
ATOM 1538 O O . ILE A 1 197 ? 10.781 7.66 -0.935 1 98.88 197 ILE A O 1
ATOM 1542 N N . ALA A 1 198 ? 10.57 7.816 -3.186 1 98.88 198 ALA A N 1
ATOM 1543 C CA . ALA A 1 198 ? 11.398 9.016 -3.266 1 98.88 198 ALA A CA 1
ATOM 1544 C C . ALA A 1 198 ? 10.539 10.273 -3.271 1 98.88 198 ALA A C 1
ATOM 1546 O O . ALA A 1 198 ? 11.039 11.375 -3.004 1 98.88 198 ALA A O 1
ATOM 1547 N N . ALA A 1 199 ? 9.242 10.008 -3.607 1 98.94 199 ALA A N 1
ATOM 1548 C CA . ALA A 1 199 ? 8.375 11.172 -3.736 1 98.94 199 ALA A CA 1
ATOM 1549 C C . ALA A 1 199 ? 6.914 10.789 -3.545 1 98.94 199 ALA A C 1
ATOM 1551 O O . ALA A 1 199 ? 6.516 9.664 -3.836 1 98.94 199 ALA A O 1
ATOM 1552 N N . TYR A 1 200 ? 6.223 11.75 -3.049 1 98.94 200 TYR A N 1
ATOM 1553 C CA . TYR A 1 200 ? 4.77 11.719 -2.934 1 98.94 200 TYR A CA 1
ATOM 1554 C C . TYR A 1 200 ? 4.148 12.969 -3.549 1 98.94 200 TYR A C 1
ATOM 1556 O O . TYR A 1 200 ? 4.52 14.094 -3.201 1 98.94 200 TYR A O 1
ATOM 1564 N N . VAL A 1 201 ? 3.143 12.742 -4.512 1 98.75 201 VAL A N 1
ATOM 1565 C CA . VAL A 1 201 ? 2.527 13.836 -5.262 1 98.75 201 VAL A CA 1
ATOM 1566 C C . VAL A 1 201 ? 1.008 13.758 -5.129 1 98.75 201 VAL A C 1
ATOM 1568 O O . VAL A 1 201 ? 0.397 12.75 -5.492 1 98.75 201 VAL A O 1
ATOM 1571 N N . SER A 1 202 ? 0.45 14.836 -4.645 1 98.56 202 SER A N 1
ATOM 1572 C CA . SER A 1 202 ? -1.002 14.883 -4.512 1 98.56 202 SER A CA 1
ATOM 1573 C C . SER A 1 202 ? -1.531 16.297 -4.762 1 98.56 202 SER A C 1
ATOM 1575 O O . SER A 1 202 ? -0.964 17.266 -4.273 1 98.56 202 SER A O 1
ATOM 1577 N N . PRO A 1 203 ? -2.656 16.453 -5.43 1 97.25 203 PRO A N 1
ATOM 1578 C CA . PRO A 1 203 ? -3.104 17.766 -5.898 1 97.25 203 PRO A CA 1
ATOM 1579 C C . PRO A 1 203 ? -4.102 18.422 -4.945 1 97.25 203 PRO A C 1
ATOM 1581 O O . PRO A 1 203 ? -4.52 19.562 -5.172 1 97.25 203 PRO A O 1
ATOM 1584 N N . ARG A 1 204 ? -4.504 17.75 -3.883 1 96.38 204 ARG A N 1
ATOM 1585 C CA . ARG A 1 204 ? -5.617 18.297 -3.111 1 96.38 204 ARG A CA 1
ATOM 1586 C C . ARG A 1 204 ? -5.457 17.984 -1.626 1 96.38 204 ARG A C 1
ATOM 1588 O O . ARG A 1 204 ? -6.398 17.531 -0.978 1 96.38 204 ARG A O 1
ATOM 1595 N N . LEU A 1 205 ? -4.293 18.188 -1.138 1 98.25 205 LEU A N 1
ATOM 1596 C CA . LEU A 1 205 ? -4.105 17.922 0.285 1 98.25 205 LEU A CA 1
ATOM 1597 C C . LEU A 1 205 ? -4.59 19.109 1.123 1 98.25 205 LEU A C 1
ATOM 1599 O O . LEU A 1 205 ? -4.281 20.25 0.815 1 98.25 205 LEU A O 1
ATOM 1603 N N . GLN A 1 206 ? -5.363 18.812 2.086 1 98 206 GLN A N 1
ATOM 1604 C CA . GLN A 1 206 ? -5.727 19.812 3.088 1 98 206 GLN A CA 1
ATOM 1605 C C . GLN A 1 206 ? -4.594 20.016 4.09 1 98 206 GLN A C 1
ATOM 1607 O O . GLN A 1 206 ? -3.682 19.203 4.184 1 98 206 GLN A O 1
ATOM 1612 N N . PRO A 1 207 ? -4.656 21.125 4.832 1 98.19 207 PRO A N 1
ATOM 1613 C CA . PRO A 1 207 ? -3.6 21.391 5.812 1 98.19 207 PRO A CA 1
ATOM 1614 C C . PRO A 1 207 ? -3.379 20.219 6.766 1 98.19 207 PRO A C 1
ATOM 1616 O O . PRO A 1 207 ? -2.236 19.844 7.039 1 98.19 207 PRO A O 1
ATOM 1619 N N . TRP A 1 208 ? -4.438 19.547 7.195 1 98.5 208 TRP A N 1
ATOM 1620 C CA . TRP A 1 208 ? -4.332 18.469 8.172 1 98.5 208 TRP A CA 1
ATOM 1621 C C . TRP A 1 208 ? -3.764 17.203 7.539 1 98.5 208 TRP A C 1
ATOM 1623 O O . TRP A 1 208 ? -3.318 16.297 8.242 1 98.5 208 TRP A O 1
ATOM 1633 N N . ASP A 1 209 ? -3.705 17.156 6.215 1 98.62 209 ASP A N 1
ATOM 1634 C CA . ASP A 1 209 ? -3.145 16.016 5.504 1 98.62 209 ASP A CA 1
ATOM 1635 C C . ASP A 1 209 ? -1.623 16.109 5.418 1 98.62 209 ASP A C 1
ATOM 1637 O O . ASP A 1 209 ? -0.947 15.117 5.129 1 98.62 209 ASP A O 1
ATOM 1641 N N . ILE A 1 210 ? -1.036 17.328 5.648 1 98.81 210 ILE A N 1
ATOM 1642 C CA . ILE A 1 210 ? 0.364 17.484 5.27 1 98.81 210 ILE A CA 1
ATOM 1643 C C . ILE A 1 210 ? 1.135 18.156 6.402 1 98.81 210 ILE A C 1
ATOM 1645 O O . ILE A 1 210 ? 2.359 18.016 6.492 1 98.81 210 ILE A O 1
ATOM 1649 N N . ALA A 1 211 ? 0.467 18.875 7.336 1 98.88 211 ALA A N 1
ATOM 1650 C CA . ALA A 1 211 ? 1.132 19.688 8.344 1 98.88 211 ALA A CA 1
ATOM 1651 C C . ALA A 1 211 ? 2.096 18.859 9.18 1 98.88 211 ALA A C 1
ATOM 1653 O O . ALA A 1 211 ? 3.262 19.219 9.344 1 98.88 211 ALA A O 1
ATOM 1654 N N . ALA A 1 212 ? 1.586 17.734 9.688 1 98.94 212 ALA A N 1
ATOM 1655 C CA . ALA A 1 212 ? 2.422 16.859 10.516 1 98.94 212 ALA A CA 1
ATOM 1656 C C . ALA A 1 212 ? 3.596 16.312 9.719 1 98.94 212 ALA A C 1
ATOM 1658 O O . ALA A 1 212 ? 4.734 16.312 10.188 1 98.94 212 ALA A O 1
ATOM 1659 N N . GLY A 1 213 ? 3.301 15.852 8.523 1 98.94 213 GLY A N 1
ATOM 1660 C CA . GLY A 1 213 ? 4.328 15.297 7.66 1 98.94 213 GLY A CA 1
ATOM 1661 C C . GLY A 1 213 ? 5.418 16.297 7.312 1 98.94 213 GLY A C 1
ATOM 1662 O O . GLY A 1 213 ? 6.59 15.938 7.195 1 98.94 213 GLY A O 1
ATOM 1663 N N . GLN A 1 214 ? 5.023 17.531 7.125 1 98.88 214 GLN A N 1
ATOM 1664 C CA . GLN A 1 214 ? 5.988 18.578 6.793 1 98.88 214 GLN A CA 1
ATOM 1665 C C . GLN A 1 214 ? 6.988 18.781 7.922 1 98.88 214 GLN A C 1
ATOM 1667 O O . GLN A 1 214 ? 8.18 18.984 7.676 1 98.88 214 GLN A O 1
ATOM 1672 N N . VAL A 1 215 ? 6.547 18.797 9.18 1 98.88 215 VAL A N 1
ATOM 1673 C CA . VAL A 1 215 ? 7.453 18.938 10.312 1 98.88 215 VAL A CA 1
ATOM 167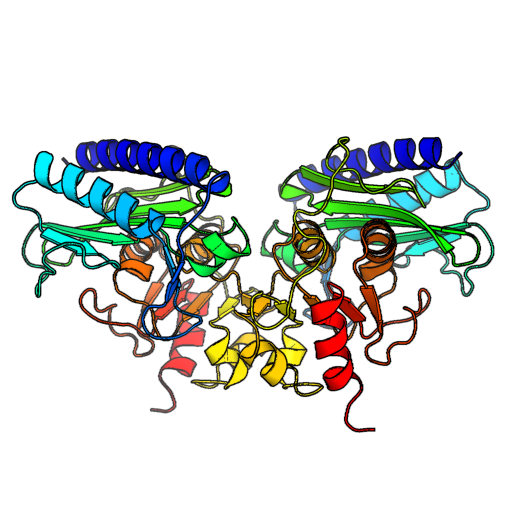4 C C . VAL A 1 215 ? 8.453 17.781 10.336 1 98.88 215 VAL A C 1
ATOM 1676 O O . VAL A 1 215 ? 9.656 18 10.5 1 98.88 215 VAL A O 1
ATOM 1679 N N . LEU A 1 216 ? 7.949 16.578 10.125 1 98.94 216 LEU A N 1
ATOM 1680 C CA . LEU A 1 216 ? 8.805 15.398 10.086 1 98.94 216 LEU A CA 1
ATOM 1681 C C . LEU A 1 216 ? 9.805 15.492 8.945 1 98.94 216 LEU A C 1
ATOM 1683 O O . LEU A 1 216 ? 11.008 15.289 9.148 1 98.94 216 LEU A O 1
ATOM 1687 N N . ALA A 1 217 ? 9.328 15.797 7.77 1 98.81 217 ALA A N 1
ATOM 1688 C CA . ALA A 1 217 ? 10.156 15.867 6.57 1 98.81 217 ALA A CA 1
ATOM 1689 C C . ALA A 1 217 ? 11.281 16.891 6.734 1 98.81 217 ALA A C 1
ATOM 1691 O O . ALA A 1 217 ? 12.43 16.609 6.387 1 98.81 217 ALA A O 1
ATOM 1692 N N . ASN A 1 218 ? 10.961 18 7.277 1 98.12 218 ASN A N 1
ATOM 1693 C CA . ASN A 1 218 ? 11.93 19.062 7.453 1 98.12 218 ASN A CA 1
ATOM 1694 C C . ASN A 1 218 ? 13.109 18.625 8.32 1 98.12 218 ASN A C 1
ATOM 1696 O O . ASN A 1 218 ? 14.25 19.031 8.086 1 98.12 218 ASN A O 1
ATOM 1700 N N . GLU A 1 219 ? 12.859 17.781 9.281 1 98.56 219 GLU A N 1
ATOM 1701 C CA . GLU A 1 219 ? 13.891 17.359 10.219 1 98.56 219 GLU A CA 1
ATOM 1702 C C . GLU A 1 219 ? 14.914 16.438 9.539 1 98.56 219 GLU A C 1
ATOM 1704 O O . GLU A 1 219 ? 16.016 16.234 10.055 1 98.56 219 GLU A O 1
ATOM 1709 N N . VAL A 1 220 ? 14.539 15.891 8.359 1 98.25 220 VAL A N 1
ATOM 1710 C CA . VAL A 1 220 ? 15.414 14.867 7.809 1 98.25 220 VAL A CA 1
ATOM 1711 C C . VAL A 1 220 ? 15.812 15.234 6.383 1 98.25 220 VAL A C 1
ATOM 1713 O O . VAL A 1 220 ? 16.359 14.414 5.652 1 98.25 220 VAL A O 1
ATOM 1716 N N . GLY A 1 221 ? 15.445 16.359 5.941 1 97.62 221 GLY A N 1
ATOM 1717 C CA . GLY A 1 221 ? 15.953 16.875 4.684 1 97.62 221 GLY A CA 1
ATOM 1718 C C . GLY A 1 221 ? 15.062 16.531 3.498 1 97.62 221 GLY A C 1
ATOM 1719 O O . GLY A 1 221 ? 15.453 16.734 2.346 1 97.62 221 GLY A O 1
ATOM 1720 N N . ILE A 1 222 ? 13.953 16 3.711 1 98.69 222 ILE A N 1
ATOM 1721 C CA . ILE A 1 222 ? 12.969 15.812 2.654 1 98.69 222 ILE A CA 1
ATOM 1722 C C . ILE A 1 222 ? 12.266 17.125 2.348 1 98.69 222 ILE A C 1
ATOM 1724 O O . ILE A 1 222 ? 11.867 17.859 3.262 1 98.69 222 ILE A O 1
ATOM 1728 N N . GLN A 1 223 ? 12.117 17.406 1.078 1 98.69 223 GLN A N 1
ATOM 1729 C CA . GLN A 1 223 ? 11.547 18.672 0.66 1 98.69 223 GLN A CA 1
ATOM 1730 C C . GLN A 1 223 ? 10.031 18.578 0.483 1 98.69 223 GLN A C 1
ATOM 1732 O O . GLN A 1 223 ? 9.531 17.578 -0.036 1 98.69 223 GLN A O 1
ATOM 1737 N N . VAL A 1 224 ? 9.367 19.562 0.959 1 98.81 224 VAL A N 1
ATOM 1738 C CA . VAL A 1 224 ? 7.918 19.641 0.817 1 98.81 224 VAL A CA 1
ATOM 1739 C C . VAL A 1 224 ? 7.527 21.031 0.288 1 98.81 224 VAL A C 1
ATOM 1741 O O . VAL A 1 224 ? 7.945 22.047 0.835 1 98.81 224 VAL A O 1
ATOM 1744 N N . SER A 1 225 ? 6.773 21.094 -0.787 1 98.5 225 SER A N 1
ATOM 1745 C CA . SER A 1 225 ? 6.277 22.344 -1.337 1 98.5 225 SER A CA 1
ATOM 1746 C C . SER A 1 225 ? 5.004 22.125 -2.148 1 98.5 225 SER A C 1
ATOM 1748 O O . SER A 1 225 ? 4.594 20.984 -2.375 1 98.5 225 SER A O 1
ATOM 1750 N N . GLN A 1 226 ? 4.426 23.203 -2.498 1 98.06 226 GLN A N 1
ATOM 1751 C CA . GLN A 1 226 ? 3.418 23.156 -3.553 1 98.06 226 GLN A CA 1
ATOM 1752 C C . GLN A 1 226 ? 4.055 22.859 -4.906 1 98.06 226 GLN A C 1
ATOM 1754 O O . GLN A 1 226 ? 5.277 22.938 -5.055 1 98.06 226 GLN A O 1
ATOM 1759 N N . PHE A 1 227 ? 3.195 22.516 -5.875 1 97.81 227 PHE A N 1
ATOM 1760 C CA . PHE A 1 227 ? 3.674 22.219 -7.223 1 97.81 227 PHE A CA 1
ATOM 1761 C C . PHE A 1 227 ? 4.422 23.422 -7.801 1 97.81 227 PHE A C 1
ATOM 1763 O O . PHE A 1 227 ? 5.316 23.25 -8.633 1 97.81 227 PHE A O 1
ATOM 1770 N N . THR A 1 228 ? 4.148 24.609 -7.309 1 95.62 228 THR A N 1
ATOM 1771 C CA . THR A 1 228 ? 4.75 25.844 -7.809 1 95.62 228 THR A CA 1
ATOM 1772 C C . THR A 1 228 ? 6.125 26.078 -7.188 1 95.62 228 THR A C 1
ATOM 1774 O O . THR A 1 228 ? 6.871 26.953 -7.621 1 95.62 228 THR A O 1
ATOM 1777 N N . GLY A 1 229 ? 6.473 25.312 -6.18 1 96.56 229 GLY A N 1
ATOM 1778 C CA . GLY A 1 229 ? 7.699 25.531 -5.43 1 96.56 229 GLY A CA 1
ATOM 1779 C C . GLY A 1 229 ? 7.492 26.375 -4.188 1 96.56 229 GLY A C 1
ATOM 1780 O O . GLY A 1 229 ? 8.375 26.453 -3.328 1 96.56 229 GLY A O 1
ATOM 1781 N N . GLU A 1 230 ? 6.332 26.984 -4.113 1 97.25 230 GLU A N 1
ATOM 1782 C CA . GLU A 1 230 ? 6.012 27.797 -2.943 1 97.25 230 GLU A CA 1
ATOM 1783 C C . GLU A 1 230 ? 5.758 26.938 -1.716 1 97.25 230 GLU A C 1
ATOM 1785 O O . GLU A 1 230 ? 5.457 25.75 -1.842 1 97.25 230 GLU A O 1
ATOM 1790 N N . PRO A 1 231 ? 5.926 27.5 -0.539 1 97.81 231 PRO A N 1
ATOM 1791 C CA . PRO A 1 231 ? 5.648 26.734 0.68 1 97.81 231 PRO A CA 1
ATOM 1792 C C . PRO A 1 231 ? 4.195 26.281 0.773 1 97.81 231 PRO A C 1
ATOM 1794 O O . PRO A 1 231 ? 3.309 26.891 0.174 1 97.81 231 PRO A O 1
ATOM 1797 N N . VAL A 1 232 ? 3.977 25.234 1.501 1 98.19 232 VAL A N 1
ATOM 1798 C CA . VAL A 1 232 ? 2.635 24.734 1.784 1 98.19 232 VAL A CA 1
ATOM 1799 C C . VAL A 1 232 ? 1.819 25.812 2.496 1 98.19 232 VAL A C 1
ATOM 1801 O O . VAL A 1 232 ? 2.328 26.5 3.381 1 98.19 232 VAL A O 1
ATOM 1804 N N . ASP A 1 233 ? 0.583 26 2.014 1 97.88 233 ASP A N 1
ATOM 1805 C CA . ASP A 1 233 ? -0.386 26.859 2.672 1 97.88 233 ASP A CA 1
ATOM 1806 C C . ASP A 1 233 ? -1.152 26.109 3.758 1 97.88 233 ASP A C 1
ATOM 1808 O O . ASP A 1 233 ? -2.012 25.281 3.457 1 97.88 233 ASP A O 1
ATOM 1812 N N . LEU A 1 234 ? -0.956 26.453 5.023 1 98 234 LEU A N 1
ATOM 1813 C CA . LEU A 1 234 ? -1.506 25.672 6.137 1 98 234 LEU A CA 1
ATOM 1814 C C . LEU A 1 234 ? -2.932 26.125 6.449 1 98 234 LEU A C 1
ATOM 1816 O O . LEU A 1 234 ? -3.531 25.656 7.422 1 98 234 LEU A O 1
ATOM 1820 N N . LEU A 1 235 ? -3.48 26.984 5.645 1 97.38 235 LEU A N 1
ATOM 1821 C CA . LEU A 1 235 ? -4.844 27.453 5.867 1 97.38 235 LEU A CA 1
ATOM 1822 C C . LEU A 1 235 ? -5.754 27.047 4.711 1 97.38 235 LEU A C 1
ATOM 1824 O O . LEU A 1 235 ? -6.977 27.172 4.805 1 97.38 235 LEU A O 1
ATOM 1828 N N . ASN A 1 236 ? -5.137 26.531 3.648 1 96.81 236 ASN A N 1
ATOM 1829 C CA . ASN A 1 236 ? -5.91 26.203 2.457 1 96.81 236 ASN A CA 1
ATOM 1830 C C . ASN A 1 236 ? -5.43 24.891 1.832 1 96.81 236 ASN A C 1
ATOM 1832 O O . ASN A 1 236 ? -4.406 24.344 2.24 1 96.81 236 ASN A O 1
ATOM 1836 N N . GLN A 1 237 ? -6.207 24.391 0.865 1 97.44 237 GLN A N 1
ATOM 1837 C CA . GLN A 1 237 ? -5.855 23.188 0.115 1 97.44 237 GLN A CA 1
ATOM 1838 C C . GLN A 1 237 ? -4.582 23.391 -0.701 1 97.44 237 GLN A C 1
ATOM 1840 O O . GLN A 1 237 ? -4.316 24.5 -1.164 1 97.44 237 GLN A O 1
ATOM 1845 N N . ASN A 1 238 ? -3.791 22.297 -0.896 1 97.75 238 ASN A N 1
ATOM 1846 C CA . ASN A 1 238 ? -2.465 22.391 -1.498 1 97.75 238 ASN A CA 1
ATOM 1847 C C . ASN A 1 238 ? -2.262 21.328 -2.574 1 97.75 238 ASN A C 1
ATOM 1849 O O . ASN A 1 238 ? -2.758 20.203 -2.445 1 97.75 238 ASN A O 1
ATOM 1853 N N . ARG A 1 239 ? -1.571 21.703 -3.639 1 97.94 239 ARG A N 1
ATOM 1854 C CA . ARG A 1 239 ? -0.929 20.75 -4.543 1 97.94 239 ARG A CA 1
ATOM 1855 C C . ARG A 1 239 ? 0.5 20.453 -4.102 1 97.94 239 ARG A C 1
ATOM 1857 O O . ARG A 1 239 ? 1.405 21.266 -4.324 1 97.94 239 ARG A O 1
ATOM 1864 N N . VAL A 1 240 ? 0.711 19.297 -3.586 1 98.75 240 VAL A N 1
ATOM 1865 C CA . VAL A 1 240 ? 1.914 19.094 -2.785 1 98.75 240 VAL A CA 1
ATOM 1866 C C . VAL A 1 240 ? 2.85 18.125 -3.49 1 98.75 240 VAL A C 1
ATOM 1868 O O . VAL A 1 240 ? 2.402 17.094 -4.023 1 98.75 240 VAL A O 1
ATOM 1871 N N . LEU A 1 241 ? 4.094 18.453 -3.523 1 98.81 241 LEU A N 1
ATOM 1872 C CA . LEU A 1 241 ? 5.215 17.547 -3.785 1 98.81 241 LEU A CA 1
ATOM 1873 C C . LEU A 1 241 ? 6.082 17.391 -2.541 1 98.81 241 LEU A C 1
ATOM 1875 O O . LEU A 1 241 ? 6.605 18.375 -2.008 1 98.81 241 LEU A O 1
ATOM 1879 N N . ALA A 1 242 ? 6.168 16.234 -1.981 1 98.88 242 ALA A N 1
ATOM 1880 C CA . ALA A 1 242 ? 7.129 15.844 -0.953 1 98.88 242 ALA A CA 1
ATOM 1881 C C . ALA A 1 242 ? 8.133 14.828 -1.494 1 98.88 242 ALA A C 1
ATOM 1883 O O . ALA A 1 242 ? 7.742 13.766 -1.979 1 98.88 242 ALA A O 1
ATOM 1884 N N . ALA A 1 243 ? 9.461 15.188 -1.41 1 98.94 243 ALA A N 1
ATOM 1885 C CA . ALA A 1 243 ? 10.414 14.312 -2.098 1 98.94 243 ALA A CA 1
ATOM 1886 C C . ALA A 1 243 ? 11.828 14.508 -1.551 1 98.94 243 ALA A C 1
ATOM 1888 O O . ALA A 1 243 ? 12.148 15.555 -0.991 1 98.94 243 ALA A O 1
ATOM 1889 N N . TYR A 1 244 ? 12.633 13.469 -1.726 1 98.88 244 TYR A N 1
ATOM 1890 C CA . TYR A 1 244 ? 14.07 13.602 -1.518 1 98.88 244 TYR A CA 1
ATOM 1891 C C . TYR A 1 244 ? 14.664 14.641 -2.467 1 98.88 244 TYR A C 1
ATOM 1893 O O . TYR A 1 244 ? 14.109 14.891 -3.541 1 98.88 244 TYR A O 1
ATOM 1901 N N . PRO A 1 245 ? 15.742 15.195 -2.074 1 9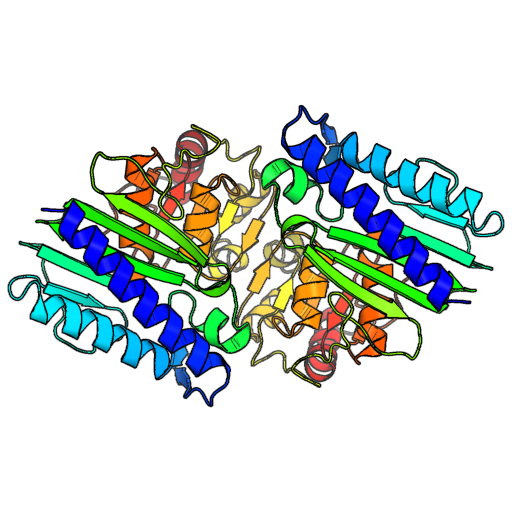8.56 245 PRO A N 1
ATOM 1902 C CA . PRO A 1 245 ? 16.25 16.375 -2.766 1 98.56 245 PRO A CA 1
ATOM 1903 C C . PRO A 1 245 ? 16.422 16.156 -4.266 1 98.56 245 PRO A C 1
ATOM 1905 O O . PRO A 1 245 ? 15.945 16.969 -5.074 1 98.56 245 PRO A O 1
ATOM 1908 N N . SER A 1 246 ? 17.078 15.102 -4.734 1 98.62 246 SER A N 1
ATOM 1909 C CA . SER A 1 246 ? 17.328 14.859 -6.152 1 98.62 246 SER A CA 1
ATOM 1910 C C . SER A 1 246 ? 16.016 14.609 -6.898 1 98.62 246 SER A C 1
ATOM 1912 O O . SER A 1 246 ? 15.812 15.133 -7.996 1 98.62 246 SER A O 1
ATOM 1914 N N . ALA A 1 247 ? 15.164 13.82 -6.285 1 98.81 247 ALA A N 1
ATOM 1915 C CA . ALA A 1 247 ? 13.859 13.586 -6.898 1 98.81 247 ALA A CA 1
ATOM 1916 C C . ALA A 1 247 ? 13.055 14.883 -6.984 1 98.81 247 ALA A C 1
ATOM 1918 O O . ALA A 1 247 ? 12.398 15.148 -7.996 1 98.81 247 ALA A O 1
ATOM 1919 N N . TYR A 1 248 ? 13.102 15.68 -5.953 1 98.62 248 TYR A N 1
ATOM 1920 C CA . TYR A 1 248 ? 12.406 16.953 -5.914 1 98.62 248 TYR A CA 1
ATOM 1921 C C . TYR A 1 248 ? 12.844 17.844 -7.066 1 98.62 248 TYR A C 1
ATOM 1923 O O . TYR A 1 248 ? 12.008 18.375 -7.805 1 98.62 248 TYR A O 1
ATOM 1931 N N . ARG A 1 249 ? 14.125 18 -7.211 1 97.81 249 ARG A N 1
ATOM 1932 C CA . ARG A 1 249 ? 14.656 18.859 -8.258 1 97.81 249 ARG A CA 1
ATOM 1933 C C . ARG A 1 249 ? 14.172 18.422 -9.633 1 97.81 249 ARG A C 1
ATOM 1935 O O . ARG A 1 249 ? 13.758 19.25 -10.445 1 97.81 249 ARG A O 1
ATOM 1942 N N . ARG A 1 250 ? 14.164 17.141 -9.828 1 97.5 250 ARG A N 1
ATOM 1943 C CA . ARG A 1 250 ? 13.727 16.625 -11.117 1 97.5 250 ARG A CA 1
ATOM 1944 C C . ARG A 1 250 ? 12.227 16.828 -11.312 1 97.5 250 ARG A C 1
ATOM 1946 O O . ARG A 1 250 ? 11.789 17.234 -12.391 1 97.5 250 ARG A O 1
ATOM 1953 N N . MET A 1 251 ? 11.484 16.656 -10.305 1 98 251 MET A N 1
ATOM 1954 C CA . MET A 1 251 ? 10.031 16.562 -10.453 1 98 251 MET A CA 1
ATOM 1955 C C . MET A 1 251 ? 9.406 17.969 -10.477 1 98 251 MET A C 1
ATOM 1957 O O . MET A 1 251 ? 8.43 18.203 -11.18 1 98 251 MET A O 1
ATOM 1961 N N . ILE A 1 252 ? 9.984 18.844 -9.695 1 96.88 252 ILE A N 1
ATOM 1962 C CA . ILE A 1 252 ? 9.406 20.188 -9.57 1 96.88 252 ILE A CA 1
ATOM 1963 C C . ILE A 1 252 ? 9.414 20.875 -10.93 1 96.88 252 ILE A C 1
ATOM 1965 O O . ILE A 1 252 ? 8.508 21.656 -11.242 1 96.88 252 ILE A O 1
ATOM 1969 N N . GLU A 1 253 ? 10.344 20.609 -11.805 1 90.75 253 GLU A N 1
ATOM 1970 C CA . GLU A 1 253 ? 10.43 21.172 -13.148 1 90.75 253 GLU A CA 1
ATOM 1971 C C . GLU A 1 253 ? 9.219 20.766 -13.992 1 90.75 253 GLU A C 1
ATOM 1973 O O . GLU A 1 253 ? 8.719 21.562 -14.789 1 90.75 253 GLU A O 1
ATOM 1978 N N . ASN A 1 254 ? 8.812 19.594 -13.805 1 88.19 254 ASN A N 1
ATOM 1979 C CA . ASN A 1 254 ? 7.688 19.047 -14.547 1 88.19 254 ASN A CA 1
ATOM 1980 C C . ASN A 1 254 ? 6.355 19.562 -14.008 1 88.19 254 ASN A C 1
ATOM 1982 O O . ASN A 1 254 ? 5.43 19.828 -14.773 1 88.19 254 ASN A O 1
ATOM 1986 N N . LEU A 1 255 ? 6.266 19.703 -12.711 1 92.94 255 LEU A N 1
ATOM 1987 C CA . LEU A 1 255 ? 4.996 20.016 -12.062 1 92.94 255 LEU A CA 1
ATOM 1988 C C . LEU A 1 255 ? 4.668 21.5 -12.203 1 92.94 255 LEU A C 1
ATOM 1990 O O . LEU A 1 255 ? 3.494 21.875 -12.195 1 92.94 255 LEU A O 1
ATOM 1994 N N . LYS A 1 256 ? 5.637 22.312 -12.266 1 86.5 256 LYS A N 1
ATOM 1995 C CA . LYS A 1 256 ? 5.438 23.75 -12.438 1 86.5 256 LYS A CA 1
ATOM 1996 C C . LYS A 1 256 ? 4.863 24.062 -13.82 1 86.5 256 LYS A C 1
ATOM 1998 O O . LYS A 1 256 ? 4.184 25.078 -14 1 86.5 256 LYS A O 1
ATOM 2003 N N . GLY A 1 257 ? 4.746 23.016 -14.742 1 70.56 257 GLY A N 1
ATOM 2004 C CA . GLY A 1 257 ? 4.332 23.281 -16.109 1 70.56 257 GLY A CA 1
ATOM 2005 C C . GLY A 1 257 ? 5.332 24.109 -16.891 1 70.56 257 GLY A C 1
ATOM 2006 O O . GLY A 1 257 ? 6.344 24.547 -16.344 1 70.56 257 GLY A O 1
ATOM 2007 N N . PRO A 1 258 ? 5.316 23.969 -18.25 1 52.97 258 PRO A N 1
ATOM 2008 C CA . PRO A 1 258 ? 6.137 24.906 -19.016 1 52.97 258 PRO A CA 1
ATOM 2009 C C . PRO A 1 258 ? 5.973 26.344 -18.547 1 52.97 258 PRO A C 1
ATOM 2011 O O . PRO A 1 258 ? 4.883 26.75 -18.109 1 52.97 258 PRO A O 1
ATOM 2014 N N . ARG A 1 259 ? 7.164 27 -18.094 1 40.91 259 ARG A N 1
ATOM 2015 C CA . ARG A 1 259 ? 7.184 28.453 -17.969 1 40.91 259 ARG A CA 1
ATOM 2016 C C . ARG A 1 259 ? 6.719 29.141 -19.25 1 40.91 259 ARG A C 1
ATOM 2018 O O . ARG A 1 259 ? 7.012 28.656 -20.344 1 40.91 259 ARG A O 1
ATOM 2025 N N . MET B 1 1 ? -1.802 -36.906 2.844 1 89.12 1 MET B N 1
ATOM 2026 C CA . MET B 1 1 ? -0.706 -36.719 1.897 1 89.12 1 MET B CA 1
ATOM 2027 C C . MET B 1 1 ? -0.493 -35.25 1.602 1 89.12 1 MET B C 1
ATOM 2029 O O . MET B 1 1 ? 0.582 -34.688 1.866 1 89.12 1 MET B O 1
ATOM 2033 N N . LEU B 1 2 ? -1.54 -34.469 1.384 1 96.06 2 LEU B N 1
ATOM 2034 C CA . LEU B 1 2 ? -1.379 -33.062 1.075 1 96.06 2 LEU B CA 1
ATOM 2035 C C . LEU B 1 2 ? -1.013 -32.281 2.326 1 96.06 2 LEU B C 1
ATOM 2037 O O . LEU B 1 2 ? -0.242 -31.312 2.256 1 96.06 2 LEU B O 1
ATOM 2041 N N . GLU B 1 3 ? -1.427 -32.75 3.484 1 96.88 3 GLU B N 1
ATOM 2042 C CA . GLU B 1 3 ? -1.11 -32.094 4.75 1 96.88 3 GLU B CA 1
ATOM 2043 C C . GLU B 1 3 ? 0.381 -32.188 5.059 1 96.88 3 GLU B C 1
ATOM 2045 O O . GLU B 1 3 ? 0.966 -31.25 5.598 1 96.88 3 GLU B O 1
ATOM 2050 N N . ALA B 1 4 ? 0.899 -33.281 4.793 1 97 4 ALA B N 1
ATOM 2051 C CA . ALA B 1 4 ? 2.336 -33.469 4.992 1 97 4 ALA B CA 1
ATOM 2052 C C . ALA B 1 4 ? 3.135 -32.562 4.07 1 97 4 ALA B C 1
ATOM 2054 O O . ALA B 1 4 ? 4.148 -31.984 4.48 1 97 4 ALA B O 1
ATOM 2055 N N . ARG B 1 5 ? 2.674 -32.438 2.785 1 97.88 5 ARG B N 1
ATOM 2056 C CA . ARG B 1 5 ? 3.303 -31.516 1.849 1 97.88 5 ARG B CA 1
ATOM 2057 C C . ARG B 1 5 ? 3.225 -30.094 2.361 1 97.88 5 ARG B C 1
ATOM 2059 O O . ARG B 1 5 ? 4.207 -29.344 2.301 1 97.88 5 ARG B O 1
ATOM 2066 N N . ALA B 1 6 ? 2.07 -29.781 2.908 1 98.56 6 ALA B N 1
ATOM 2067 C CA . ALA B 1 6 ? 1.852 -28.422 3.418 1 98.56 6 ALA B CA 1
ATOM 2068 C C . ALA B 1 6 ? 2.783 -28.125 4.59 1 98.56 6 ALA B C 1
ATOM 2070 O O . ALA B 1 6 ? 3.305 -27.016 4.707 1 98.56 6 ALA B O 1
ATOM 2071 N N . ALA B 1 7 ? 2.959 -29.078 5.445 1 98.38 7 ALA B N 1
ATOM 2072 C CA . ALA B 1 7 ? 3.842 -28.906 6.594 1 98.38 7 ALA B CA 1
ATOM 2073 C C . ALA B 1 7 ? 5.285 -28.672 6.148 1 98.38 7 ALA B C 1
ATOM 2075 O O . ALA B 1 7 ? 5.988 -27.844 6.727 1 98.38 7 ALA B O 1
ATOM 2076 N N . LEU B 1 8 ? 5.688 -29.391 5.172 1 98.62 8 LEU B N 1
ATOM 2077 C CA . LEU B 1 8 ? 7.031 -29.219 4.625 1 98.62 8 LEU B CA 1
ATOM 2078 C C . LEU B 1 8 ? 7.184 -27.828 3.998 1 98.62 8 LEU B C 1
ATOM 2080 O O . LEU B 1 8 ? 8.195 -27.156 4.207 1 98.62 8 LEU B O 1
ATOM 2084 N N . VAL B 1 9 ? 6.18 -27.422 3.23 1 98.81 9 VAL B N 1
ATOM 2085 C CA . VAL B 1 9 ? 6.227 -26.109 2.578 1 98.81 9 VAL B CA 1
ATOM 2086 C C . VAL B 1 9 ? 6.367 -25.016 3.629 1 98.81 9 VAL B C 1
ATOM 2088 O O . VAL B 1 9 ? 7.129 -24.062 3.441 1 98.81 9 VAL B O 1
ATOM 2091 N N . LYS B 1 10 ? 5.629 -25.156 4.695 1 98.75 10 LYS B N 1
ATOM 2092 C CA . LYS B 1 10 ? 5.727 -24.172 5.766 1 98.75 10 LYS B CA 1
ATOM 2093 C C . LYS B 1 10 ? 7.152 -24.062 6.293 1 98.75 10 LYS B C 1
ATOM 2095 O O . LYS B 1 10 ? 7.676 -22.969 6.473 1 98.75 10 LYS B O 1
ATOM 2100 N N . GLU B 1 11 ? 7.762 -25.172 6.5 1 98.69 11 GLU B N 1
ATOM 2101 C CA . GLU B 1 11 ? 9.148 -25.219 6.957 1 98.69 11 GLU B CA 1
ATOM 2102 C C . GLU B 1 11 ? 10.078 -24.562 5.941 1 98.69 11 GLU B C 1
ATOM 2104 O O . GLU B 1 11 ? 10.969 -23.797 6.312 1 98.69 11 GLU B O 1
ATOM 2109 N N . TRP B 1 12 ? 9.867 -24.875 4.676 1 98.88 12 TRP B N 1
ATOM 2110 C CA . TRP B 1 12 ? 10.711 -24.344 3.617 1 98.88 12 TRP B CA 1
ATOM 2111 C C . TRP B 1 12 ? 10.555 -22.828 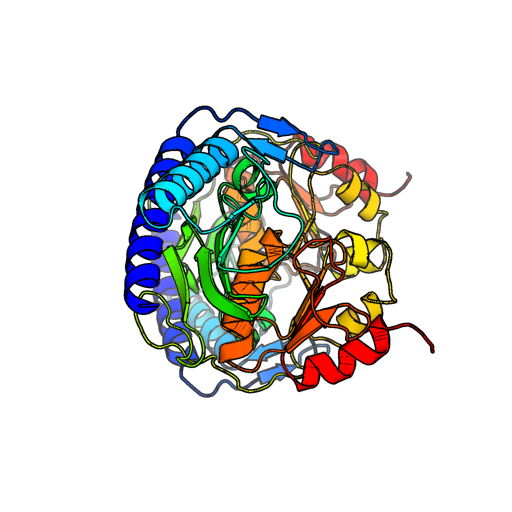3.508 1 98.88 12 TRP B C 1
ATOM 2113 O O . TRP B 1 12 ? 11.531 -22.109 3.318 1 98.88 12 TRP B O 1
ATOM 2123 N N . VAL B 1 13 ? 9.32 -22.344 3.639 1 98.88 13 VAL B N 1
ATOM 2124 C CA . VAL B 1 13 ? 9.039 -20.922 3.557 1 98.88 13 VAL B CA 1
ATOM 2125 C C . VAL B 1 13 ? 9.688 -20.203 4.734 1 98.88 13 VAL B C 1
ATOM 2127 O O . VAL B 1 13 ? 10.258 -19.109 4.566 1 98.88 13 VAL B O 1
ATOM 2130 N N . GLU B 1 14 ? 9.625 -20.766 5.898 1 98.69 14 GLU B N 1
ATOM 2131 C CA . GLU B 1 14 ? 10.258 -20.188 7.078 1 98.69 14 GLU B CA 1
ATOM 2132 C C . GLU B 1 14 ? 11.773 -20.094 6.906 1 98.69 14 GLU B C 1
ATOM 2134 O O . GLU B 1 14 ? 12.383 -19.094 7.281 1 98.69 14 GLU B O 1
ATOM 2139 N N . GLU B 1 15 ? 12.328 -21.156 6.395 1 98.75 15 GLU B N 1
ATOM 2140 C CA . GLU B 1 15 ? 13.766 -21.141 6.117 1 98.75 15 GLU B CA 1
ATOM 2141 C C . GLU B 1 15 ? 14.125 -20.078 5.098 1 98.75 15 GLU B C 1
ATOM 2143 O O . GLU B 1 15 ? 15.094 -19.328 5.281 1 98.75 15 GLU B O 1
ATOM 2148 N N . ALA B 1 16 ? 13.367 -20.016 4.02 1 98.81 16 ALA B N 1
ATOM 2149 C CA . ALA B 1 16 ? 13.594 -19.016 2.986 1 98.81 16 ALA B CA 1
ATOM 2150 C C . ALA B 1 16 ? 13.461 -17.609 3.562 1 98.81 16 ALA B C 1
ATOM 2152 O O . ALA B 1 16 ? 14.281 -16.734 3.271 1 98.81 16 ALA B O 1
ATOM 2153 N N . ALA B 1 17 ? 12.438 -17.391 4.375 1 98.69 17 ALA B N 1
ATOM 2154 C CA . ALA B 1 17 ? 12.188 -16.094 4.988 1 98.69 17 ALA B CA 1
ATOM 2155 C C . ALA B 1 17 ? 13.352 -15.68 5.883 1 98.69 17 ALA B C 1
ATOM 2157 O O . ALA B 1 17 ? 13.766 -14.516 5.871 1 98.69 17 ALA B O 1
ATOM 2158 N N . SER B 1 18 ? 13.828 -16.594 6.66 1 98.38 18 SER B N 1
ATOM 2159 C CA . SER B 1 18 ? 14.984 -16.328 7.516 1 98.38 18 SER B CA 1
ATOM 2160 C C . SER B 1 18 ? 16.203 -15.906 6.691 1 98.38 18 SER B C 1
ATOM 2162 O O . SER B 1 18 ? 16.891 -14.938 7.035 1 98.38 18 SER B O 1
ATOM 2164 N N . TYR B 1 19 ? 16.453 -16.641 5.656 1 98.31 19 TYR B N 1
ATOM 2165 C CA . TYR B 1 19 ? 17.547 -16.312 4.754 1 98.31 19 TYR B CA 1
ATOM 2166 C C . TYR B 1 19 ? 17.359 -14.914 4.168 1 98.31 19 TYR B C 1
ATOM 2168 O O . TYR B 1 19 ? 18.297 -14.117 4.145 1 98.31 19 TYR B O 1
ATOM 2176 N N . ILE B 1 20 ? 16.172 -14.578 3.713 1 98.56 20 ILE B N 1
ATOM 2177 C CA . ILE B 1 20 ? 15.875 -13.281 3.111 1 98.56 20 ILE B CA 1
ATOM 2178 C C . ILE B 1 20 ? 16.125 -12.164 4.125 1 98.56 20 ILE B C 1
ATOM 2180 O O . ILE B 1 20 ? 16.766 -11.156 3.799 1 98.56 20 ILE B O 1
ATOM 2184 N N . HIS B 1 21 ? 15.633 -12.328 5.348 1 97.94 21 HIS B N 1
ATOM 2185 C CA . HIS B 1 21 ? 15.844 -11.336 6.398 1 97.94 21 HIS B CA 1
ATOM 2186 C C . HIS B 1 21 ? 17.328 -11.07 6.621 1 97.94 21 HIS B C 1
ATOM 2188 O O . HIS B 1 21 ? 17.734 -9.922 6.785 1 97.94 21 HIS B O 1
ATOM 2194 N N . ASP B 1 22 ? 18.109 -12.125 6.582 1 96.94 22 ASP B N 1
ATOM 2195 C CA . ASP B 1 22 ? 19.547 -11.992 6.762 1 96.94 22 ASP B CA 1
ATOM 2196 C C . ASP B 1 22 ? 20.172 -11.18 5.629 1 96.94 22 ASP B C 1
ATOM 2198 O O . ASP B 1 22 ? 21.109 -10.422 5.852 1 96.94 22 ASP B O 1
ATOM 2202 N N . GLN B 1 23 ? 19.609 -11.359 4.496 1 96.19 23 GLN B N 1
ATOM 2203 C CA . GLN B 1 23 ? 20.172 -10.711 3.32 1 96.19 23 GLN B CA 1
ATOM 2204 C C . GLN B 1 23 ? 19.812 -9.234 3.281 1 96.19 23 GLN B C 1
ATOM 2206 O O . GLN B 1 23 ? 20.484 -8.438 2.619 1 96.19 23 GLN B O 1
ATOM 2211 N N . LEU B 1 24 ? 18.781 -8.812 3.973 1 93.75 24 LEU B N 1
ATOM 2212 C CA . LEU B 1 24 ? 18.328 -7.422 3.957 1 93.75 24 LEU B CA 1
ATOM 2213 C C . LEU B 1 24 ? 19.391 -6.508 4.559 1 93.75 24 LEU B C 1
ATOM 2215 O O . LEU B 1 24 ? 19.438 -5.312 4.262 1 93.75 24 LEU B O 1
ATOM 2219 N N . ASN B 1 25 ? 20.234 -7.02 5.332 1 89.69 25 ASN B N 1
ATOM 2220 C CA . ASN B 1 25 ? 21.297 -6.242 5.984 1 89.69 25 ASN B CA 1
ATOM 2221 C C . ASN B 1 25 ? 22.641 -6.43 5.289 1 89.69 25 ASN B C 1
ATOM 2223 O O . ASN B 1 25 ? 23.672 -5.988 5.801 1 89.69 25 ASN B O 1
ATOM 2227 N N . SER B 1 26 ? 22.578 -7.117 4.164 1 90.5 26 SER B N 1
ATOM 2228 C CA . SER B 1 26 ? 23.797 -7.375 3.414 1 90.5 26 SER B CA 1
ATOM 2229 C C . SER B 1 26 ? 23.75 -6.73 2.031 1 90.5 26 SER B C 1
ATOM 2231 O O . SER B 1 26 ? 22.75 -6.098 1.673 1 90.5 26 SER B O 1
ATOM 2233 N N . GLU B 1 27 ? 24.875 -6.887 1.38 1 91.75 27 GLU B N 1
ATOM 2234 C CA . GLU B 1 27 ? 24.906 -6.383 0.011 1 91.75 27 GLU B CA 1
ATOM 2235 C C . GLU B 1 27 ? 24.156 -7.309 -0.938 1 91.75 27 GLU B C 1
ATOM 2237 O O . GLU B 1 27 ? 24.484 -8.492 -1.046 1 91.75 27 GLU B O 1
ATOM 2242 N N . ILE B 1 28 ? 23.203 -6.773 -1.571 1 94.94 28 ILE B N 1
ATOM 2243 C CA . ILE B 1 28 ? 22.375 -7.516 -2.52 1 94.94 28 ILE B CA 1
ATOM 2244 C C . ILE B 1 28 ? 22.828 -7.219 -3.945 1 94.94 28 ILE B C 1
ATOM 2246 O O . ILE B 1 28 ? 23.031 -6.055 -4.309 1 94.94 28 ILE B O 1
ATOM 2250 N N . GLN B 1 29 ? 23.078 -8.25 -4.688 1 96.56 29 GLN B N 1
ATOM 2251 C CA . GLN B 1 29 ? 23.406 -8.086 -6.098 1 96.56 29 GLN B CA 1
ATOM 2252 C C . GLN B 1 29 ? 22.156 -7.973 -6.953 1 96.56 29 GLN B C 1
ATOM 2254 O O . GLN B 1 29 ? 21.312 -8.875 -6.957 1 96.56 29 GLN B O 1
ATOM 2259 N N . ILE B 1 30 ? 22.109 -6.934 -7.715 1 96.44 30 ILE B N 1
ATOM 2260 C CA . ILE B 1 30 ? 20.906 -6.641 -8.484 1 96.44 30 ILE B CA 1
ATOM 2261 C C . ILE B 1 30 ? 21.219 -6.727 -9.977 1 96.44 30 ILE B C 1
ATOM 2263 O O . ILE B 1 30 ? 22.25 -6.238 -10.438 1 96.44 30 ILE B O 1
ATOM 2267 N N . GLU B 1 31 ? 20.328 -7.391 -10.672 1 95.62 31 GLU B N 1
ATOM 2268 C CA . GLU B 1 31 ? 20.391 -7.48 -12.133 1 95.62 31 GLU B CA 1
ATOM 2269 C C . GLU B 1 31 ? 19.047 -7.16 -12.758 1 95.62 31 GLU B C 1
ATOM 2271 O O . GLU B 1 31 ? 18.016 -7.141 -12.07 1 95.62 31 GLU B O 1
ATOM 2276 N N . SER B 1 32 ? 19.078 -6.891 -14.008 1 94.19 32 SER B N 1
ATOM 2277 C CA . SER B 1 32 ? 17.844 -6.668 -14.75 1 94.19 32 SER B CA 1
ATOM 2278 C C . SER B 1 32 ? 17.547 -7.836 -15.68 1 94.19 32 SER B C 1
ATOM 2280 O O . SER B 1 32 ? 18.453 -8.398 -16.297 1 94.19 32 SER B O 1
ATOM 2282 N N . LYS B 1 33 ? 16.281 -8.234 -15.789 1 92.94 33 LYS B N 1
ATOM 2283 C CA . LYS B 1 33 ? 15.836 -9.281 -16.703 1 92.94 33 LYS B CA 1
ATOM 2284 C C . LYS B 1 33 ? 15.5 -8.711 -18.078 1 92.94 33 LYS B C 1
ATOM 2286 O O . LYS B 1 33 ? 16.391 -8.375 -18.844 1 92.94 33 LYS B O 1
ATOM 2291 N N . SER B 1 34 ? 14.312 -8.367 -18.344 1 87.62 34 SER B N 1
ATOM 2292 C CA . SER B 1 34 ? 13.852 -7.93 -19.656 1 87.62 34 SER B CA 1
ATOM 2293 C C . SER B 1 34 ? 14.07 -6.434 -19.859 1 87.62 34 SER B C 1
ATOM 2295 O O . SER B 1 34 ? 14.258 -5.973 -20.984 1 87.62 34 SER B O 1
ATOM 2297 N N . ASN B 1 35 ? 13.969 -5.605 -18.812 1 92.19 35 ASN B N 1
ATOM 2298 C CA . ASN B 1 35 ? 14.188 -4.164 -18.812 1 92.19 35 ASN B CA 1
ATOM 2299 C C . ASN B 1 35 ? 14.656 -3.656 -17.453 1 92.19 35 ASN B C 1
ATOM 2301 O O . ASN B 1 35 ? 14.797 -4.438 -16.516 1 92.19 35 ASN B O 1
ATOM 2305 N N . ARG B 1 36 ? 14.891 -2.402 -17.359 1 92.88 36 ARG B N 1
ATOM 2306 C CA . ARG B 1 36 ? 15.508 -1.815 -16.172 1 92.88 36 ARG B CA 1
ATOM 2307 C C . ARG B 1 36 ? 14.609 -1.987 -14.953 1 92.88 36 ARG B C 1
ATOM 2309 O O . ARG B 1 36 ? 15.094 -1.988 -13.82 1 92.88 36 ARG B O 1
ATOM 2316 N N . LYS B 1 37 ? 13.352 -2.115 -15.203 1 95.56 37 LYS B N 1
ATOM 2317 C CA . LYS B 1 37 ? 12.406 -2.18 -14.086 1 95.56 37 LYS B CA 1
ATOM 2318 C C . LYS B 1 37 ? 12.148 -3.625 -13.672 1 95.56 37 LYS B C 1
ATOM 2320 O O . LYS B 1 37 ? 11.523 -3.875 -12.641 1 95.56 37 LYS B O 1
ATOM 2325 N N . ASP B 1 38 ? 12.516 -4.562 -14.484 1 94.44 38 ASP B N 1
ATOM 2326 C CA . ASP B 1 38 ? 12.391 -5.996 -14.242 1 94.44 38 ASP B CA 1
ATOM 2327 C C . ASP B 1 38 ? 13.633 -6.543 -13.547 1 94.44 38 ASP B C 1
ATOM 2329 O O . ASP B 1 38 ? 14.555 -7.023 -14.203 1 94.44 38 ASP B O 1
ATOM 2333 N N . LEU B 1 39 ? 13.586 -6.551 -12.195 1 96.94 39 LEU B N 1
ATOM 2334 C CA . LEU B 1 39 ? 14.781 -6.812 -11.406 1 96.94 39 LEU B CA 1
ATOM 2335 C C . LEU B 1 39 ? 14.836 -8.266 -10.961 1 96.94 39 LEU B C 1
ATOM 2337 O O . LEU B 1 39 ? 13.797 -8.914 -10.805 1 96.94 39 LEU B O 1
ATOM 2341 N N . VAL B 1 40 ? 15.969 -8.727 -10.805 1 97.19 40 VAL B N 1
ATOM 2342 C CA . VAL B 1 40 ? 16.281 -9.992 -10.133 1 97.19 40 VAL B CA 1
ATOM 2343 C C . VAL B 1 40 ? 17.516 -9.828 -9.266 1 97.19 40 VAL B C 1
ATOM 2345 O O . VAL B 1 40 ? 18.391 -9.016 -9.562 1 97.19 40 VAL B O 1
ATOM 2348 N N . THR B 1 41 ? 17.562 -10.523 -8.141 1 97.88 41 THR B N 1
ATOM 2349 C CA . THR B 1 41 ? 18.734 -10.453 -7.27 1 97.88 41 THR B CA 1
ATOM 2350 C C . THR B 1 41 ? 19.297 -11.852 -7.016 1 97.88 41 THR B C 1
ATOM 2352 O O . THR B 1 41 ? 18.656 -12.852 -7.352 1 97.88 41 THR B O 1
ATOM 2355 N N . ASN B 1 42 ? 20.469 -11.898 -6.422 1 97.44 42 ASN B N 1
ATOM 2356 C CA . ASN B 1 42 ? 21.047 -13.172 -5.973 1 97.44 42 ASN B CA 1
ATOM 2357 C C . ASN B 1 42 ? 20.125 -13.867 -4.965 1 97.44 42 ASN B C 1
ATOM 2359 O O . ASN B 1 42 ? 20.078 -15.094 -4.914 1 97.44 42 ASN B O 1
ATOM 2363 N N . VAL B 1 43 ? 19.406 -13.086 -4.234 1 98.31 43 VAL B N 1
ATOM 2364 C CA . VAL B 1 43 ? 18.531 -13.641 -3.211 1 98.31 43 VAL B CA 1
ATOM 2365 C C . VAL B 1 43 ? 17.391 -14.414 -3.873 1 98.31 43 VAL B C 1
ATOM 2367 O O . VAL B 1 43 ? 17.047 -15.516 -3.436 1 98.31 43 VAL B O 1
ATOM 2370 N N . ASP B 1 44 ? 16.797 -13.836 -4.93 1 98.31 44 ASP B N 1
ATOM 2371 C CA . ASP B 1 44 ? 15.773 -14.547 -5.699 1 98.31 44 ASP B CA 1
ATOM 2372 C C . ASP B 1 44 ? 16.281 -15.914 -6.141 1 98.31 44 ASP B C 1
ATOM 2374 O O . ASP B 1 44 ? 15.578 -16.922 -5.984 1 98.31 44 ASP B O 1
ATOM 2378 N N . LYS B 1 45 ? 17.453 -15.945 -6.664 1 97.75 45 LYS B N 1
ATOM 2379 C CA . LYS B 1 45 ? 18.047 -17.172 -7.215 1 97.75 45 LYS B CA 1
ATOM 2380 C C . LYS B 1 45 ? 18.344 -18.172 -6.109 1 97.75 45 LYS B C 1
ATOM 2382 O O . LYS B 1 45 ? 18.062 -19.359 -6.262 1 97.75 45 LYS B O 1
ATOM 2387 N N . GLU B 1 46 ? 18.906 -17.703 -5.031 1 97.75 46 GLU B N 1
ATOM 2388 C CA . GLU B 1 46 ? 19.234 -18.594 -3.922 1 97.75 46 GLU B CA 1
ATOM 2389 C C . GLU B 1 46 ? 17.984 -19.203 -3.303 1 97.75 46 GLU B C 1
ATOM 2391 O O . GLU B 1 46 ? 17.969 -20.375 -2.936 1 97.75 46 GLU B O 1
ATOM 2396 N N . VAL B 1 47 ? 16.953 -18.422 -3.18 1 98.5 47 VAL B N 1
ATOM 2397 C CA . VAL B 1 47 ? 15.711 -18.906 -2.615 1 98.5 47 VAL B CA 1
ATOM 2398 C C . VAL B 1 47 ? 15.07 -19.922 -3.568 1 98.5 47 VAL B C 1
ATOM 2400 O O . VAL B 1 47 ? 14.523 -20.938 -3.131 1 98.5 47 VAL B O 1
ATOM 2403 N N . GLU B 1 48 ? 15.094 -19.625 -4.867 1 98 48 GLU B N 1
ATOM 2404 C CA . GLU B 1 48 ? 14.586 -20.609 -5.824 1 98 48 GLU B CA 1
ATOM 2405 C C . GLU B 1 48 ? 15.328 -21.938 -5.699 1 98 48 GLU B C 1
ATOM 2407 O O . GLU B 1 48 ? 14.711 -23 -5.695 1 98 48 GLU B O 1
ATOM 2412 N N . LEU B 1 49 ? 16.641 -21.891 -5.594 1 97.56 49 LEU B N 1
ATOM 2413 C CA . LEU B 1 49 ? 17.438 -23.094 -5.461 1 97.56 49 LEU B CA 1
ATOM 2414 C C . LEU B 1 49 ? 17.062 -23.859 -4.199 1 97.56 49 LEU B C 1
ATOM 2416 O O . LEU B 1 49 ? 17.031 -25.094 -4.199 1 97.56 49 LEU B O 1
ATOM 2420 N N . LEU B 1 50 ? 16.828 -23.109 -3.17 1 98.19 50 LEU B N 1
ATOM 2421 C CA . LEU B 1 50 ? 16.391 -23.734 -1.923 1 98.19 50 LEU B CA 1
ATOM 2422 C C . LEU B 1 50 ? 15.133 -24.562 -2.139 1 98.19 50 LEU B C 1
ATOM 2424 O O . LEU B 1 50 ? 15.094 -25.75 -1.783 1 98.19 50 LEU B O 1
ATOM 2428 N N . PHE B 1 51 ? 14.125 -24 -2.756 1 98.44 51 PHE B N 1
ATOM 2429 C CA . PHE B 1 51 ? 12.867 -24.703 -2.984 1 98.44 51 PHE B CA 1
ATOM 2430 C C . PHE B 1 51 ? 13.062 -25.875 -3.945 1 98.44 51 PHE B C 1
ATOM 2432 O O . PHE B 1 51 ? 12.523 -26.969 -3.723 1 98.44 51 PHE B O 1
ATOM 2439 N N . ARG B 1 52 ? 13.812 -25.656 -5.004 1 97.31 52 ARG B N 1
ATOM 2440 C CA . ARG B 1 52 ? 14.07 -26.719 -5.969 1 97.31 52 ARG B CA 1
ATOM 2441 C C . ARG B 1 52 ? 14.727 -27.922 -5.297 1 97.31 52 ARG B C 1
ATOM 2443 O O . ARG B 1 52 ? 14.328 -29.062 -5.527 1 97.31 52 ARG B O 1
ATOM 2450 N N . ASN B 1 53 ? 15.734 -27.625 -4.48 1 97.75 53 ASN B N 1
ATOM 2451 C CA . ASN B 1 53 ? 16.453 -28.703 -3.799 1 97.75 53 ASN B CA 1
ATOM 2452 C C . ASN B 1 53 ? 15.555 -29.453 -2.824 1 97.75 53 ASN B C 1
ATOM 2454 O O . ASN B 1 53 ? 15.586 -30.688 -2.76 1 97.75 53 ASN B O 1
ATOM 2458 N N . LYS B 1 54 ? 14.766 -28.688 -2.061 1 98.31 54 LYS B N 1
ATOM 2459 C CA . LYS B 1 54 ? 13.844 -29.297 -1.11 1 98.31 54 LYS B CA 1
ATOM 2460 C C . LYS B 1 54 ? 12.82 -30.172 -1.827 1 98.31 54 LYS B C 1
ATOM 2462 O O . LYS B 1 54 ? 12.539 -31.297 -1.393 1 98.31 54 LYS B O 1
ATOM 2467 N N . ILE B 1 55 ? 12.281 -29.703 -2.941 1 97.69 55 ILE B N 1
ATOM 2468 C CA . ILE B 1 55 ? 11.242 -30.438 -3.68 1 97.69 55 ILE B CA 1
ATOM 2469 C C . ILE B 1 55 ? 11.844 -31.672 -4.324 1 97.69 55 ILE B C 1
ATOM 2471 O O . ILE B 1 55 ? 11.258 -32.75 -4.258 1 97.69 55 ILE B O 1
ATOM 2475 N N . ALA B 1 56 ? 13.016 -31.547 -4.91 1 96.62 56 ALA B N 1
ATOM 2476 C CA . ALA B 1 56 ? 13.672 -32.688 -5.543 1 96.62 56 ALA B CA 1
ATOM 2477 C C . ALA B 1 56 ? 13.984 -33.781 -4.523 1 96.62 56 ALA B C 1
ATOM 2479 O O . ALA B 1 56 ? 13.867 -34.969 -4.828 1 96.62 56 ALA B O 1
ATOM 2480 N N . ALA B 1 57 ? 14.352 -33.375 -3.332 1 98.12 57 ALA B N 1
ATOM 2481 C CA . ALA B 1 57 ? 14.727 -34.344 -2.285 1 98.12 57 ALA B CA 1
ATOM 2482 C C . ALA B 1 57 ? 13.5 -35.062 -1.736 1 98.12 57 ALA B C 1
ATOM 2484 O O . ALA B 1 57 ? 13.578 -36.25 -1.403 1 98.12 57 ALA B O 1
ATOM 2485 N N . ASN B 1 58 ? 12.391 -34.406 -1.645 1 98.12 58 ASN B N 1
ATOM 2486 C CA . ASN B 1 58 ? 11.227 -34.969 -0.978 1 98.12 58 ASN B CA 1
ATOM 2487 C C . ASN B 1 58 ? 10.234 -35.531 -1.98 1 98.12 58 ASN B C 1
ATOM 2489 O O . ASN B 1 58 ? 9.484 -36.469 -1.656 1 98.12 58 ASN B O 1
ATOM 2493 N N . PHE B 1 59 ? 10.219 -34.938 -3.186 1 97.94 59 PHE B N 1
ATOM 2494 C CA . PHE B 1 59 ? 9.281 -35.344 -4.227 1 97.94 59 PHE B CA 1
ATOM 2495 C C . PHE B 1 59 ? 9.977 -35.438 -5.578 1 97.94 59 PHE B C 1
ATOM 2497 O O . PHE B 1 59 ? 9.656 -34.688 -6.504 1 97.94 59 PHE B O 1
ATOM 2504 N N . PRO B 1 60 ? 10.766 -36.438 -5.785 1 97.12 60 PRO B N 1
ATOM 2505 C CA . PRO B 1 60 ? 11.641 -36.531 -6.961 1 97.12 60 PRO B CA 1
ATOM 2506 C C . PRO B 1 60 ? 10.852 -36.656 -8.266 1 97.12 60 PRO B C 1
ATOM 2508 O O . PRO B 1 60 ? 11.375 -36.312 -9.336 1 97.12 60 PRO B O 1
ATOM 2511 N N . ASP B 1 61 ? 9.617 -37.094 -8.227 1 96.81 61 ASP B N 1
ATOM 2512 C CA . ASP B 1 61 ? 8.836 -37.281 -9.445 1 96.81 61 ASP B CA 1
ATOM 2513 C C . ASP B 1 61 ? 8.102 -36 -9.836 1 96.81 61 ASP B C 1
ATOM 2515 O O . ASP B 1 61 ? 7.562 -35.906 -10.938 1 96.81 61 ASP B O 1
ATOM 2519 N N . ASP B 1 62 ? 8.016 -35.062 -8.93 1 97.12 62 ASP B N 1
ATOM 2520 C CA . ASP B 1 62 ? 7.336 -33.812 -9.211 1 97.12 62 ASP B CA 1
ATOM 2521 C C . ASP B 1 62 ? 8.211 -32.906 -10.055 1 97.12 62 ASP B C 1
ATOM 2523 O O . ASP B 1 62 ? 9.438 -33.031 -10.086 1 97.12 62 ASP B O 1
ATOM 2527 N N . ARG B 1 63 ? 7.562 -32.031 -10.766 1 96.44 63 ARG B N 1
ATOM 2528 C CA . ARG B 1 63 ? 8.25 -31.047 -11.617 1 96.44 63 ARG B CA 1
ATOM 2529 C C . ARG B 1 63 ? 8.133 -29.641 -11.047 1 96.44 63 ARG B C 1
ATOM 2531 O O . ARG B 1 63 ? 7.41 -29.422 -10.07 1 96.44 63 ARG B O 1
ATOM 2538 N N . TYR B 1 64 ? 8.977 -28.719 -11.664 1 96.19 64 TYR B N 1
ATOM 2539 C CA . TYR B 1 64 ? 9.117 -27.406 -11.055 1 96.19 64 TYR B CA 1
ATOM 2540 C C . TYR B 1 64 ? 9.062 -26.312 -12.109 1 96.19 64 TYR B C 1
ATOM 2542 O O . TYR B 1 64 ? 9.805 -26.344 -13.094 1 96.19 64 TYR B O 1
ATOM 2550 N N . ILE B 1 65 ? 8.133 -25.391 -11.922 1 95.25 65 ILE B N 1
ATOM 2551 C CA . ILE B 1 65 ? 8.086 -24.141 -12.695 1 95.25 65 ILE B CA 1
ATOM 2552 C C . ILE B 1 65 ? 8.477 -22.969 -11.812 1 95.25 65 ILE B C 1
ATOM 2554 O O . ILE B 1 65 ? 7.84 -22.719 -10.781 1 95.25 65 ILE B O 1
ATOM 2558 N N . GLY B 1 66 ? 9.516 -22.234 -12.219 1 93.31 66 GLY B N 1
ATOM 2559 C CA . GLY B 1 66 ? 9.984 -21.125 -11.406 1 93.31 66 GLY B CA 1
ATOM 2560 C C . GLY B 1 66 ? 10.328 -19.891 -12.219 1 93.31 66 GLY B C 1
ATOM 2561 O O . GLY B 1 66 ? 10.57 -19.984 -13.422 1 93.31 66 GLY B O 1
ATOM 2562 N N . GLU B 1 67 ? 10.352 -18.797 -11.57 1 88.56 67 GLU B N 1
ATOM 2563 C CA . GLU B 1 67 ? 10.602 -17.5 -12.188 1 88.56 67 GLU B CA 1
ATOM 2564 C C . GLU B 1 67 ? 12.031 -17.391 -12.703 1 88.56 67 GLU B C 1
ATOM 2566 O O . GLU B 1 67 ? 12.266 -16.906 -13.812 1 88.56 67 GLU B O 1
ATOM 2571 N N . GLU B 1 68 ? 13.023 -17.859 -11.898 1 87.56 68 GLU B N 1
ATOM 2572 C CA . GLU B 1 68 ? 14.43 -17.562 -12.164 1 87.56 68 GLU B CA 1
ATOM 2573 C C . GLU B 1 68 ? 15.062 -18.641 -13.055 1 87.56 68 GLU B C 1
ATOM 2575 O O . GLU B 1 68 ? 16.25 -18.547 -13.391 1 87.56 68 GLU B O 1
ATOM 2580 N N . LYS B 1 69 ? 14.352 -19.641 -13.484 1 83.5 69 LYS B N 1
ATOM 2581 C CA . LYS B 1 69 ? 14.75 -20.656 -14.453 1 83.5 69 LYS B CA 1
ATOM 2582 C C . LYS B 1 69 ? 16.094 -21.266 -14.078 1 83.5 69 LYS B C 1
ATOM 2584 O O . LYS B 1 69 ? 16.984 -21.391 -14.914 1 83.5 69 LYS B O 1
ATOM 2589 N N . MET B 1 70 ? 16.156 -21.594 -12.789 1 83.38 70 MET B N 1
ATOM 2590 C CA . MET B 1 70 ? 17.391 -22.234 -12.305 1 83.38 70 MET B CA 1
ATOM 2591 C C . MET B 1 70 ? 17.406 -23.719 -12.633 1 83.38 70 MET B C 1
ATOM 2593 O O . MET B 1 70 ? 18.25 -24.453 -12.133 1 83.38 70 MET B O 1
ATOM 2597 N N . GLY B 1 71 ? 16.469 -24.25 -13.414 1 82.56 71 GLY B N 1
ATOM 2598 C CA . GLY B 1 71 ? 16.328 -25.625 -13.836 1 82.56 71 GLY B CA 1
ATOM 2599 C C . GLY B 1 71 ? 15.375 -25.797 -15.008 1 82.56 71 GLY B C 1
ATOM 2600 O O . GLY B 1 71 ? 14.992 -24.828 -15.656 1 82.56 71 GLY B O 1
ATOM 2601 N N . ASP B 1 72 ? 15.047 -27.031 -15.188 1 85.44 72 ASP B N 1
ATOM 2602 C CA . ASP B 1 72 ? 14.156 -27.344 -16.297 1 85.44 72 ASP B CA 1
ATOM 2603 C C . ASP B 1 72 ? 12.742 -26.844 -16.016 1 85.44 72 ASP B C 1
ATOM 2605 O O . ASP B 1 72 ? 12.273 -26.875 -14.875 1 85.44 72 ASP B O 1
ATOM 2609 N N . THR B 1 73 ? 12.164 -26.312 -17.094 1 87.12 73 THR B N 1
ATOM 2610 C CA . THR B 1 73 ? 10.773 -25.891 -17.016 1 87.12 73 THR B CA 1
ATOM 2611 C C . THR B 1 73 ? 9.867 -26.812 -17.812 1 87.12 73 THR B C 1
ATOM 2613 O O . THR B 1 73 ? 10.023 -26.953 -19.031 1 87.12 73 THR B O 1
ATOM 2616 N N . PRO B 1 74 ? 8.977 -27.344 -17.109 1 90.44 74 PRO B N 1
ATOM 2617 C CA . PRO B 1 74 ? 8.102 -28.281 -17.828 1 90.44 74 PRO B CA 1
ATOM 2618 C C . PRO B 1 74 ? 7.195 -27.578 -18.844 1 90.44 74 PRO B C 1
ATOM 2620 O O . PRO B 1 74 ? 6.875 -26.406 -18.672 1 90.44 74 PRO B O 1
ATOM 2623 N N . SER B 1 75 ? 6.695 -28.375 -19.797 1 92.12 75 SER B N 1
ATOM 2624 C CA . SER B 1 75 ? 5.812 -27.859 -20.844 1 92.12 75 SER B CA 1
ATOM 2625 C C . SER B 1 75 ? 4.391 -28.391 -20.672 1 92.12 75 SER B C 1
ATOM 2627 O O . SER B 1 75 ? 3.533 -28.156 -21.531 1 92.12 75 SER B O 1
ATOM 2629 N N . SER B 1 76 ? 4.238 -29.125 -19.656 1 94.69 76 SER B N 1
ATOM 2630 C CA . SER B 1 76 ? 2.91 -29.656 -19.375 1 94.69 76 SER B CA 1
ATOM 2631 C C . SER B 1 76 ? 2.646 -29.719 -17.875 1 94.69 76 SER B C 1
ATOM 2633 O O . SER B 1 76 ? 3.578 -29.641 -17.078 1 94.69 76 SER B O 1
ATOM 2635 N N . LEU B 1 77 ? 1.437 -29.875 -17.562 1 96.81 77 LEU B N 1
ATOM 2636 C CA . LEU B 1 77 ? 1.038 -29.922 -16.156 1 96.81 77 LEU B CA 1
ATOM 2637 C C . LEU B 1 77 ? 0.709 -31.344 -15.734 1 96.81 77 LEU B C 1
ATOM 2639 O O . LEU B 1 77 ? 0.058 -31.562 -14.711 1 96.81 77 LEU B O 1
ATOM 2643 N N . ALA B 1 78 ? 1.13 -32.281 -16.516 1 96.75 78 ALA B N 1
ATOM 2644 C CA . ALA B 1 78 ? 0.91 -33.688 -16.188 1 96.75 78 ALA B CA 1
ATOM 2645 C C . ALA B 1 78 ? 1.679 -34.094 -14.922 1 96.75 78 ALA B C 1
ATOM 2647 O O . ALA B 1 78 ? 2.848 -33.719 -14.766 1 96.75 78 ALA B O 1
ATOM 2648 N N . GLY B 1 79 ? 1.003 -34.812 -14 1 97.62 79 GLY B N 1
ATOM 2649 C CA . GLY B 1 79 ? 1.625 -35.188 -12.742 1 97.62 79 GLY B CA 1
ATOM 2650 C C . GLY B 1 79 ? 1.723 -34.062 -11.75 1 97.62 79 GLY B C 1
ATOM 2651 O O . GLY B 1 79 ? 0.865 -33.156 -11.727 1 97.62 79 GLY B O 1
ATOM 2652 N N . GLY B 1 80 ? 2.6 -34.188 -10.773 1 97.88 80 GLY B N 1
ATOM 2653 C CA . GLY B 1 80 ? 2.812 -33.156 -9.773 1 97.88 80 GLY B CA 1
ATOM 2654 C C . GLY B 1 80 ? 3.705 -32.031 -10.266 1 97.88 80 GLY B C 1
ATOM 2655 O O . GLY B 1 80 ? 4.805 -32.281 -10.766 1 97.88 80 GLY B O 1
ATOM 2656 N N . VAL B 1 81 ? 3.242 -30.844 -10.195 1 98.44 81 VAL B N 1
ATOM 2657 C CA . VAL B 1 81 ? 4.012 -29.672 -10.625 1 98.44 81 VAL B CA 1
ATOM 2658 C C . VAL B 1 81 ? 3.98 -28.609 -9.539 1 98.44 81 VAL B C 1
ATOM 2660 O O . VAL B 1 81 ? 2.908 -28.203 -9.086 1 98.44 81 VAL B O 1
ATOM 2663 N N . TRP B 1 82 ? 5.16 -28.203 -9.102 1 98.56 82 TRP B N 1
ATOM 2664 C CA . TRP B 1 82 ? 5.316 -27.062 -8.195 1 98.56 82 TRP B CA 1
ATOM 2665 C C . TRP B 1 82 ? 5.535 -25.766 -8.984 1 98.56 82 TRP B C 1
ATOM 2667 O O . TRP B 1 82 ? 6.27 -25.75 -9.969 1 98.56 82 TRP B O 1
ATOM 2677 N N . ILE B 1 83 ? 4.844 -24.734 -8.633 1 98.56 83 ILE B N 1
ATOM 2678 C CA . ILE B 1 83 ? 4.992 -23.422 -9.227 1 98.56 83 ILE B CA 1
ATOM 2679 C C . ILE B 1 83 ? 5.344 -22.406 -8.141 1 98.56 83 ILE B C 1
ATOM 2681 O O . ILE B 1 83 ? 4.543 -22.156 -7.238 1 98.56 83 ILE B O 1
ATOM 2685 N N . VAL B 1 84 ? 6.559 -21.766 -8.234 1 98.5 84 VAL B N 1
ATOM 2686 C CA . VAL B 1 84 ? 7.074 -21.016 -7.098 1 98.5 84 VAL B CA 1
ATOM 2687 C C . VAL B 1 84 ? 7.605 -19.672 -7.57 1 98.5 84 VAL B C 1
ATOM 2689 O O . VAL B 1 84 ? 8.305 -19.594 -8.586 1 98.5 84 VAL B O 1
ATOM 2692 N N . ASP B 1 85 ? 7.191 -18.625 -6.957 1 98.69 85 ASP B N 1
ATOM 2693 C CA . ASP B 1 85 ? 7.832 -17.312 -7.012 1 98.69 85 ASP B CA 1
ATOM 2694 C C . ASP B 1 85 ? 8.641 -17.047 -5.746 1 98.69 85 ASP B C 1
ATOM 2696 O O . ASP B 1 85 ? 8.078 -16.781 -4.68 1 98.69 85 ASP B O 1
ATOM 2700 N N . PRO B 1 86 ? 9.938 -17.125 -5.824 1 98.38 86 PRO B N 1
ATOM 2701 C CA . PRO B 1 86 ? 10.758 -16.938 -4.625 1 98.38 86 PRO B CA 1
ATOM 2702 C C . PRO B 1 86 ? 10.523 -15.586 -3.949 1 98.38 86 PRO B C 1
ATOM 2704 O O . PRO B 1 86 ? 10.422 -15.516 -2.723 1 98.38 86 PRO B O 1
ATOM 2707 N N . ILE B 1 87 ? 10.523 -14.555 -4.723 1 98.56 87 ILE B N 1
ATOM 2708 C CA . ILE B 1 87 ? 10.25 -13.203 -4.254 1 98.56 87 ILE B CA 1
ATOM 2709 C C . ILE B 1 87 ? 9.328 -12.492 -5.242 1 98.56 87 ILE B C 1
ATOM 2711 O O . ILE B 1 87 ? 9.797 -11.906 -6.223 1 98.56 87 ILE B O 1
ATOM 2715 N N . ASP B 1 88 ? 8.086 -12.555 -4.988 1 98.62 88 ASP B N 1
ATOM 2716 C CA . ASP B 1 88 ? 7.152 -11.734 -5.758 1 98.62 88 ASP B CA 1
ATOM 2717 C C . ASP B 1 88 ? 7.211 -10.273 -5.316 1 98.62 88 ASP B C 1
ATOM 2719 O O . ASP B 1 88 ? 6.941 -9.953 -4.156 1 98.62 88 ASP B O 1
ATOM 2723 N N . GLY B 1 89 ? 7.48 -9.398 -6.254 1 98.25 89 GLY B N 1
ATOM 2724 C CA . GLY B 1 89 ? 7.738 -8.008 -5.922 1 98.25 89 GLY B CA 1
ATOM 2725 C C . GLY B 1 89 ? 9.211 -7.723 -5.664 1 98.25 89 GLY B C 1
ATOM 2726 O O . GLY B 1 89 ? 9.562 -7.137 -4.641 1 98.25 89 GLY B O 1
ATOM 2727 N N . THR B 1 90 ? 10.047 -8.156 -6.633 1 98.25 90 THR B N 1
ATOM 2728 C CA . THR B 1 90 ? 11.484 -7.941 -6.504 1 98.25 90 THR B CA 1
ATOM 2729 C C . THR B 1 90 ? 11.805 -6.453 -6.395 1 98.25 90 THR B C 1
ATOM 2731 O O . THR B 1 90 ? 12.68 -6.055 -5.629 1 98.25 90 THR B O 1
ATOM 2734 N N . ALA B 1 91 ? 11.117 -5.621 -7.141 1 98.06 91 ALA B N 1
ATOM 2735 C CA . ALA B 1 91 ? 11.312 -4.18 -7.023 1 98.06 91 ALA B CA 1
ATOM 2736 C C . ALA B 1 91 ? 11.023 -3.699 -5.605 1 98.06 91 ALA B C 1
ATOM 2738 O O . ALA B 1 91 ? 11.773 -2.889 -5.055 1 98.06 91 ALA B O 1
ATOM 2739 N N . ASN B 1 92 ? 9.93 -4.188 -5.039 1 98.62 92 ASN B N 1
ATOM 2740 C CA . ASN B 1 92 ? 9.625 -3.855 -3.65 1 98.62 92 ASN B CA 1
ATOM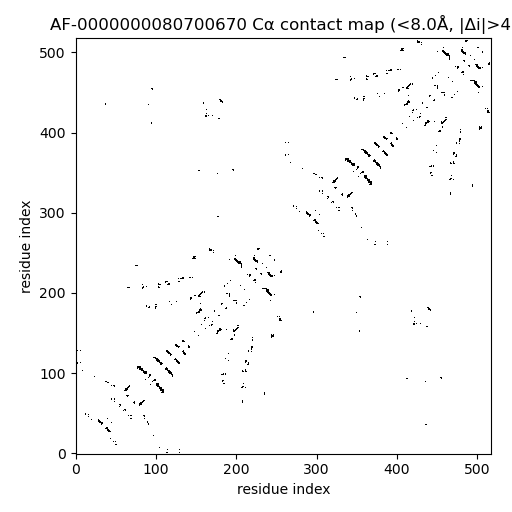 2741 C C . ASN B 1 92 ? 10.727 -4.332 -2.705 1 98.62 92 ASN B C 1
ATOM 2743 O O . ASN B 1 92 ? 11.125 -3.609 -1.791 1 98.62 92 ASN B O 1
ATOM 2747 N N . PHE B 1 93 ? 11.18 -5.574 -2.969 1 98.62 93 PHE B N 1
ATOM 2748 C CA . PHE B 1 93 ? 12.25 -6.148 -2.16 1 98.62 93 PHE B CA 1
ATOM 2749 C C . PHE B 1 93 ? 13.492 -5.262 -2.193 1 98.62 93 PHE B C 1
ATOM 2751 O O . PHE B 1 93 ? 14.047 -4.934 -1.146 1 98.62 93 PHE B O 1
ATOM 2758 N N . VAL B 1 94 ? 13.836 -4.812 -3.309 1 97.56 94 VAL B N 1
ATOM 2759 C CA . VAL B 1 94 ? 15.07 -4.066 -3.523 1 97.56 94 VAL B CA 1
ATOM 2760 C C . VAL B 1 94 ? 14.891 -2.621 -3.059 1 97.56 94 VAL B C 1
ATOM 2762 O O . VAL B 1 94 ? 15.758 -2.07 -2.377 1 97.56 94 VAL B O 1
ATOM 2765 N N . LEU B 1 95 ? 13.758 -2.039 -3.338 1 97.88 95 LEU B N 1
ATOM 2766 C CA . LEU B 1 95 ? 13.648 -0.587 -3.248 1 97.88 95 LEU B CA 1
ATOM 2767 C C . LEU B 1 95 ? 12.914 -0.177 -1.974 1 97.88 95 LEU B C 1
ATOM 2769 O O . LEU B 1 95 ? 13.016 0.971 -1.537 1 97.88 95 LEU B O 1
ATOM 2773 N N . GLN B 1 96 ? 12.141 -1.109 -1.421 1 98.19 96 GLN B N 1
ATOM 2774 C CA . GLN B 1 96 ? 11.359 -0.772 -0.237 1 98.19 96 GLN B CA 1
ATOM 2775 C C . GLN B 1 96 ? 11.758 -1.641 0.953 1 98.19 96 GLN B C 1
ATOM 2777 O O . GLN B 1 96 ? 11.492 -1.288 2.104 1 98.19 96 GLN B O 1
ATOM 2782 N N . GLN B 1 97 ? 12.281 -2.793 0.644 1 97.88 97 GLN B N 1
ATOM 2783 C CA . GLN B 1 97 ? 12.492 -3.822 1.656 1 97.88 97 GLN B CA 1
ATOM 2784 C C . GLN B 1 97 ? 11.211 -4.102 2.436 1 97.88 97 GLN B C 1
ATOM 2786 O O . GLN B 1 97 ? 11.234 -4.203 3.664 1 97.88 97 GLN B O 1
ATOM 2791 N N . ASN B 1 98 ? 10.117 -4.004 1.753 1 98.12 98 ASN B N 1
ATOM 2792 C CA . ASN B 1 98 ? 8.766 -4.207 2.258 1 98.12 98 ASN B CA 1
ATOM 2793 C C . ASN B 1 98 ? 7.797 -4.574 1.136 1 98.12 98 ASN B C 1
ATOM 2795 O O . ASN B 1 98 ? 8.117 -4.422 -0.043 1 98.12 98 ASN B O 1
ATOM 2799 N N . HIS B 1 99 ? 6.648 -5.215 1.45 1 98.5 99 HIS B N 1
ATOM 2800 C CA . HIS B 1 99 ? 5.551 -5.465 0.523 1 98.5 99 HIS B CA 1
ATOM 2801 C C . HIS B 1 99 ? 5.965 -6.434 -0.578 1 98.5 99 HIS B C 1
ATOM 2803 O O . HIS B 1 99 ? 5.719 -6.18 -1.76 1 98.5 99 HIS B O 1
ATOM 2809 N N . PHE B 1 100 ? 6.66 -7.48 -0.193 1 98.81 100 PHE B N 1
ATOM 2810 C CA . PHE B 1 100 ? 6.953 -8.578 -1.109 1 98.81 100 PHE B CA 1
ATOM 2811 C C . PHE B 1 100 ? 6.578 -9.914 -0.485 1 98.81 100 PHE B C 1
ATOM 2813 O O . PHE B 1 100 ? 6.352 -10 0.724 1 98.81 100 PHE B O 1
ATOM 2820 N N . ALA B 1 101 ? 6.484 -10.93 -1.353 1 98.94 101 ALA B N 1
ATOM 2821 C CA . ALA B 1 101 ? 5.922 -12.188 -0.862 1 98.94 101 ALA B CA 1
ATOM 2822 C C . ALA B 1 101 ? 6.66 -13.391 -1.45 1 98.94 101 ALA B C 1
ATOM 2824 O O . ALA B 1 101 ? 7.309 -13.273 -2.494 1 98.94 101 ALA B O 1
ATOM 2825 N N . ILE B 1 102 ? 6.621 -14.492 -0.735 1 98.94 102 ILE B N 1
ATOM 2826 C CA . ILE B 1 102 ? 6.922 -15.812 -1.278 1 98.94 102 ILE B CA 1
ATOM 2827 C C . ILE B 1 102 ? 5.625 -16.516 -1.688 1 98.94 102 ILE B C 1
ATOM 2829 O O . ILE B 1 102 ? 4.648 -16.516 -0.935 1 98.94 102 ILE B O 1
ATOM 2833 N N . MET B 1 103 ? 5.59 -17.047 -2.881 1 98.94 103 MET B N 1
ATOM 2834 C CA . MET B 1 103 ? 4.402 -17.75 -3.361 1 98.94 103 MET B CA 1
ATOM 2835 C C . MET B 1 103 ? 4.75 -19.172 -3.809 1 98.94 103 MET B C 1
ATOM 2837 O O . MET B 1 103 ? 5.637 -19.359 -4.641 1 98.94 103 MET B O 1
ATOM 2841 N N . VAL B 1 104 ? 4.074 -20.172 -3.252 1 98.94 104 VAL B N 1
ATOM 2842 C CA . VAL B 1 104 ? 4.312 -21.578 -3.549 1 98.94 104 VAL B CA 1
ATOM 2843 C C . VAL B 1 104 ? 2.988 -22.266 -3.861 1 98.94 104 VAL B C 1
ATOM 2845 O O . VAL B 1 104 ? 2.041 -22.203 -3.076 1 98.94 104 VAL B O 1
ATOM 2848 N N . ALA B 1 105 ? 2.971 -22.922 -4.965 1 98.88 105 ALA B N 1
ATOM 2849 C CA . ALA B 1 105 ? 1.781 -23.703 -5.324 1 98.88 105 ALA B CA 1
ATOM 2850 C C . ALA B 1 105 ? 2.152 -25.109 -5.758 1 98.88 105 ALA B C 1
ATOM 2852 O O . ALA B 1 105 ? 3.242 -25.344 -6.281 1 98.88 105 ALA B O 1
ATOM 2853 N N . TYR B 1 106 ? 1.262 -26.047 -5.469 1 98.88 106 TYR B N 1
ATOM 2854 C CA . TYR B 1 106 ? 1.354 -27.422 -5.965 1 98.88 106 TYR B CA 1
ATOM 2855 C C . TYR B 1 106 ? 0.101 -27.797 -6.746 1 98.88 106 TYR B C 1
ATOM 2857 O O . TYR B 1 106 ? -1.019 -27.625 -6.262 1 98.88 106 TYR B O 1
ATOM 2865 N N . TYR B 1 107 ? 0.349 -28.25 -7.953 1 98.69 107 TYR B N 1
ATOM 2866 C CA . TYR B 1 107 ? -0.724 -28.703 -8.828 1 98.69 107 TYR B CA 1
ATOM 2867 C C . TYR B 1 107 ? -0.536 -30.172 -9.195 1 98.69 107 TYR B C 1
ATOM 2869 O O . TYR B 1 107 ? 0.595 -30.641 -9.32 1 98.69 107 TYR B O 1
ATOM 2877 N N . GLU B 1 108 ? -1.624 -30.875 -9.367 1 98.31 108 GLU B N 1
ATOM 2878 C CA . GLU B 1 108 ? -1.666 -32.219 -9.906 1 98.31 108 GLU B CA 1
ATOM 2879 C C . GLU B 1 108 ? -2.543 -32.312 -11.156 1 98.31 108 GLU B C 1
ATOM 2881 O O . GLU B 1 108 ? -3.756 -32.094 -11.078 1 98.31 108 GLU B O 1
ATOM 2886 N N . ASP B 1 109 ? -1.904 -32.625 -12.258 1 98 109 ASP B N 1
ATOM 2887 C CA . ASP B 1 109 ? -2.615 -32.719 -13.531 1 98 109 ASP B CA 1
ATOM 2888 C C . ASP B 1 109 ? -3.432 -31.453 -13.797 1 98 109 ASP B C 1
ATOM 2890 O O . ASP B 1 109 ? -4.605 -31.531 -14.172 1 98 109 ASP B O 1
ATOM 2894 N N . GLY B 1 110 ? -2.846 -30.344 -13.383 1 97.5 110 GLY B N 1
ATOM 2895 C CA . GLY B 1 110 ? -3.436 -29.047 -13.688 1 97.5 110 GLY B CA 1
ATOM 2896 C C . GLY B 1 110 ? -4.43 -28.578 -12.641 1 97.5 110 GLY B C 1
ATOM 2897 O O . GLY B 1 110 ? -4.973 -27.484 -12.734 1 97.5 110 GLY B O 1
ATOM 2898 N N . LEU B 1 111 ? -4.641 -29.359 -11.633 1 98.31 111 LEU B N 1
ATOM 2899 C CA . LEU B 1 111 ? -5.578 -29 -10.578 1 98.31 111 LEU B CA 1
ATOM 2900 C C . LEU B 1 111 ? -4.836 -28.516 -9.336 1 98.31 111 LEU B C 1
ATOM 2902 O O . LEU B 1 111 ? -3.922 -29.188 -8.852 1 98.31 111 LEU B O 1
ATOM 2906 N N . GLY B 1 112 ? -5.215 -27.375 -8.852 1 98.69 112 GLY B N 1
ATOM 2907 C CA . GLY B 1 112 ? -4.562 -26.812 -7.68 1 98.69 112 GLY B CA 1
ATOM 2908 C C . GLY B 1 112 ? -4.816 -27.609 -6.41 1 98.69 112 GLY B C 1
ATOM 2909 O O . GLY B 1 112 ? -5.965 -27.891 -6.07 1 98.69 112 GLY B O 1
ATOM 2910 N N . LYS B 1 113 ? -3.734 -27.953 -5.711 1 98.88 113 LYS B N 1
ATOM 2911 C CA . LYS B 1 113 ? -3.867 -28.797 -4.523 1 98.88 113 LYS B CA 1
ATOM 2912 C C . LYS B 1 113 ? -3.396 -28.062 -3.273 1 98.88 113 LYS B C 1
ATOM 2914 O O . LYS B 1 113 ? -3.9 -28.312 -2.176 1 98.88 113 LYS B O 1
ATOM 2919 N N . LEU B 1 114 ? -2.361 -27.266 -3.441 1 98.88 114 LEU B N 1
ATOM 2920 C CA . LEU B 1 114 ? -1.771 -26.5 -2.354 1 98.88 114 LEU B CA 1
ATOM 2921 C C . LEU B 1 114 ? -1.373 -25.109 -2.828 1 98.88 114 LEU B C 1
ATOM 2923 O O . LEU B 1 114 ? -0.824 -24.953 -3.92 1 98.88 114 LEU B O 1
ATOM 2927 N N . GLY B 1 115 ? -1.69 -24.062 -2.068 1 98.94 115 GLY B N 1
ATOM 2928 C CA . GLY B 1 115 ? -1.273 -22.688 -2.33 1 98.94 115 GLY B CA 1
ATOM 2929 C C . GLY B 1 115 ? -0.84 -21.953 -1.078 1 98.94 115 GLY B C 1
ATOM 2930 O O . GLY B 1 115 ? -1.499 -22.031 -0.04 1 98.94 115 GLY B O 1
ATOM 2931 N N . VAL B 1 116 ? 0.309 -21.266 -1.18 1 98.94 116 VAL B N 1
ATOM 2932 C CA . VAL B 1 116 ? 0.839 -20.469 -0.074 1 98.94 116 VAL B CA 1
ATOM 2933 C C . VAL B 1 116 ? 1.27 -19.094 -0.581 1 98.94 116 VAL B C 1
ATOM 2935 O O . VAL B 1 116 ? 1.969 -18.984 -1.592 1 98.94 116 VAL B O 1
ATOM 2938 N N . VAL B 1 117 ? 0.765 -18.094 0.038 1 99 117 VAL B N 1
ATOM 2939 C CA . VAL B 1 117 ? 1.273 -16.734 -0.124 1 99 117 VAL B CA 1
ATOM 2940 C C . VAL B 1 117 ? 1.742 -16.203 1.226 1 99 117 VAL B C 1
ATOM 2942 O O . VAL B 1 117 ? 0.979 -16.188 2.195 1 99 117 VAL B O 1
ATOM 2945 N N . TYR B 1 118 ? 3.008 -15.766 1.265 1 98.94 118 TYR B N 1
ATOM 2946 C CA . TYR B 1 118 ? 3.596 -15.32 2.521 1 98.94 118 TYR B CA 1
ATOM 2947 C C . TYR B 1 118 ? 4.148 -13.906 2.391 1 98.94 118 TYR B C 1
ATOM 2949 O O . TYR B 1 118 ? 5.098 -13.672 1.64 1 98.94 118 TYR B O 1
ATOM 2957 N N . ASP B 1 119 ? 3.494 -12.922 3.047 1 98.88 119 ASP B N 1
ATOM 2958 C CA . ASP B 1 119 ? 4.062 -11.586 3.223 1 98.88 119 ASP B CA 1
ATOM 2959 C C . ASP B 1 119 ? 5.25 -11.617 4.18 1 98.88 119 ASP B C 1
ATOM 2961 O O . ASP B 1 119 ? 5.07 -11.688 5.398 1 98.88 119 ASP B O 1
ATOM 2965 N N . VAL B 1 120 ? 6.41 -11.516 3.67 1 98.81 120 VAL B N 1
ATOM 2966 C CA . VAL B 1 120 ? 7.637 -11.82 4.395 1 98.81 120 VAL B CA 1
ATOM 2967 C C . VAL B 1 120 ? 7.836 -10.82 5.531 1 98.81 120 VAL B C 1
ATOM 2969 O O . VAL B 1 120 ? 8.125 -11.211 6.664 1 98.81 120 VAL B O 1
ATOM 2972 N N . MET B 1 121 ? 7.605 -9.609 5.262 1 98.06 121 MET B N 1
ATOM 2973 C CA . MET B 1 121 ? 7.973 -8.57 6.215 1 98.06 121 MET B CA 1
ATOM 2974 C C . MET B 1 121 ? 6.922 -8.438 7.312 1 98.06 121 MET B C 1
ATOM 2976 O O . MET B 1 121 ? 7.227 -7.992 8.422 1 98.06 121 MET B O 1
ATOM 2980 N N . ASN B 1 122 ? 5.707 -8.844 7.02 1 97.44 122 ASN B N 1
ATOM 2981 C CA . ASN B 1 122 ? 4.648 -8.734 8.016 1 97.44 122 ASN B CA 1
ATOM 2982 C C . ASN B 1 122 ? 4.309 -10.086 8.633 1 97.44 122 ASN B C 1
ATOM 2984 O O . ASN B 1 122 ? 3.365 -10.195 9.414 1 97.44 122 ASN B O 1
ATOM 2988 N N . ASP B 1 123 ? 5.027 -11.078 8.281 1 98.12 123 ASP B N 1
ATOM 2989 C CA . ASP B 1 123 ? 4.809 -12.43 8.797 1 98.12 123 ASP B CA 1
ATOM 2990 C C . ASP B 1 123 ? 3.342 -12.836 8.68 1 98.12 123 ASP B C 1
ATOM 2992 O O . ASP B 1 123 ? 2.717 -13.219 9.672 1 98.12 123 ASP B O 1
ATOM 2996 N N . ASP B 1 124 ? 2.801 -12.664 7.574 1 98.69 124 ASP B N 1
ATOM 2997 C CA . ASP B 1 124 ? 1.413 -12.992 7.262 1 98.69 124 ASP B CA 1
ATOM 2998 C C . ASP B 1 124 ? 1.331 -14.164 6.289 1 98.69 124 ASP B C 1
ATOM 3000 O O . ASP B 1 124 ? 1.55 -14 5.086 1 98.69 124 ASP B O 1
ATOM 3004 N N . TYR B 1 125 ? 1.076 -15.367 6.809 1 98.88 125 TYR B N 1
ATOM 3005 C CA . TYR B 1 125 ? 1.165 -16.641 6.102 1 98.88 125 TYR B CA 1
ATOM 3006 C C . TYR B 1 125 ? -0.222 -17.172 5.777 1 98.88 125 TYR B C 1
ATOM 3008 O O . TYR B 1 125 ? -0.966 -17.578 6.676 1 98.88 125 TYR B O 1
ATOM 3016 N N . PHE B 1 126 ? -0.57 -17.219 4.477 1 98.94 126 PHE B N 1
ATOM 3017 C CA . PHE B 1 126 ? -1.822 -17.797 4.012 1 98.94 126 PHE B CA 1
ATOM 3018 C C . PHE B 1 126 ? -1.574 -19.141 3.332 1 98.94 126 PHE B C 1
ATOM 3020 O O . PHE B 1 126 ? -0.646 -19.281 2.533 1 98.94 126 PHE B O 1
ATOM 3027 N N . GLU B 1 127 ? -2.402 -20.062 3.656 1 98.88 127 GLU B N 1
ATOM 3028 C CA . GLU B 1 127 ? -2.27 -21.422 3.123 1 98.88 127 GLU B CA 1
ATOM 3029 C C . GLU B 1 127 ? -3.631 -22 2.75 1 98.88 127 GLU B C 1
ATOM 3031 O O . GLU B 1 127 ? -4.613 -21.812 3.471 1 98.88 127 GLU B O 1
ATOM 3036 N N . ALA B 1 128 ? -3.643 -22.688 1.651 1 98.81 128 ALA B N 1
ATOM 3037 C CA . ALA B 1 128 ? -4.828 -23.453 1.256 1 98.81 128 ALA B CA 1
ATOM 3038 C C . ALA B 1 128 ? -4.457 -24.859 0.835 1 98.81 128 ALA B C 1
ATOM 3040 O O . ALA B 1 128 ? -3.461 -25.078 0.139 1 98.81 128 ALA B O 1
ATOM 3041 N N . ILE B 1 129 ? -5.129 -25.812 1.322 1 98.62 129 ILE B N 1
ATOM 3042 C CA . ILE B 1 129 ? -5.191 -27.172 0.804 1 98.62 129 ILE B CA 1
ATOM 3043 C C . ILE B 1 129 ? -6.547 -27.406 0.142 1 98.62 129 ILE B C 1
ATOM 3045 O O . ILE B 1 129 ? -7.586 -27.031 0.683 1 98.62 129 ILE B O 1
ATOM 3049 N N . ALA B 1 130 ? -6.52 -28.016 -1.013 1 98.12 130 ALA B N 1
ATOM 3050 C CA . ALA B 1 130 ? -7.734 -28.203 -1.807 1 98.12 130 ALA B CA 1
ATOM 3051 C C . ALA B 1 130 ? -8.875 -28.734 -0.949 1 98.12 130 ALA B C 1
ATOM 3053 O O . ALA B 1 130 ? -8.703 -29.719 -0.226 1 98.12 130 ALA B O 1
ATOM 3054 N N . ASP B 1 131 ? -9.953 -28.016 -0.938 1 97.75 131 ASP B N 1
ATOM 3055 C CA . ASP B 1 131 ? -11.234 -28.375 -0.35 1 97.75 131 ASP B CA 1
ATOM 3056 C C . ASP B 1 131 ? -11.188 -28.266 1.173 1 97.75 131 ASP B C 1
ATOM 3058 O O . ASP B 1 131 ? -12.016 -28.875 1.865 1 97.75 131 ASP B O 1
ATOM 3062 N N . GLN B 1 132 ? -10.227 -27.5 1.716 1 98.06 132 GLN B N 1
ATOM 3063 C CA . GLN B 1 132 ? -10.141 -27.422 3.17 1 98.06 132 GLN B CA 1
ATOM 3064 C C . GLN B 1 132 ? -10.227 -25.969 3.648 1 98.06 132 GLN B C 1
ATOM 3066 O O . GLN B 1 132 ? -9.969 -25.688 4.82 1 98.06 132 GLN B O 1
ATOM 3071 N N . GLY B 1 133 ? -10.562 -25.078 2.812 1 98.19 133 GLY B N 1
ATOM 3072 C CA . GLY B 1 133 ? -10.547 -23.672 3.207 1 98.19 133 GLY B CA 1
ATOM 3073 C C . GLY B 1 133 ? -9.141 -23.094 3.303 1 98.19 133 GLY B C 1
ATOM 3074 O O . GLY B 1 133 ? -8.195 -23.656 2.74 1 98.19 133 GLY B O 1
ATOM 3075 N N . ILE B 1 134 ? -9.031 -21.953 3.889 1 98.44 134 ILE B N 1
ATOM 3076 C CA . ILE B 1 134 ? -7.707 -21.344 3.988 1 98.44 134 ILE B CA 1
ATOM 3077 C C . ILE B 1 134 ? -7.363 -21.078 5.453 1 98.44 134 ILE B C 1
ATOM 3079 O O . ILE B 1 134 ? -8.258 -20.969 6.297 1 98.44 134 ILE B O 1
ATOM 3083 N N . LYS B 1 135 ? -6.086 -21.156 5.777 1 98.81 135 LYS B N 1
ATOM 3084 C CA . LYS B 1 135 ? -5.539 -20.797 7.078 1 98.81 135 LYS B CA 1
ATOM 3085 C C . LYS B 1 135 ? -4.648 -19.547 6.969 1 98.81 135 LYS B C 1
ATOM 3087 O O . LYS B 1 135 ? -4.004 -19.344 5.941 1 98.81 135 LYS B O 1
ATOM 3092 N N . ARG B 1 136 ? -4.711 -18.75 7.98 1 98.81 136 ARG B N 1
ATOM 3093 C CA . ARG B 1 136 ? -3.811 -17.609 8.172 1 98.81 136 ARG B CA 1
ATOM 3094 C C . ARG B 1 136 ? -2.998 -17.781 9.453 1 98.81 136 ARG B C 1
ATOM 3096 O O . ARG B 1 136 ? -3.562 -17.859 10.547 1 98.81 136 ARG B O 1
ATOM 3103 N N . ASN B 1 137 ? -1.751 -17.906 9.25 1 98.62 137 ASN B N 1
ATOM 3104 C CA . ASN B 1 137 ? -0.853 -18.125 10.375 1 98.62 137 ASN B CA 1
ATOM 3105 C C . ASN B 1 137 ? -1.31 -19.297 11.234 1 98.62 137 ASN B C 1
ATOM 3107 O O . ASN B 1 137 ? -1.358 -19.203 12.461 1 98.62 137 ASN B O 1
ATOM 3111 N N . GLY B 1 138 ? -1.714 -20.281 10.555 1 98.06 138 GLY B N 1
ATOM 3112 C CA . GLY B 1 138 ? -2.014 -21.547 11.188 1 98.06 138 GLY B CA 1
ATOM 3113 C C . GLY B 1 138 ? -3.443 -21.641 11.688 1 98.06 138 GLY B C 1
ATOM 3114 O O . GLY B 1 138 ? -3.887 -22.719 12.117 1 98.06 138 GLY B O 1
ATOM 3115 N N . GLN B 1 139 ? -4.23 -20.609 11.547 1 98.5 139 GLN B N 1
ATOM 3116 C CA . GLN B 1 139 ? -5.617 -20.578 12.008 1 98.5 139 GLN B CA 1
ATOM 3117 C C . GLN B 1 139 ? -6.586 -20.484 10.836 1 98.5 139 GLN B C 1
ATOM 3119 O O . GLN B 1 139 ? -6.312 -19.781 9.859 1 98.5 139 GLN B O 1
ATOM 3124 N N . VAL B 1 140 ? -7.645 -21.234 11 1 98.44 140 VAL B N 1
ATOM 3125 C CA . VAL B 1 140 ? -8.672 -21.156 9.969 1 98.44 140 VAL B CA 1
ATOM 3126 C C . VAL B 1 140 ? -9.039 -19.688 9.727 1 98.44 140 VAL B C 1
ATOM 3128 O O . VAL B 1 140 ? -9.203 -18.922 10.68 1 98.44 140 VAL B O 1
ATOM 3131 N N . PHE B 1 141 ? -9.125 -19.344 8.508 1 98.44 141 PHE B N 1
ATOM 3132 C CA . PHE B 1 141 ? -9.422 -17.969 8.148 1 98.44 141 PHE B CA 1
ATOM 3133 C C . PHE B 1 141 ? -10.609 -17.906 7.188 1 98.44 141 PHE B C 1
ATOM 3135 O O . PHE B 1 141 ? -10.609 -18.562 6.152 1 98.44 141 PHE B O 1
ATOM 3142 N N . GLN B 1 142 ? -11.578 -17.141 7.52 1 96.88 142 GLN B N 1
ATOM 3143 C CA . GLN B 1 142 ? -12.68 -16.797 6.625 1 96.88 142 GLN B CA 1
ATOM 3144 C C . GLN B 1 142 ? -12.609 -15.344 6.199 1 96.88 142 GLN B C 1
ATOM 3146 O O . GLN B 1 142 ? -12.547 -14.445 7.043 1 96.88 142 GLN B O 1
ATOM 3151 N N . PRO B 1 143 ? -12.594 -15.141 4.906 1 96.69 143 PRO B N 1
ATOM 3152 C CA . PRO B 1 143 ? -12.672 -13.734 4.516 1 96.69 143 PRO B CA 1
ATOM 3153 C C . PRO B 1 143 ? -13.828 -13 5.18 1 96.69 143 PRO B C 1
ATOM 3155 O O . PRO B 1 143 ? -14.891 -13.594 5.402 1 96.69 143 PRO B O 1
ATOM 3158 N N . PRO B 1 144 ? -13.648 -11.734 5.461 1 95.88 144 PRO B N 1
ATOM 3159 C CA . PRO B 1 144 ? -14.672 -10.977 6.184 1 95.88 144 PRO B CA 1
ATOM 3160 C C . PRO B 1 144 ? -15.953 -10.789 5.367 1 95.88 144 PRO B C 1
ATOM 3162 O O . PRO B 1 144 ? -17 -10.453 5.922 1 95.88 144 PRO B O 1
ATOM 3165 N N . PHE B 1 145 ? -15.828 -11.023 4.027 1 96.25 145 PHE B N 1
ATOM 3166 C CA . PHE B 1 145 ? -16.969 -10.867 3.143 1 96.25 145 PHE B CA 1
ATOM 3167 C C . PHE B 1 145 ? -17.109 -12.062 2.201 1 96.25 145 PHE B C 1
ATOM 3169 O O . PHE B 1 145 ? -16.094 -12.578 1.712 1 96.25 145 PHE B O 1
ATOM 3176 N N . LYS B 1 146 ? -18.312 -12.43 1.984 1 96.62 146 LYS B N 1
ATOM 3177 C CA . LYS B 1 146 ? -18.562 -13.438 0.961 1 96.62 146 LYS B CA 1
ATOM 3178 C C . LYS B 1 146 ? -18.594 -12.812 -0.432 1 96.62 146 LYS B C 1
ATOM 3180 O O . LYS B 1 146 ? -18.312 -13.492 -1.425 1 96.62 146 LYS B O 1
ATOM 3185 N N . ASP B 1 147 ? -18.969 -11.562 -0.43 1 98.25 147 ASP B N 1
ATOM 3186 C CA . ASP B 1 147 ? -19.078 -10.828 -1.688 1 98.25 147 ASP B CA 1
ATOM 3187 C C . ASP B 1 147 ? -18.828 -9.336 -1.481 1 98.25 147 ASP B C 1
ATOM 3189 O O . ASP B 1 147 ? -19 -8.82 -0.376 1 98.25 147 ASP B O 1
ATOM 3193 N N . LYS B 1 148 ? -18.312 -8.688 -2.527 1 98.19 148 LYS B N 1
ATOM 3194 C CA . LYS B 1 148 ? -18.078 -7.25 -2.559 1 98.19 148 LYS B CA 1
ATOM 3195 C C . LYS B 1 148 ? -18.391 -6.668 -3.934 1 98.19 148 LYS B C 1
ATOM 3197 O O . LYS B 1 148 ? -18.062 -7.262 -4.957 1 98.19 148 LYS B O 1
ATOM 3202 N N . SER B 1 149 ? -19.047 -5.516 -3.922 1 98.19 149 SER B N 1
ATOM 3203 C CA . SER B 1 149 ? -19.344 -4.84 -5.18 1 98.19 149 SER B CA 1
ATOM 3204 C C . SER B 1 149 ? -18.219 -3.904 -5.59 1 98.19 149 SER B C 1
ATOM 3206 O O . SER B 1 149 ? -17.469 -3.414 -4.742 1 98.19 149 SER B O 1
ATOM 3208 N N . LEU B 1 150 ? -18.141 -3.736 -6.875 1 98.38 150 LEU B N 1
ATOM 3209 C CA . LEU B 1 150 ? -17.156 -2.789 -7.398 1 98.38 150 LEU B CA 1
ATOM 3210 C C . LEU B 1 150 ? -17.422 -1.388 -6.855 1 98.38 150 LEU B C 1
ATOM 3212 O O . LEU B 1 150 ? -16.5 -0.73 -6.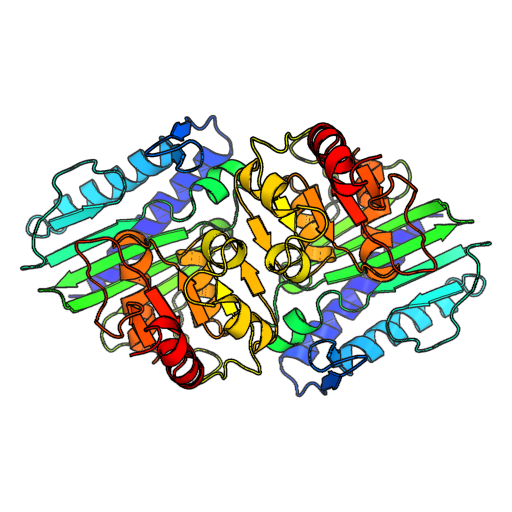363 1 98.38 150 LEU B O 1
ATOM 3216 N N . LYS B 1 151 ? -18.641 -0.889 -6.836 1 98.06 151 LYS B N 1
ATOM 3217 C CA . LYS B 1 151 ? -19.031 0.49 -6.551 1 98.06 151 LYS B CA 1
ATOM 3218 C C . LYS B 1 151 ? -18.734 0.856 -5.102 1 98.06 151 LYS B C 1
ATOM 3220 O O . LYS B 1 151 ? -18.5 2.023 -4.785 1 98.06 151 LYS B O 1
ATOM 3225 N N . ASP B 1 152 ? -18.688 -0.119 -4.211 1 97.88 152 ASP B N 1
ATOM 3226 C CA . ASP B 1 152 ? -18.547 0.165 -2.787 1 97.88 152 ASP B CA 1
ATOM 3227 C C . ASP B 1 152 ? -17.203 -0.337 -2.268 1 97.88 152 ASP B C 1
ATOM 3229 O O . ASP B 1 152 ? -17.047 -0.601 -1.072 1 97.88 152 ASP B O 1
ATOM 3233 N N . SER B 1 153 ? -16.234 -0.52 -3.24 1 98.69 153 SER B N 1
ATOM 3234 C CA . SER B 1 153 ? -14.977 -1.117 -2.826 1 98.69 153 SER B CA 1
ATOM 3235 C C . SER B 1 153 ? -13.797 -0.445 -3.52 1 98.69 153 SER B C 1
ATOM 3237 O O . SER B 1 153 ? -13.969 0.26 -4.516 1 98.69 153 SER B O 1
ATOM 3239 N N . LEU B 1 154 ? -12.664 -0.707 -2.928 1 98.88 154 LEU B N 1
ATOM 3240 C CA . LEU B 1 154 ? -11.414 -0.371 -3.592 1 98.88 154 LEU B CA 1
ATOM 3241 C C . LEU B 1 154 ? -10.977 -1.49 -4.531 1 98.88 154 LEU B C 1
ATOM 3243 O O . LEU B 1 154 ? -11.383 -2.641 -4.363 1 98.88 154 LEU B O 1
ATOM 3247 N N . ILE B 1 155 ? -10.164 -1.131 -5.516 1 98.88 155 ILE B N 1
ATOM 3248 C CA . ILE B 1 155 ? -9.617 -2.154 -6.395 1 98.88 155 ILE B CA 1
ATOM 3249 C C . ILE B 1 155 ? -8.133 -1.878 -6.648 1 98.88 155 ILE B C 1
ATOM 3251 O O . ILE B 1 155 ? -7.691 -0.731 -6.566 1 98.88 155 ILE B O 1
ATOM 3255 N N . ALA B 1 156 ? -7.383 -2.896 -6.879 1 98.88 156 ALA B N 1
ATOM 3256 C CA . ALA B 1 156 ? -5.977 -2.791 -7.27 1 98.88 156 ALA B CA 1
ATOM 3257 C C . ALA B 1 156 ? -5.801 -3.09 -8.758 1 98.88 156 ALA B C 1
ATOM 3259 O O . ALA B 1 156 ? -6.328 -4.082 -9.266 1 98.88 156 ALA B O 1
ATOM 3260 N N . VAL B 1 157 ? -5.148 -2.178 -9.422 1 98.5 157 VAL B N 1
ATOM 3261 C CA . VAL B 1 157 ? -4.938 -2.309 -10.859 1 98.5 157 VAL B CA 1
ATOM 3262 C C . VAL B 1 157 ? -3.475 -2.027 -11.195 1 98.5 157 VAL B C 1
ATOM 3264 O O . VAL B 1 157 ? -2.836 -1.184 -10.562 1 98.5 157 VAL B O 1
ATOM 3267 N N . ASN B 1 158 ? -3 -2.736 -12.164 1 98.25 158 ASN B N 1
ATOM 3268 C CA . ASN B 1 158 ? -1.653 -2.502 -12.672 1 98.25 158 ASN B CA 1
ATOM 3269 C C . ASN B 1 158 ? -1.454 -1.047 -13.086 1 98.25 158 ASN B C 1
ATOM 3271 O O . ASN B 1 158 ? -2.301 -0.469 -13.773 1 98.25 158 ASN B O 1
ATOM 3275 N N . GLY B 1 159 ? -0.321 -0.507 -12.688 1 97.56 159 GLY B N 1
ATOM 3276 C CA . GLY B 1 159 ? -0.036 0.894 -12.961 1 97.56 159 GLY B CA 1
ATOM 3277 C C . GLY B 1 159 ? 0.016 1.219 -14.438 1 97.56 159 GLY B C 1
ATOM 3278 O O . GLY B 1 159 ? -0.473 2.266 -14.867 1 97.56 159 GLY B O 1
ATOM 3279 N N . GLY B 1 160 ? 0.662 0.334 -15.203 1 96.75 160 GLY B N 1
ATOM 3280 C CA . GLY B 1 160 ? 0.72 0.546 -16.641 1 96.75 160 GLY B CA 1
ATOM 3281 C C . GLY B 1 160 ? -0.649 0.598 -17.297 1 96.75 160 GLY B C 1
ATOM 3282 O O . GLY B 1 160 ? -0.897 1.437 -18.156 1 96.75 160 GLY B O 1
ATOM 3283 N N . MET B 1 161 ? -1.525 -0.234 -16.859 1 96.69 161 MET B N 1
ATOM 3284 C CA . MET B 1 161 ? -2.887 -0.271 -17.391 1 96.69 161 MET B CA 1
ATOM 3285 C C . MET B 1 161 ? -3.623 1.03 -17.078 1 96.69 161 MET B C 1
ATOM 3287 O O . MET B 1 161 ? -4.332 1.56 -17.938 1 96.69 161 MET B O 1
ATOM 3291 N N . ILE B 1 162 ? -3.434 1.52 -15.891 1 97.69 162 ILE B N 1
ATOM 3292 C CA . ILE B 1 162 ? -4.121 2.738 -15.477 1 97.69 162 ILE B CA 1
ATOM 3293 C C . ILE B 1 162 ? -3.621 3.92 -16.297 1 97.69 162 ILE B C 1
ATOM 3295 O O . ILE B 1 162 ? -4.418 4.742 -16.766 1 97.69 162 ILE B O 1
ATOM 3299 N N . MET B 1 163 ? -2.328 3.977 -16.5 1 97.5 163 MET B N 1
ATOM 3300 C CA . MET B 1 163 ? -1.729 5.109 -17.203 1 97.5 163 MET B CA 1
ATOM 3301 C C . MET B 1 163 ? -2.168 5.137 -18.656 1 97.5 163 MET B C 1
ATOM 3303 O O . MET B 1 163 ? -2.391 6.211 -19.219 1 97.5 163 MET B O 1
ATOM 3307 N N . THR B 1 164 ? -2.373 3.967 -19.234 1 96.56 164 THR B N 1
ATOM 3308 C CA . THR B 1 164 ? -2.707 3.895 -20.656 1 96.56 164 THR B CA 1
ATOM 3309 C C . THR B 1 164 ? -4.211 3.736 -20.844 1 96.56 164 THR B C 1
ATOM 3311 O O . THR B 1 164 ? -4.703 3.756 -21.984 1 96.56 164 THR B O 1
ATOM 3314 N N . ASP B 1 165 ? -4.953 3.539 -19.781 1 96.81 165 ASP B N 1
ATOM 3315 C CA . ASP B 1 165 ? -6.375 3.201 -19.797 1 96.81 165 ASP B CA 1
ATOM 3316 C C . ASP B 1 165 ? -6.629 1.947 -20.641 1 96.81 165 ASP B C 1
ATOM 3318 O O . ASP B 1 165 ? -7.551 1.915 -21.453 1 96.81 165 ASP B O 1
ATOM 3322 N N . ALA B 1 166 ? -5.66 1.032 -20.547 1 95.31 166 ALA B N 1
ATOM 3323 C CA . ALA B 1 166 ? -5.852 -0.243 -21.234 1 95.31 166 ALA B CA 1
ATOM 3324 C C . ALA B 1 166 ? -7.148 -0.915 -20.797 1 95.31 166 ALA B C 1
ATOM 3326 O O . ALA B 1 166 ? -7.477 -0.928 -19.609 1 95.31 166 ALA B O 1
ATOM 3327 N N . TYR B 1 167 ? -8 -1.389 -21.844 1 95 167 TYR B N 1
ATOM 3328 C CA . TYR B 1 167 ? -9.266 -2.074 -21.609 1 95 167 TYR B CA 1
ATOM 3329 C C . TYR B 1 167 ? -10.258 -1.16 -20.891 1 95 167 TYR B C 1
ATOM 3331 O O . TYR B 1 167 ? -11.109 -1.628 -20.141 1 95 167 TYR B O 1
ATOM 3339 N N . LYS B 1 168 ? -10.008 0.191 -20.969 1 95 168 LYS B N 1
ATOM 3340 C CA . LYS B 1 168 ? -10.875 1.187 -20.344 1 95 168 LYS B CA 1
ATOM 3341 C C . LYS B 1 168 ? -10.977 0.967 -18.844 1 95 168 LYS B C 1
ATOM 3343 O O . LYS B 1 168 ? -12.055 1.094 -18.266 1 95 168 LYS B O 1
ATOM 3348 N N . VAL B 1 169 ? -9.898 0.615 -18.281 1 97.19 169 VAL B N 1
ATOM 3349 C CA . VAL B 1 169 ? -9.875 0.239 -16.875 1 97.19 169 VAL B CA 1
ATOM 3350 C C . VAL B 1 169 ? -10.156 1.466 -16 1 97.19 169 VAL B C 1
ATOM 3352 O O . VAL B 1 169 ? -10.57 1.338 -14.852 1 97.19 169 VAL B O 1
ATOM 3355 N N . GLN B 1 170 ? -9.875 2.664 -16.516 1 97.69 170 GLN B N 1
ATOM 3356 C CA . GLN B 1 170 ? -10.094 3.875 -15.734 1 97.69 170 GLN B CA 1
ATOM 3357 C C . GLN B 1 170 ? -11.57 4.031 -15.367 1 97.69 170 GLN B C 1
ATOM 3359 O O . GLN B 1 170 ? -11.898 4.543 -14.297 1 97.69 170 GLN B O 1
ATOM 3364 N N . GLN B 1 171 ? -12.43 3.598 -16.234 1 97.12 171 GLN B N 1
ATOM 3365 C CA . GLN B 1 171 ? -13.852 3.652 -15.945 1 97.12 171 GLN B CA 1
ATOM 3366 C C . GLN B 1 171 ? -14.203 2.787 -14.734 1 97.12 171 GLN B C 1
ATOM 3368 O O . GLN B 1 171 ? -15.039 3.164 -13.914 1 97.12 171 GLN B O 1
ATOM 3373 N N . LEU B 1 172 ? -13.602 1.63 -14.664 1 98.06 172 LEU B N 1
ATOM 3374 C CA . LEU B 1 172 ? -13.828 0.735 -13.531 1 98.06 172 LEU B CA 1
ATOM 3375 C C . LEU B 1 172 ? -13.328 1.361 -12.234 1 98.06 172 LEU B C 1
ATOM 3377 O O . LEU B 1 172 ? -13.977 1.255 -11.195 1 98.06 172 LEU B O 1
ATOM 3381 N N . VAL B 1 173 ? -12.18 2.037 -12.32 1 98.44 173 VAL B N 1
ATOM 3382 C CA . VAL B 1 173 ? -11.641 2.713 -11.148 1 98.44 173 VAL B CA 1
ATOM 3383 C C . VAL B 1 173 ? -12.57 3.846 -10.727 1 98.44 173 VAL B C 1
ATOM 3385 O O . VAL B 1 173 ? -12.859 4.016 -9.539 1 98.44 173 VAL B O 1
ATOM 3388 N N . LYS B 1 174 ? -13.07 4.605 -11.656 1 98 174 LYS B N 1
ATOM 3389 C CA . LYS B 1 174 ? -14 5.699 -11.367 1 98 174 LYS B CA 1
ATOM 3390 C C . LYS B 1 174 ? -15.273 5.18 -10.711 1 98 174 LYS B C 1
ATOM 3392 O O . LYS B 1 174 ? -15.859 5.852 -9.859 1 98 174 LYS B O 1
ATOM 3397 N N . GLU B 1 175 ? -15.664 4.016 -11.148 1 97.94 175 GLU B N 1
ATOM 3398 C CA . GLU B 1 175 ? -16.859 3.398 -10.586 1 97.94 175 GLU B CA 1
ATOM 3399 C C . GLU B 1 175 ? -16.609 2.891 -9.172 1 97.94 175 GLU B C 1
ATOM 3401 O O . GLU B 1 175 ? -17.531 2.863 -8.344 1 97.94 175 GLU B O 1
ATOM 3406 N N . SER B 1 176 ? -15.438 2.482 -8.883 1 98.69 176 SER B N 1
ATOM 3407 C CA . SER B 1 176 ? -15.078 1.978 -7.559 1 98.69 176 SER B CA 1
ATOM 3408 C C . SER B 1 176 ? -14.906 3.117 -6.559 1 98.69 176 SER B C 1
ATOM 3410 O O . SER B 1 176 ? -15.18 4.277 -6.879 1 98.69 176 SER B O 1
ATOM 3412 N N . MET B 1 177 ? -14.477 2.781 -5.305 1 98.5 177 MET B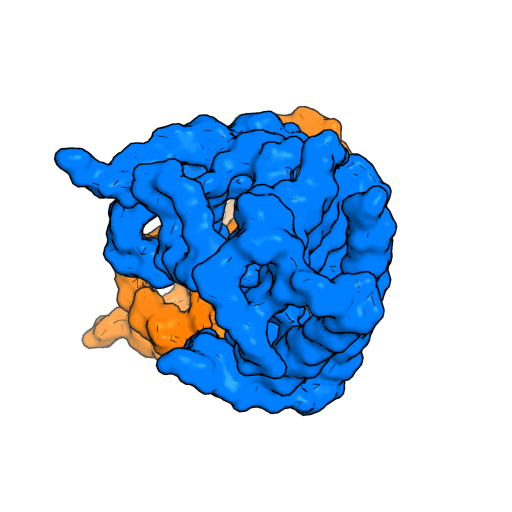 N 1
ATOM 3413 C CA . MET B 1 177 ? -14.234 3.777 -4.266 1 98.5 177 MET B CA 1
ATOM 3414 C C . MET B 1 177 ? -12.805 4.305 -4.34 1 98.5 177 MET B C 1
ATOM 3416 O O . MET B 1 177 ? -12.461 5.277 -3.664 1 98.5 177 MET B O 1
ATOM 3420 N N . GLY B 1 178 ? -11.984 3.598 -5.176 1 98.38 178 GLY B N 1
ATOM 3421 C CA . GLY B 1 178 ? -10.625 4.109 -5.293 1 98.38 178 GLY B CA 1
ATOM 3422 C C . GLY B 1 178 ? -9.633 3.064 -5.777 1 98.38 178 GLY B C 1
ATOM 3423 O O . GLY B 1 178 ? -9.961 1.877 -5.84 1 98.38 178 GLY B O 1
ATOM 3424 N N . LEU B 1 179 ? -8.477 3.541 -6.082 1 98.81 179 LEU B N 1
ATOM 3425 C CA . LEU B 1 179 ? -7.398 2.756 -6.68 1 98.81 179 LEU B CA 1
ATOM 3426 C C . LEU B 1 179 ? -6.289 2.498 -5.668 1 98.81 179 LEU B C 1
ATOM 3428 O O . LEU B 1 179 ? -5.918 3.393 -4.902 1 98.81 179 LEU B O 1
ATOM 3432 N N . ARG B 1 180 ? -5.812 1.27 -5.625 1 98.88 180 ARG B N 1
ATOM 3433 C CA . ARG B 1 180 ? -4.613 0.913 -4.871 1 98.88 180 ARG B CA 1
ATOM 3434 C C . ARG B 1 180 ? -3.586 0.233 -5.77 1 98.88 180 ARG B C 1
ATOM 3436 O O . ARG B 1 180 ? -3.945 -0.517 -6.68 1 98.88 180 ARG B O 1
ATOM 3443 N N . ILE B 1 181 ? -2.307 0.49 -5.551 1 98.81 181 ILE B N 1
ATOM 3444 C CA . ILE B 1 181 ? -1.175 -0.143 -6.219 1 98.81 181 ILE B CA 1
ATOM 3445 C C . ILE B 1 181 ? -0.081 -0.448 -5.199 1 98.81 181 ILE B C 1
ATOM 3447 O O . ILE B 1 181 ? 0.6 0.461 -4.719 1 98.81 181 ILE B O 1
ATOM 3451 N N . TYR B 1 182 ? 0.102 -1.738 -4.93 1 98.56 182 TYR B N 1
ATOM 3452 C CA . TYR B 1 182 ? 1.049 -2.145 -3.896 1 98.56 182 TYR B CA 1
ATOM 3453 C C . TYR B 1 182 ? 2.344 -2.658 -4.516 1 98.56 182 TYR B C 1
ATOM 3455 O O . TYR B 1 182 ? 3.381 -2.703 -3.852 1 98.56 182 TYR B O 1
ATOM 3463 N N . GLY B 1 183 ? 2.311 -3.191 -5.723 1 98.25 183 GLY B N 1
ATOM 3464 C CA . GLY B 1 183 ? 3.529 -3.492 -6.457 1 98.25 183 GLY B CA 1
ATOM 3465 C C . GLY B 1 183 ? 3.932 -4.953 -6.371 1 98.25 183 GLY B C 1
ATOM 3466 O O . GLY B 1 183 ? 5.027 -5.324 -6.797 1 98.25 183 GLY B O 1
ATOM 3467 N N . SER B 1 184 ? 3.072 -5.801 -5.824 1 98.69 184 SER B N 1
ATOM 3468 C CA . SER B 1 184 ? 3.303 -7.234 -5.688 1 98.69 184 SER B CA 1
ATOM 3469 C C . SER B 1 184 ? 2.002 -8.016 -5.809 1 98.69 184 SER B C 1
ATOM 3471 O O . SER B 1 184 ? 1.028 -7.73 -5.109 1 98.69 184 SER B O 1
ATOM 3473 N N . ALA B 1 185 ? 1.998 -8.977 -6.758 1 98.75 185 ALA B N 1
ATOM 3474 C CA . ALA B 1 185 ? 0.809 -9.805 -6.934 1 98.75 185 ALA B CA 1
ATOM 3475 C C . ALA B 1 185 ? 0.428 -10.508 -5.633 1 98.75 185 ALA B C 1
ATOM 3477 O O . ALA B 1 185 ? -0.746 -10.531 -5.258 1 98.75 185 ALA B O 1
ATOM 3478 N N . GLY B 1 186 ? 1.432 -11.047 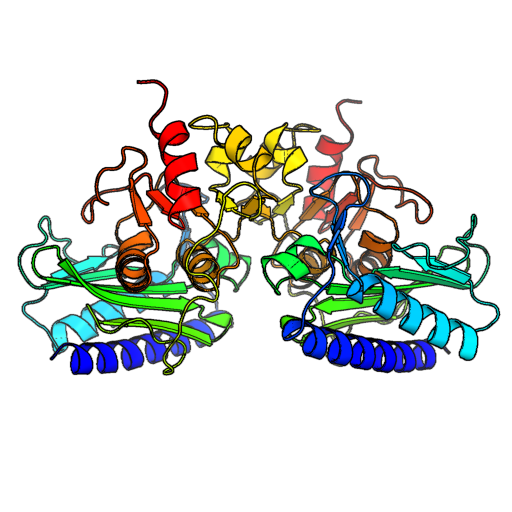-4.957 1 98.88 186 GLY B N 1
ATOM 3479 C CA . GLY B 1 186 ? 1.178 -11.711 -3.688 1 98.88 186 GLY B CA 1
ATOM 3480 C C . GLY B 1 186 ? 0.531 -10.805 -2.656 1 98.88 186 GLY B C 1
ATOM 3481 O O . GLY B 1 186 ? -0.42 -11.203 -1.981 1 98.88 186 GLY B O 1
ATOM 3482 N N . ILE B 1 187 ? 1.015 -9.586 -2.562 1 98.94 187 ILE B N 1
ATOM 3483 C CA . ILE B 1 187 ? 0.492 -8.625 -1.595 1 98.94 187 ILE B CA 1
ATOM 3484 C C . ILE B 1 187 ? -0.931 -8.227 -1.98 1 98.94 187 ILE B C 1
ATOM 3486 O O . ILE B 1 187 ? -1.8 -8.094 -1.115 1 98.94 187 ILE B O 1
ATOM 3490 N N . GLU B 1 188 ? -1.169 -8.094 -3.246 1 98.81 188 GLU B N 1
ATOM 3491 C CA . GLU B 1 188 ? -2.506 -7.746 -3.715 1 98.81 188 GLU B CA 1
ATOM 3492 C C . GLU B 1 188 ? -3.482 -8.898 -3.502 1 98.81 188 GLU B C 1
ATOM 3494 O O . GLU B 1 188 ? -4.648 -8.68 -3.162 1 98.81 188 GLU B O 1
ATOM 3499 N N . ILE B 1 189 ? -3.047 -10.078 -3.666 1 98.88 189 ILE B N 1
ATOM 3500 C CA . ILE B 1 189 ? -3.885 -11.242 -3.418 1 98.88 189 ILE B CA 1
ATOM 3501 C C . ILE B 1 189 ? -4.238 -11.32 -1.935 1 98.88 189 ILE B C 1
ATOM 3503 O O . ILE B 1 189 ? -5.387 -11.602 -1.577 1 98.88 189 ILE B O 1
ATOM 3507 N N . ILE B 1 190 ? -3.25 -11.07 -1.066 1 98.88 190 ILE B N 1
ATOM 3508 C CA . ILE B 1 190 ? -3.514 -11.055 0.368 1 98.88 190 ILE B CA 1
ATOM 3509 C C . ILE B 1 190 ? -4.555 -9.984 0.686 1 98.88 190 ILE B C 1
ATOM 3511 O O . ILE B 1 190 ? -5.477 -10.219 1.472 1 98.88 190 ILE B O 1
ATOM 3515 N N . ALA B 1 191 ? -4.422 -8.797 0.069 1 98.88 191 ALA B N 1
ATOM 3516 C CA . ALA B 1 191 ? -5.41 -7.738 0.257 1 98.88 191 ALA B CA 1
ATOM 3517 C C . ALA B 1 191 ? -6.801 -8.203 -0.172 1 98.88 191 ALA B C 1
ATOM 3519 O O . ALA B 1 191 ? -7.797 -7.852 0.462 1 98.88 191 ALA B O 1
ATOM 3520 N N . LEU B 1 192 ? -6.844 -8.945 -1.206 1 98.75 192 LEU B N 1
ATOM 3521 C CA . LEU B 1 192 ? -8.094 -9.516 -1.69 1 98.75 192 LEU B CA 1
ATOM 3522 C C . LEU B 1 192 ? -8.68 -10.492 -0.674 1 98.75 192 LEU B C 1
ATOM 3524 O O . LEU B 1 192 ? -9.859 -10.398 -0.324 1 98.75 192 LEU B O 1
ATOM 3528 N N . LEU B 1 193 ? -7.883 -11.383 -0.177 1 98.81 193 LEU B N 1
ATOM 3529 C CA . LEU B 1 193 ? -8.328 -12.375 0.79 1 98.81 193 LEU B CA 1
ATOM 3530 C C . LEU B 1 193 ? -8.828 -11.711 2.068 1 98.81 193 LEU B C 1
ATOM 3532 O O . LEU B 1 193 ? -9.82 -12.148 2.656 1 98.81 193 LEU B O 1
ATOM 3536 N N . LYS B 1 194 ? -8.195 -10.617 2.408 1 98.62 194 LYS B N 1
ATOM 3537 C CA . LYS B 1 194 ? -8.531 -9.906 3.641 1 98.62 194 LYS B CA 1
ATOM 3538 C C . LYS B 1 194 ? -9.742 -9.008 3.441 1 98.62 194 LYS B C 1
ATOM 3540 O O . LYS B 1 194 ? -10.211 -8.367 4.387 1 98.62 194 LYS B O 1
ATOM 3545 N N . GLY B 1 195 ? -10.18 -8.93 2.24 1 98.5 195 GLY B N 1
ATOM 3546 C CA . GLY B 1 195 ? -11.336 -8.102 1.947 1 98.5 195 GLY B CA 1
ATOM 3547 C C . GLY B 1 195 ? -11.008 -6.625 1.851 1 98.5 195 GLY B C 1
ATOM 3548 O O . GLY B 1 195 ? -11.898 -5.777 1.9 1 98.5 195 GLY B O 1
ATOM 3549 N N . GLU B 1 196 ? -9.789 -6.297 1.708 1 98.75 196 GLU B N 1
ATOM 3550 C CA . GLU B 1 196 ? -9.359 -4.902 1.632 1 98.75 196 GLU B CA 1
ATOM 3551 C C . GLU B 1 196 ? -9.656 -4.309 0.257 1 98.75 196 GLU B C 1
ATOM 3553 O O . GLU B 1 196 ? -9.82 -3.096 0.12 1 98.75 196 GLU B O 1
ATOM 3558 N N . ILE B 1 197 ? -9.617 -5.152 -0.724 1 98.88 197 ILE B N 1
ATOM 3559 C CA . ILE B 1 197 ? -10.008 -4.781 -2.078 1 98.88 197 ILE B CA 1
ATOM 3560 C C . ILE B 1 197 ? -11 -5.805 -2.629 1 98.88 197 ILE B C 1
ATOM 3562 O O . ILE B 1 197 ? -11.039 -6.949 -2.164 1 98.88 197 ILE B O 1
ATOM 3566 N N . ALA B 1 198 ? -11.758 -5.398 -3.66 1 98.88 198 ALA B N 1
ATOM 3567 C CA . ALA B 1 198 ? -12.75 -6.293 -4.246 1 98.88 198 ALA B CA 1
ATOM 3568 C C . ALA B 1 198 ? -12.195 -6.992 -5.488 1 98.88 198 ALA B C 1
ATOM 3570 O O . ALA B 1 198 ? -12.734 -8.016 -5.926 1 98.88 198 ALA B O 1
ATOM 3571 N N . ALA B 1 199 ? -11.109 -6.348 -5.988 1 98.94 199 ALA B N 1
ATOM 3572 C CA . ALA B 1 199 ? -10.586 -6.891 -7.238 1 98.94 199 ALA B CA 1
ATOM 3573 C C . ALA B 1 199 ? -9.117 -6.512 -7.426 1 98.94 199 ALA B C 1
ATOM 3575 O O . ALA B 1 199 ? -8.672 -5.469 -6.941 1 98.94 199 ALA B O 1
ATOM 3576 N N . TYR B 1 200 ? -8.469 -7.391 -8.094 1 98.94 200 TYR B N 1
ATOM 3577 C CA . TYR B 1 200 ? -7.105 -7.195 -8.578 1 98.94 200 TYR B CA 1
ATOM 3578 C C . TYR B 1 200 ? -7.004 -7.488 -10.07 1 98.94 200 TYR B C 1
ATOM 3580 O O . TYR B 1 200 ? -7.406 -8.562 -10.523 1 98.94 200 TYR B O 1
ATOM 3588 N N . VAL B 1 201 ? -6.43 -6.469 -10.852 1 98.75 201 VAL B N 1
ATOM 3589 C CA . VAL B 1 201 ? -6.363 -6.562 -12.305 1 98.75 201 VAL B CA 1
ATOM 3590 C C . VAL B 1 201 ? -4.926 -6.332 -12.773 1 98.75 201 VAL B C 1
ATOM 3592 O O . VAL B 1 201 ? -4.34 -5.281 -12.5 1 98.75 201 VAL B O 1
ATOM 3595 N N . SER B 1 202 ? -4.426 -7.305 -13.484 1 98.56 202 SER B N 1
ATOM 3596 C CA . SER B 1 202 ? -3.07 -7.176 -14.016 1 98.56 202 SER B CA 1
ATOM 3597 C C . SER B 1 202 ? -2.939 -7.848 -15.375 1 98.56 202 SER B C 1
ATOM 3599 O O . SER B 1 202 ? -3.432 -8.961 -15.578 1 98.56 202 SER B O 1
ATOM 3601 N N . PRO B 1 203 ? -2.211 -7.273 -16.312 1 97.19 203 PRO B N 1
ATOM 3602 C CA . PRO B 1 203 ? -2.219 -7.746 -17.703 1 97.19 203 PRO B CA 1
ATOM 3603 C C . PRO B 1 203 ? -1.059 -8.688 -18.016 1 97.19 203 PRO B C 1
ATOM 3605 O O . PRO B 1 203 ? -0.965 -9.219 -19.125 1 97.19 203 PRO B O 1
ATOM 3608 N N . ARG B 1 204 ? -0.158 -8.93 -17.062 1 96.38 204 ARG B N 1
ATOM 3609 C CA . ARG B 1 204 ? 1.054 -9.656 -17.438 1 96.38 204 ARG B CA 1
ATOM 3610 C C . ARG B 1 204 ? 1.543 -10.531 -16.297 1 96.38 204 ARG B C 1
ATOM 3612 O O . ARG B 1 204 ? 2.727 -10.516 -15.945 1 96.38 204 ARG B O 1
ATOM 3619 N N . LEU B 1 205 ? 0.643 -11.234 -15.719 1 98.25 205 LEU B N 1
ATOM 3620 C CA . LEU B 1 205 ? 1.071 -12.109 -14.633 1 98.25 205 LEU B CA 1
ATOM 3621 C C . LEU B 1 205 ? 1.63 -13.422 -15.172 1 98.25 205 LEU B C 1
ATOM 3623 O O . LEU B 1 205 ? 1.028 -14.031 -16.062 1 98.25 205 LEU B O 1
ATOM 3627 N N . GLN B 1 206 ? 2.762 -13.773 -14.711 1 98 206 GLN B N 1
ATOM 3628 C CA . GLN B 1 206 ? 3.303 -15.102 -14.984 1 98 206 GLN B CA 1
ATOM 3629 C C . GLN B 1 206 ? 2.635 -16.156 -14.109 1 98 206 GLN B C 1
ATOM 3631 O O . GLN B 1 206 ? 1.987 -15.828 -13.117 1 98 206 GLN B O 1
ATOM 3636 N N . PRO B 1 207 ? 2.777 -17.438 -14.508 1 98.19 207 PRO B N 1
ATOM 3637 C CA . PRO B 1 207 ? 2.158 -18.5 -13.711 1 98.19 207 PRO B CA 1
ATOM 3638 C C . PRO B 1 207 ? 2.543 -18.422 -12.234 1 98.19 207 PRO B C 1
ATOM 3640 O O . PRO B 1 207 ? 1.683 -18.578 -11.359 1 98.19 207 PRO B O 1
ATOM 3643 N N . TRP B 1 208 ? 3.791 -18.094 -11.906 1 98.5 208 TRP B N 1
ATOM 3644 C CA . TRP B 1 208 ? 4.27 -18.094 -10.531 1 98.5 208 TRP B CA 1
ATOM 3645 C C . TRP B 1 208 ? 3.73 -16.875 -9.773 1 98.5 208 TRP B C 1
ATOM 3647 O O . TRP B 1 208 ? 3.77 -16.844 -8.539 1 98.5 208 TRP B O 1
ATOM 3657 N N . ASP B 1 209 ? 3.164 -15.914 -10.484 1 98.62 209 ASP B N 1
ATOM 3658 C CA . ASP B 1 209 ? 2.58 -14.727 -9.859 1 98.62 209 ASP B CA 1
ATOM 3659 C C . ASP B 1 209 ? 1.153 -15.008 -9.391 1 98.62 209 ASP B C 1
ATOM 3661 O O . ASP B 1 209 ? 0.602 -14.25 -8.586 1 98.62 209 ASP B O 1
ATOM 3665 N N . ILE B 1 210 ? 0.5 -16.094 -9.891 1 98.81 210 ILE B N 1
ATOM 3666 C CA . ILE B 1 210 ? -0.941 -16.172 -9.68 1 98.81 210 ILE B CA 1
ATOM 3667 C C . ILE B 1 210 ? -1.315 -17.578 -9.203 1 98.81 210 ILE B C 1
ATOM 3669 O O . ILE B 1 210 ? -2.361 -17.766 -8.578 1 98.81 210 ILE B O 1
ATOM 3673 N N . ALA B 1 211 ? -0.484 -18.609 -9.438 1 98.88 211 ALA B N 1
ATOM 3674 C CA . ALA B 1 211 ? -0.836 -20 -9.188 1 98.88 211 ALA B CA 1
ATOM 3675 C C . ALA B 1 211 ? -1.232 -20.219 -7.727 1 98.88 211 ALA B C 1
ATOM 3677 O O . ALA B 1 211 ? -2.289 -20.781 -7.438 1 98.88 211 ALA B O 1
ATOM 3678 N N . ALA B 1 212 ? -0.372 -19.734 -6.828 1 98.94 212 ALA B N 1
ATOM 3679 C CA . ALA B 1 212 ? -0.652 -19.891 -5.402 1 98.94 212 ALA B CA 1
ATOM 3680 C C . ALA B 1 212 ? -1.926 -19.156 -5.008 1 98.94 212 ALA B C 1
ATOM 3682 O O . ALA B 1 212 ? -2.771 -19.688 -4.293 1 98.94 212 ALA B O 1
ATOM 3683 N N . GLY B 1 213 ? -2.041 -17.938 -5.48 1 98.94 213 GLY B N 1
ATOM 3684 C CA . GLY B 1 213 ? -3.211 -17.125 -5.184 1 98.94 213 GLY B CA 1
ATOM 3685 C C . GLY B 1 213 ? -4.504 -17.734 -5.684 1 98.94 213 GLY B C 1
ATOM 3686 O O . GLY B 1 213 ? -5.547 -17.625 -5.031 1 98.94 213 GLY B O 1
ATOM 3687 N N . GLN B 1 214 ? -4.445 -18.375 -6.832 1 98.88 214 GLN B N 1
ATOM 3688 C CA . GLN B 1 214 ? -5.629 -19 -7.402 1 98.88 214 GLN B CA 1
ATOM 3689 C C . GLN B 1 214 ? -6.133 -20.125 -6.508 1 98.88 214 GLN B C 1
ATOM 3691 O O . GLN B 1 214 ? -7.344 -20.297 -6.324 1 98.88 214 GLN B O 1
ATOM 3696 N N . VAL B 1 215 ? -5.242 -20.953 -5.961 1 98.88 215 VAL B N 1
ATOM 3697 C CA . VAL B 1 215 ? -5.645 -22.031 -5.062 1 98.88 215 VAL B CA 1
ATOM 3698 C C . VAL B 1 215 ? -6.34 -21.453 -3.834 1 98.88 215 VAL B C 1
ATOM 3700 O O . VAL B 1 215 ? -7.402 -21.922 -3.43 1 98.88 215 VAL B O 1
ATOM 3703 N N . LEU B 1 216 ? -5.762 -20.406 -3.279 1 98.94 216 LEU B N 1
ATOM 3704 C CA . LEU B 1 216 ? -6.344 -19.734 -2.121 1 98.94 216 LEU B CA 1
ATOM 3705 C C . LEU B 1 216 ? -7.707 -19.141 -2.459 1 98.94 216 LEU B C 1
ATOM 3707 O O . LEU B 1 216 ? -8.68 -19.375 -1.732 1 98.94 216 LEU B O 1
ATOM 3711 N N . ALA B 1 217 ? -7.785 -18.422 -3.541 1 98.81 217 ALA B N 1
ATOM 3712 C CA . ALA B 1 217 ? -9.016 -17.75 -3.961 1 98.81 217 ALA B CA 1
ATOM 3713 C C . ALA B 1 217 ? -10.141 -18.75 -4.16 1 98.81 217 ALA B C 1
ATOM 3715 O O . ALA B 1 217 ? -11.273 -18.516 -3.719 1 98.81 217 ALA B O 1
ATOM 3716 N N . ASN B 1 218 ? -9.836 -19.828 -4.773 1 98.19 218 ASN B N 1
ATOM 3717 C CA . ASN B 1 218 ? -10.844 -20.844 -5.066 1 98.19 218 ASN B CA 1
ATOM 3718 C C . ASN B 1 218 ? -11.484 -21.375 -3.793 1 98.19 218 ASN B C 1
ATOM 3720 O O . ASN B 1 218 ? -12.68 -21.688 -3.781 1 98.19 218 ASN B O 1
ATOM 3724 N N . GLU B 1 219 ? -10.742 -21.469 -2.734 1 98.62 219 GLU B N 1
ATOM 3725 C CA . GLU B 1 219 ? -11.234 -22.031 -1.482 1 98.62 219 GLU B CA 1
ATOM 3726 C C . GLU B 1 219 ? -12.258 -21.109 -0.827 1 98.62 219 GLU B C 1
ATOM 3728 O O . GLU B 1 219 ? -13.016 -21.547 0.043 1 98.62 219 GLU B O 1
ATOM 3733 N N . VAL B 1 220 ? -12.281 -19.828 -1.247 1 98.25 220 VAL B N 1
ATOM 3734 C CA . VAL B 1 220 ? -13.109 -18.891 -0.487 1 98.25 220 VAL B CA 1
ATOM 3735 C C . VAL B 1 220 ? -14.094 -18.203 -1.423 1 98.25 220 VAL B C 1
ATOM 3737 O O . VAL B 1 220 ? -14.734 -17.219 -1.039 1 98.25 220 VAL B O 1
ATOM 3740 N N . GLY B 1 221 ? -14.117 -18.578 -2.619 1 97.75 221 GLY B N 1
ATOM 3741 C CA . GLY B 1 221 ? -15.156 -18.109 -3.523 1 97.75 221 GLY B CA 1
ATOM 3742 C C . GLY B 1 221 ? -14.758 -16.875 -4.312 1 97.75 221 GLY B C 1
ATOM 3743 O O . GLY B 1 221 ? -15.594 -16.266 -4.977 1 97.75 221 GLY B O 1
ATOM 3744 N N . ILE B 1 222 ? -13.594 -16.469 -4.238 1 98.69 222 ILE B N 1
ATOM 3745 C CA . ILE B 1 222 ? -13.078 -15.406 -5.09 1 98.69 222 ILE B CA 1
ATOM 3746 C C . ILE B 1 222 ? -12.797 -15.953 -6.488 1 98.69 222 ILE B C 1
ATOM 3748 O O . ILE B 1 222 ? -12.203 -17.031 -6.633 1 98.69 222 ILE B O 1
ATOM 3752 N N . GLN B 1 223 ? -13.203 -15.195 -7.48 1 98.69 223 GLN B N 1
ATOM 3753 C CA . GLN B 1 223 ? -13.07 -15.664 -8.859 1 98.69 223 GLN B CA 1
ATOM 3754 C C . GLN B 1 223 ? -11.758 -15.195 -9.477 1 98.69 223 GLN B C 1
ATOM 3756 O O . GLN B 1 223 ? -11.328 -14.062 -9.25 1 98.69 223 GLN B O 1
ATOM 3761 N N . VAL B 1 224 ? -11.141 -16.094 -10.164 1 98.81 224 VAL B N 1
ATOM 3762 C CA . VAL B 1 224 ? -9.906 -15.781 -10.875 1 98.81 224 VAL B CA 1
ATOM 3763 C C . VAL B 1 224 ? -10 -16.266 -12.32 1 98.81 224 VAL B C 1
ATOM 3765 O O . VAL B 1 224 ? -10.344 -17.422 -12.578 1 98.81 224 VAL B O 1
ATOM 3768 N N . SER B 1 225 ? -9.742 -15.406 -13.289 1 98.5 225 SER B N 1
ATOM 3769 C CA . SER B 1 225 ? -9.727 -15.773 -14.703 1 98.5 225 SER B CA 1
ATOM 3770 C C . SER B 1 225 ? -8.852 -14.82 -15.508 1 98.5 225 SER B C 1
ATOM 3772 O O . SER B 1 225 ? -8.367 -13.82 -14.984 1 98.5 225 SER B O 1
ATOM 3774 N N . GLN B 1 226 ? -8.656 -15.195 -16.719 1 98.06 226 GLN B N 1
ATOM 3775 C CA . GLN B 1 226 ? -8.141 -14.219 -17.672 1 98.06 226 GLN B CA 1
ATOM 3776 C C . GLN B 1 226 ? -9.195 -13.164 -18 1 98.06 226 GLN B C 1
ATOM 3778 O O . GLN B 1 226 ? -10.367 -13.328 -17.672 1 98.06 226 GLN B O 1
ATOM 3783 N N . PHE B 1 227 ? -8.734 -12.07 -18.641 1 97.75 227 PHE B N 1
ATOM 3784 C CA . PHE B 1 227 ? -9.641 -11 -19.031 1 97.75 227 PHE B CA 1
ATOM 3785 C C . PHE B 1 227 ? -10.758 -11.523 -19.922 1 97.75 227 PHE B C 1
ATOM 3787 O O . PHE B 1 227 ? -11.859 -10.977 -19.938 1 97.75 227 PHE B O 1
ATOM 3794 N N . THR B 1 228 ? -10.523 -12.641 -20.609 1 95.62 228 THR B N 1
ATOM 3795 C CA . THR B 1 228 ? -11.477 -13.219 -21.547 1 95.62 228 THR B CA 1
ATOM 3796 C C . THR B 1 228 ? -12.516 -14.062 -20.812 1 95.62 228 THR B C 1
ATOM 3798 O O . THR B 1 228 ? -13.508 -14.492 -21.406 1 95.62 228 THR B O 1
ATOM 3801 N N . GLY B 1 229 ? -12.312 -14.336 -19.562 1 96.56 229 GLY B N 1
ATOM 3802 C CA . GLY B 1 229 ? -13.164 -15.242 -18.812 1 96.56 229 GLY B CA 1
ATOM 3803 C C . GLY B 1 229 ? -12.641 -16.672 -18.781 1 96.56 229 GLY B C 1
ATOM 3804 O O . GLY B 1 229 ? -13.125 -17.5 -18 1 96.56 229 GLY B O 1
ATOM 3805 N N . GLU B 1 230 ? -11.664 -16.922 -19.609 1 97.25 230 GLU B N 1
ATOM 3806 C CA . GLU B 1 230 ? -11.062 -18.25 -19.641 1 97.25 230 GLU B CA 1
ATOM 3807 C C . GLU B 1 230 ? -10.203 -18.5 -18.406 1 97.25 230 GLU B C 1
ATOM 3809 O O . GLU B 1 230 ? -9.773 -17.562 -17.75 1 97.25 230 GLU B O 1
ATOM 3814 N N . PRO B 1 231 ? -10 -19.75 -18.078 1 97.81 231 PRO B N 1
ATOM 3815 C CA . PRO B 1 231 ? -9.141 -20.062 -16.938 1 97.81 231 PRO B CA 1
ATOM 3816 C C . PRO B 1 231 ? -7.707 -19.578 -17.125 1 97.81 231 PRO B C 1
ATOM 3818 O O . PRO B 1 231 ? -7.25 -19.406 -18.25 1 97.81 231 PRO B O 1
ATOM 3821 N N . VAL B 1 232 ? -7.039 -19.344 -16.031 1 98.19 232 VAL B N 1
ATOM 3822 C CA . VAL B 1 232 ? -5.629 -18.984 -16.031 1 98.19 232 VAL B CA 1
ATOM 3823 C C . VAL B 1 232 ? -4.805 -20.078 -16.703 1 98.19 232 VAL B C 1
ATOM 3825 O O . VAL B 1 232 ? -5.043 -21.266 -16.484 1 98.19 232 VAL B O 1
ATOM 3828 N N . ASP B 1 233 ? -3.904 -19.641 -17.578 1 97.94 233 ASP B N 1
ATOM 3829 C CA . ASP B 1 233 ? -2.928 -20.531 -18.203 1 97.94 233 ASP B CA 1
ATOM 3830 C C . ASP B 1 233 ? -1.678 -20.672 -17.344 1 97.94 233 ASP B C 1
ATOM 3832 O O . ASP B 1 233 ? -0.866 -19.734 -17.266 1 97.94 233 ASP B O 1
ATOM 3836 N N . LEU B 1 234 ? -1.42 -21.828 -16.766 1 98 234 LEU B N 1
ATOM 3837 C CA . LEU B 1 234 ? -0.351 -22 -15.789 1 98 234 LEU B CA 1
ATOM 3838 C C . LEU B 1 234 ? 0.98 -22.281 -16.484 1 98 234 LEU B C 1
ATOM 3840 O O . LEU B 1 234 ? 1.984 -22.562 -15.82 1 98 234 LEU B O 1
ATOM 3844 N N . LEU B 1 235 ? 0.999 -22.188 -17.781 1 97.38 235 LEU B N 1
ATOM 3845 C CA . LEU B 1 235 ? 2.236 -22.406 -18.516 1 97.38 235 LEU B CA 1
ATOM 3846 C C . LEU B 1 235 ? 2.674 -21.156 -19.266 1 97.38 235 LEU B C 1
ATOM 3848 O O . LEU B 1 235 ? 3.787 -21.094 -19.781 1 97.38 235 LEU B O 1
ATOM 3852 N N . ASN B 1 236 ? 1.799 -20.156 -19.266 1 96.81 236 ASN B N 1
ATOM 3853 C CA . ASN B 1 236 ? 2.09 -18.938 -20 1 96.81 236 ASN B CA 1
ATOM 3854 C C . ASN B 1 236 ? 1.647 -17.703 -19.25 1 96.81 236 ASN B C 1
ATOM 3856 O O . ASN B 1 236 ? 0.972 -17.797 -18.219 1 96.81 236 ASN B O 1
ATOM 3860 N N . GLN B 1 237 ? 2.07 -16.516 -19.734 1 97.38 237 GLN B N 1
ATOM 3861 C CA . GLN B 1 237 ? 1.67 -15.234 -19.172 1 97.38 237 GLN B CA 1
ATOM 3862 C C . GLN B 1 237 ? 0.166 -15.016 -19.312 1 97.38 237 GLN B C 1
ATOM 3864 O O . GLN B 1 237 ? -0.448 -15.484 -20.281 1 97.38 237 GLN B O 1
ATOM 3869 N N . ASN B 1 238 ? -0.442 -14.297 -18.328 1 97.81 238 ASN B N 1
ATOM 3870 C CA . ASN B 1 238 ? -1.891 -14.156 -18.234 1 97.81 238 ASN B CA 1
ATOM 3871 C C . ASN B 1 238 ? -2.301 -12.703 -18.016 1 97.81 238 ASN B C 1
ATOM 3873 O O . ASN B 1 238 ? -1.604 -11.953 -17.312 1 97.81 238 ASN B O 1
ATOM 3877 N N . ARG B 1 239 ? -3.42 -12.297 -18.625 1 98.06 239 ARG B N 1
ATOM 3878 C CA . ARG B 1 239 ? -4.188 -11.117 -18.219 1 98.06 239 ARG B CA 1
ATOM 3879 C C . ARG B 1 239 ? -5.254 -11.492 -17.188 1 98.06 239 ARG B C 1
ATOM 3881 O O . ARG B 1 239 ? -6.301 -12.039 -17.547 1 98.06 239 ARG B O 1
ATOM 3888 N N . VAL B 1 240 ? -5.02 -11.125 -15.977 1 98.75 240 VAL B N 1
ATOM 3889 C CA . VAL B 1 240 ? -5.766 -11.781 -14.906 1 98.75 240 VAL B CA 1
ATOM 3890 C C . VAL B 1 240 ? -6.707 -10.773 -14.242 1 98.75 240 VAL B C 1
ATOM 3892 O O . VAL B 1 240 ? -6.328 -9.633 -13.992 1 98.75 240 VAL B O 1
ATOM 3895 N N . LEU B 1 241 ? -7.91 -11.195 -14.016 1 98.81 241 LEU B N 1
ATOM 3896 C CA . LEU B 1 241 ? -8.867 -10.602 -13.094 1 98.81 241 LEU B CA 1
ATOM 3897 C C . LEU B 1 241 ? -9.133 -11.531 -11.914 1 98.81 241 LEU B C 1
ATOM 3899 O O . LEU B 1 241 ? -9.57 -12.672 -12.109 1 98.81 241 LEU B O 1
ATOM 3903 N N . ALA B 1 242 ? -8.789 -11.18 -10.727 1 98.88 242 ALA B N 1
ATOM 3904 C CA . ALA B 1 242 ? -9.188 -11.828 -9.477 1 98.88 242 ALA B CA 1
ATOM 3905 C C . ALA B 1 242 ? -10.125 -10.93 -8.672 1 98.88 242 ALA B C 1
ATOM 3907 O O . ALA B 1 242 ? -9.773 -9.797 -8.336 1 98.88 242 ALA B O 1
ATOM 3908 N N . ALA B 1 243 ? -11.367 -11.461 -8.367 1 98.94 243 ALA B N 1
ATOM 3909 C CA . ALA B 1 243 ? -12.336 -10.547 -7.77 1 98.94 243 ALA B CA 1
ATOM 3910 C C . ALA B 1 243 ? -13.438 -11.32 -7.039 1 98.94 243 ALA B C 1
ATOM 3912 O O . ALA B 1 243 ? -13.695 -12.484 -7.348 1 98.94 243 ALA B O 1
ATOM 3913 N N . TYR B 1 244 ? -14.047 -10.633 -6.086 1 98.88 244 TYR B N 1
ATOM 3914 C CA . TYR B 1 244 ? -15.289 -11.133 -5.504 1 98.88 244 TYR B CA 1
ATOM 3915 C C . TYR B 1 244 ? -16.375 -11.25 -6.559 1 98.88 244 TYR B C 1
ATOM 3917 O O . TYR B 1 244 ? -16.344 -10.555 -7.578 1 98.88 244 TYR B O 1
ATOM 3925 N N . PRO B 1 245 ? -17.297 -12.094 -6.309 1 98.62 245 PRO B N 1
ATOM 3926 C CA . PRO B 1 245 ? -18.234 -12.492 -7.359 1 98.62 245 PRO B CA 1
ATOM 3927 C C . PRO B 1 245 ? -18.938 -11.297 -8.008 1 98.62 245 PRO B C 1
ATOM 3929 O O . PRO B 1 245 ? -18.969 -11.18 -9.234 1 98.62 245 PRO B O 1
ATOM 3932 N N . SER B 1 246 ? -19.547 -10.367 -7.258 1 98.62 246 SER B N 1
ATOM 3933 C CA . SER B 1 246 ? -20.266 -9.227 -7.816 1 98.62 246 SER B CA 1
ATOM 3934 C C . SER B 1 246 ? -19.328 -8.297 -8.578 1 98.62 246 SER B C 1
ATOM 3936 O O . SER B 1 246 ? -19.656 -7.824 -9.664 1 98.62 246 SER B O 1
ATOM 3938 N N . ALA B 1 247 ? -18.188 -8.039 -7.984 1 98.81 247 ALA B N 1
ATOM 3939 C CA . ALA B 1 247 ? -17.203 -7.219 -8.68 1 98.81 247 ALA B CA 1
ATOM 3940 C C . ALA B 1 247 ? -16.734 -7.887 -9.969 1 98.81 247 ALA B C 1
ATOM 3942 O O . ALA B 1 247 ? -16.578 -7.227 -11 1 98.81 247 ALA B O 1
ATOM 3943 N N . TYR B 1 248 ? -16.516 -9.172 -9.914 1 98.62 248 TYR B N 1
ATOM 3944 C CA . TYR B 1 248 ? -16.094 -9.938 -11.086 1 98.62 248 TYR B CA 1
ATOM 3945 C C . TYR B 1 248 ? -17.094 -9.797 -12.219 1 98.62 248 TYR B C 1
ATOM 3947 O O . TYR B 1 248 ? -16.719 -9.477 -13.352 1 98.62 248 TYR B O 1
ATOM 3955 N N . ARG B 1 249 ? -18.328 -10.008 -11.914 1 97.81 249 ARG B N 1
ATOM 3956 C CA . ARG B 1 249 ? -19.375 -9.938 -12.93 1 97.81 249 ARG B CA 1
ATOM 3957 C C . ARG B 1 249 ? -19.406 -8.57 -13.602 1 97.81 249 ARG B C 1
ATOM 3959 O O . ARG B 1 249 ? -19.484 -8.477 -14.828 1 97.81 249 ARG B O 1
ATOM 3966 N N . ARG B 1 250 ? -19.25 -7.57 -12.797 1 97.44 250 ARG B N 1
ATOM 3967 C CA . ARG B 1 250 ? -19.266 -6.219 -13.344 1 97.44 250 ARG B CA 1
ATOM 3968 C C . ARG B 1 250 ? -18.016 -5.957 -14.195 1 97.44 250 ARG B C 1
ATOM 3970 O O . ARG B 1 250 ? -18.109 -5.387 -15.281 1 97.44 250 ARG B O 1
ATOM 3977 N N . MET B 1 251 ? -16.922 -6.426 -13.766 1 98 251 MET B N 1
ATOM 3978 C CA . MET B 1 251 ? -15.656 -6.008 -14.359 1 98 251 MET B CA 1
ATOM 3979 C C . MET B 1 251 ? -15.344 -6.824 -15.609 1 98 251 MET B C 1
ATOM 3981 O O . MET B 1 251 ? -14.773 -6.305 -16.562 1 98 251 MET B O 1
ATOM 3985 N N . ILE B 1 252 ? -15.719 -8.07 -15.578 1 96.81 252 ILE B N 1
ATOM 3986 C CA . ILE B 1 252 ? -15.383 -8.961 -16.688 1 96.81 252 ILE B CA 1
ATOM 3987 C C . ILE B 1 252 ? -16.047 -8.445 -17.969 1 96.81 252 ILE B C 1
ATOM 3989 O O . ILE B 1 252 ? -15.484 -8.594 -19.062 1 96.81 252 ILE B O 1
ATOM 3993 N N . GLU B 1 253 ? -17.172 -7.82 -17.922 1 90.69 253 GLU B N 1
ATOM 3994 C CA . GLU B 1 253 ? -17.859 -7.25 -19.062 1 90.69 253 GLU B CA 1
ATOM 3995 C C . GLU B 1 253 ? -17.031 -6.156 -19.734 1 90.69 253 GLU B C 1
ATOM 3997 O O . GLU B 1 253 ? -17.031 -6.031 -20.953 1 90.69 253 GLU B O 1
ATOM 4002 N N . ASN B 1 254 ? -16.391 -5.43 -18.953 1 88.19 254 ASN B N 1
ATOM 4003 C CA . ASN B 1 254 ? -15.555 -4.328 -19.438 1 88.19 254 ASN B CA 1
ATOM 4004 C C . ASN B 1 254 ? -14.234 -4.828 -20 1 88.19 254 ASN B C 1
ATOM 4006 O O . ASN B 1 254 ? -13.742 -4.297 -21 1 88.19 254 ASN B O 1
ATOM 4010 N N . LEU B 1 255 ? -13.68 -5.84 -19.391 1 92.75 255 LEU B N 1
ATOM 4011 C CA . LEU B 1 255 ? -12.336 -6.293 -19.719 1 92.75 255 LEU B CA 1
ATOM 4012 C C . LEU B 1 255 ? -12.352 -7.141 -20.984 1 92.75 255 LEU B C 1
ATOM 4014 O O . LEU B 1 255 ? -11.344 -7.211 -21.703 1 92.75 255 LEU B O 1
ATOM 4018 N N . LYS B 1 256 ? -13.391 -7.816 -21.25 1 86.06 256 LYS B N 1
ATOM 4019 C CA . LYS B 1 256 ? -13.523 -8.633 -22.453 1 86.06 256 LYS B CA 1
ATOM 4020 C C . LYS B 1 256 ? -13.578 -7.758 -23.703 1 86.06 256 LYS B C 1
ATOM 4022 O O . LYS B 1 256 ? -13.211 -8.203 -24.781 1 86.06 256 LYS B O 1
ATOM 4027 N N . GLY B 1 257 ? -13.625 -6.363 -23.547 1 70.12 257 GLY B N 1
ATOM 4028 C CA . GLY B 1 257 ? -13.805 -5.488 -24.688 1 70.12 257 GLY B CA 1
ATOM 4029 C C . GLY B 1 257 ? -15.156 -5.656 -25.359 1 70.12 257 GLY B C 1
ATOM 4030 O O . GLY B 1 257 ? -15.945 -6.52 -24.969 1 70.12 257 GLY B O 1
ATOM 4031 N N . PRO B 1 258 ? -15.648 -4.586 -26.047 1 53.06 258 PRO B N 1
ATOM 4032 C CA . PRO B 1 258 ? -16.844 -4.82 -26.859 1 53.06 258 PRO B CA 1
ATOM 4033 C C . PRO B 1 258 ? -16.75 -6.102 -27.688 1 53.06 258 PRO B C 1
ATOM 4035 O O . PRO B 1 258 ? -15.664 -6.477 -28.141 1 53.06 258 PRO B O 1
ATOM 4038 N N . ARG B 1 259 ? -17.75 -7.086 -27.438 1 41.03 259 ARG B N 1
ATOM 4039 C CA . ARG B 1 259 ? -17.953 -8.172 -28.391 1 41.03 259 ARG B CA 1
ATOM 4040 C C . ARG B 1 259 ? -18.141 -7.633 -29.812 1 41.03 259 ARG B C 1
ATOM 4042 O O . ARG B 1 259 ? -18.734 -6.574 -30 1 41.03 259 ARG B O 1
#

Foldseek 3Di:
DLVVVVVLVVVLQVVLLVVLVVCLPDDWAWDADPDPQRIDIPSQVVSVVSVVVSCCVVPVPEAEDEDVCPDDDDPFQAAKYKFWRSWFQVVCCVPVVFLIWTWIWIDHRRHTAKIWIARSVVRWIWIDGPQPAIDTPRHHDAAPDLFDALQEFEEEEDPVCCVVCPLVCVVSQVSHPHYDYRRGLSSRLVCCSNVRGFKYWYAWDALNRPVRSCRNCVRHQWDKDALLRHHDDNNHTGGMMTGGDNHCVVVSVSSNPDD/DLVVVVVLVVVLQVVLLVVLVVCLPDDWAWDADPDPQRIDIPSQVVSVVSVVVSCCVVPVPEAEAEDVCPDDDDPFQAAKYKFWRSWFQVVCCVPVVFLIWTWIWIDHRRHTAKIWIARSVVRWIWIDGPQPAIDTPRHHDAAPDLFDALQEFEEEEDPVCCVVCPLVCVVSQVSHPHYDYRRGLSSRLVCCSNVRGFKYWYAWDALNRPVRSCRNCVRHQWDKDALLRHHDDNNHTGGMMTGGDNHCVVVSVSSNPDD

pLDDT: mean 96.74, std 5.51, range [40.91, 99.0]

Solvent-accessible surface area (backbone atoms only — not comparable to full-atom values): 26257 Å² total; per-residue (Å²): 110,67,64,59,54,48,54,49,48,52,53,52,49,52,52,45,46,52,52,50,60,59,43,71,80,46,92,73,53,77,45,60,68,90,42,88,65,39,50,47,38,57,63,43,50,52,40,41,48,50,52,52,52,54,42,48,73,76,39,68,84,45,45,47,39,54,80,78,59,90,59,73,66,71,90,66,47,73,50,42,32,35,32,30,18,54,51,30,20,43,56,26,45,74,51,41,68,39,58,26,14,34,26,39,20,35,26,48,60,71,39,63,43,34,10,27,39,28,35,61,78,74,71,45,40,36,39,18,42,66,92,67,37,36,26,46,72,87,34,83,49,74,53,83,52,82,61,34,44,44,61,82,21,32,32,32,48,38,61,70,38,41,60,67,35,50,64,54,42,49,60,57,42,68,50,21,55,34,64,32,29,78,64,15,56,45,49,50,43,50,34,39,53,63,43,37,25,22,33,40,39,38,74,70,39,42,31,40,56,39,50,11,51,48,36,39,30,57,52,65,58,33,42,66,19,25,40,79,67,46,72,72,48,77,87,39,73,29,32,37,38,37,16,20,50,55,19,34,62,61,46,45,61,48,46,51,40,88,129,111,69,64,59,54,50,53,50,48,51,54,51,49,52,53,45,47,53,52,51,60,59,44,71,81,46,91,75,54,78,45,60,68,91,43,88,67,38,50,46,38,56,62,42,49,53,40,40,50,50,51,51,52,54,41,48,74,76,38,68,84,45,44,49,40,55,78,78,58,90,60,74,66,70,92,66,47,73,51,42,32,36,32,31,19,54,51,31,21,42,56,25,45,73,52,42,68,39,59,25,14,36,27,40,18,35,27,48,59,71,38,64,43,34,10,27,41,28,34,61,80,74,72,44,40,36,38,18,44,66,92,66,36,35,27,46,72,86,34,85,49,72,54,84,53,82,60,35,44,43,62,82,21,31,31,33,48,39,62,69,38,41,61,67,34,48,63,54,42,48,59,56,41,68,49,21,54,33,64,32,28,78,63,15,56,45,50,52,45,51,34,40,55,63,42,36,24,23,33,40,39,39,74,72,39,42,32,39,54,41,52,12,53,47,35,40,29,57,52,66,57,33,42,67,20,23,41,78,66,45,71,71,48,77,86,40,73,29,34,37,38,36,16,20,50,55,19,34,62,61,46,45,61,49,46,51,40,88,130

Organism: Aerococcus viridans (strain ATCC 11563 / DSM 20340 / CCUG 4311 / JCM 20461 / NBRC 12219 / NCTC 8251 / M1) (NCBI:txid655812)

Nearest PDB structures (foldseek):
  4n81-assembly1_A-2  TM=8.552E-01  e=1.589E-18  Zymomonas mobilis subsp. mobilis ZM4 = ATCC 31821
  5eqa-assembly2_D  TM=8.385E-01  e=4.800E-17  Medicago truncatula
  5eq9-assembly2_D  TM=8.343E-01  e=8.727E-17  Medicago truncatula
  5eq7-assembly1_A  TM=8.486E-01  e=1.899E-16  Medicago truncatula
  5eq8-assembly1_A-2  TM=8.328E-01  e=2.412E-16  Medicago truncatula

Secondary structure (DSSP, 8-state):
-HHHHHHHHHHHHHHHHHHHHHHTTSPPPEEESSSTTSEEEHHHHHHHHHHHHHHHHH-TT-EEEESS--S---S---SEEEEEEEEE-HHHHHHTS-S-EEEEEEEETTEEEEEEEEETTTTEEEEEETTS-EEETTEEE--S-S---STTSEEEE-HHHHHHTGGGHHHHHHHSSEEEB-S-HHHHHHHHHTTS-SEEEEEEE-HHHHHHHHHHHHHHT-EEEETTSPPP-TTS-EEEEEE-HHHHHHHHHHHT---/-HHHHHHHHHHHHHHHHHHHHHHTTSPPPEEESSSTTSEEEHHHHHHHHHHHHHHHHH-TT-EEEESS--S---S---SEEEEEEEEE-HHHHHHTS-S-EEEEEEEETTEEEEEEEEETTTTEEEEEETTS-EEETTEEE--S-S---STTSEEEE-HHHHHHTGGGHHHHHHHSSEEEB-S-HHHHHHHHHTTS-SEEEEEEE-HHHHHHHHHHHHHHT-EEEETTSPPP-TTS-EEEEEE-HHHHHHHHHHHT---